Protein AF-0000000082835427 (afdb_homodimer)

Nearest PDB structures (foldseek):
  7dwo-assembly1_A  TM=6.100E-01  e=2.173E-26  Aliivibrio fischeri ES114
  5y9s-assembly1_B  TM=5.944E-01  e=6.775E-26  Vibrio vulnificus CMCP6
  6xtu-assembly1_B  TM=5.623E-01  e=3.903E-20  Corynebacterium glutamicum MB001
  3k1m-assembly1_B  TM=5.159E-01  e=5.936E-17  Acinetobacter baylyi ADP1
  6g1b-assembly1_J-2  TM=4.387E-01  e=1.640E-14  Corynebacterium glutamicum

Radius of gyration: 23.94 Å; Cα contacts (8 Å, |Δi|>4): 1133; chains: 2; bounding box: 59×66×66 Å

Foldseek 3Di:
DDLLLLVLLLLCQVVLALCVSCVVSVHHSVVSVVSPVVVCVVVVHQQWDPVDPSIHGDPVVVVVNVVSVVVNVVVVCVVVVNDDDPPLQEFEEEEEQQCVPQPCVVLVCQLCPPHPHHYDYDYDFLVVRVCCCVVVVGQKYKYKADPVDGRPDDCVFKDKFWAWKWKWFKKAAPVLCVVVVDAPQADLVGAFEEAAEDPRHPVNVQQVVLQVPFPDHRGHDYDHYYHHLLVSVVCRLVGRGIYTDIPSSCVVVVVRRMDGHPDCSRMDMIIMMMIGGPPDDRPNSVSSVVSSRVNTDDD/DDLLLLVLLLLCQVVLALCVSCVVSVHHSVVSVVSPVVVCVVVVHQQWDPVDPSIHGDPVVVVVNVVSVVVNVVVVCVVVVNDDDPPLQEFEEEEEQQCVPQPCVVLVCQLCPPHDHHYDYHYDFLVVRVCCCVVVVGFKYKYKADPVDGRPDDCVFKDKFWAWKWKWFKKAAPVLCVVVVDAPLADLVGAFEEAAEDPRHPVNVQQVVLQVPFPDHRGHDYDHYYHHLLVSVVCRLVGRGIYTDIPSSCVVVVVRRMDGHPDCSRMDMIIMMMIGGPPDDRPNSVSSVVSSRVNTDDD

Organism: NCBI:txid1287738

Sequence (598 aa):
MDTRWLQDFITLSELRNFTRAAEARNLSQAAFSRRIQSLENWAGARLIDRSAFPTQLTEAGERFRVAAIELVNQLVEARAGIAAVPARNQLRLATSYALATTHLPRWWRDWSAGQQLSCSLQTGNVHDTVSAFTSGAADLLICFHQLAQPLPLDLSRYDCLTLGRELIRPYAARALVERERLDLPGTTARPVPLLMYSPSVYFARLIDAAIEGGPEPLHGVRLFEAEMSDVLGDMAAQGLGVAWLADSALRRLETADLVPLANRAWDIEVTILAFKDRSDARAAVEAVWRRMAAAAQPAMDTRWLQDFITLSELRNFTRAAEARNLSQAAFSRRIQSLENWAGARLIDRSAFPTQLTEAGERFRVAAIELVNQLVEARAGIAAVPARNQLRLATSYALATTHLPRWWRDWSAGQQLSCSLQTGNVHDTVSAFTSGAADLLICFHQLAQPLPLDLSRYDCLTLGRELIRPYAARALVERERLDLPGTTARPVPLLMYSPSVYFARLIDAAIEGGPEPLHGVRLFEAEMSDVLGDMAAQGLGVAWLADSALRRLETADLVPLANRAWDIEVTILAFKDRSDARAAVEAVWRRMAAAAQPA

Secondary structure (DSSP, 8-state):
--HHHHHHHHHHHHH--HHHHHHHTT--HHHHHHHHHHHHHHHTS--EETTSSS-EE-HHHHHHHHHHHHHHHHHHHHHHTEEEPPGGGEEEEEE-HHHHHHTHHHHHHHHHTT---EEEEEE--HHHHHHHHHTTS-SEEEEEEBTTB--S--TTTEEEEEEEEEEEEEEEEHHHHHHHT--SS--SSSPEEEEEE-TTSHHHHHHHHHHHTSSS---EEEEEEES-HHHHHHHHHTTS-EEEEEGGGGGTTTTS-EEE-S-GGG-EEEEEEEEEETT---HHHHHHHHHHHHHPPP-/--HHHHHHHHHHHHH--HHHHHHHTT--HHHHHHHHHHHHHHHTS--EETTSSS-EE-HHHHHHHHHHHHHHHHHHHHHHTEEEPPGGGEEEEEE-HHHHHHTHHHHHHHHHTT---EEEEEE--HHHHHHHHHTTS-SEEEEEEBTTB--S--TTTEEEEEEEEEEEEEEEEHHHHHHHT--SS--SSSPEEEEEE-TTSHHHHHHHHHHHTSSS---EEEEEEES-HHHHHHHHHTTS-EEEEEGGGGGTTTTS-EEE-S-GGG-EEEEEEEEEETT---HHHHHHHHHHHHHPPP-

Structure (mmCIF, N/CA/C/O backbone):
data_AF-0000000082835427-model_v1
#
loop_
_entity.id
_entity.type
_entity.pdbx_description
1 polymer 'HTH-type transcriptional regulator YjiE'
#
loop_
_atom_site.group_PDB
_atom_site.id
_atom_site.type_symbol
_atom_site.label_atom_id
_atom_site.label_alt_id
_atom_site.label_comp_id
_atom_site.label_asym_id
_atom_site.label_entity_id
_atom_site.label_seq_id
_atom_site.pdbx_PDB_ins_code
_atom_site.Cartn_x
_atom_site.Cartn_y
_atom_site.Cartn_z
_atom_site.occupancy
_atom_site.B_iso_or_equiv
_atom_site.auth_seq_id
_atom_site.auth_comp_id
_atom_site.auth_asym_id
_atom_site.auth_atom_id
_atom_site.pdbx_PDB_model_num
ATOM 1 N N . MET A 1 1 ? -3.096 31.984 -9.453 1 58.25 1 MET A N 1
ATOM 2 C CA . MET A 1 1 ? -3.842 30.734 -9.352 1 58.25 1 MET A CA 1
ATOM 3 C C . MET A 1 1 ? -4.641 30.688 -8.055 1 58.25 1 MET A C 1
ATOM 5 O O . MET A 1 1 ? -4.156 31.109 -7.004 1 58.25 1 MET A O 1
ATOM 9 N N . ASP A 1 2 ? -5.953 30.609 -8.203 1 69.94 2 ASP A N 1
ATOM 10 C CA . ASP A 1 2 ? -6.941 30.562 -7.133 1 69.94 2 ASP A CA 1
ATOM 11 C C . ASP A 1 2 ? -7.059 29.141 -6.555 1 69.94 2 ASP A C 1
ATOM 13 O O . ASP A 1 2 ? -7.219 28.172 -7.301 1 69.94 2 ASP A O 1
ATOM 17 N N . THR A 1 3 ? -6.809 29.078 -5.262 1 76.94 3 THR A N 1
ATOM 18 C CA . THR A 1 3 ? -6.875 27.797 -4.562 1 76.94 3 THR A CA 1
ATOM 19 C C . THR A 1 3 ? -8.211 27.094 -4.82 1 76.94 3 THR A C 1
ATOM 21 O O . THR A 1 3 ? -8.305 25.875 -4.746 1 76.94 3 THR A O 1
ATOM 24 N N . ARG A 1 4 ? -9.18 27.891 -5.102 1 79.81 4 ARG A N 1
ATOM 25 C CA . ARG A 1 4 ? -10.508 27.344 -5.383 1 79.81 4 ARG A CA 1
ATOM 26 C C . ARG A 1 4 ? -10.492 26.516 -6.664 1 79.81 4 ARG A C 1
ATOM 28 O O . ARG A 1 4 ? -11.234 25.547 -6.785 1 79.81 4 ARG A O 1
ATOM 35 N N . TRP A 1 5 ? -9.617 27 -7.586 1 86.62 5 TRP A N 1
ATOM 36 C CA . TRP A 1 5 ? -9.508 26.234 -8.828 1 86.62 5 TRP A CA 1
ATOM 37 C C . TRP A 1 5 ? -8.93 24.844 -8.57 1 86.62 5 TRP A C 1
ATOM 39 O O . TRP A 1 5 ? -9.336 23.875 -9.211 1 86.62 5 TRP A O 1
ATOM 49 N N . LEU A 1 6 ? -8.031 24.812 -7.652 1 85.75 6 LEU A N 1
ATOM 50 C CA . LEU A 1 6 ? -7.441 23.531 -7.297 1 85.75 6 LEU A CA 1
ATOM 51 C C . LEU A 1 6 ? -8.484 22.609 -6.676 1 85.75 6 LEU A C 1
ATOM 53 O O . LEU A 1 6 ? -8.555 21.422 -7.012 1 85.75 6 LEU A O 1
ATOM 57 N N . GLN A 1 7 ? -9.234 23.172 -5.879 1 84.19 7 GLN A N 1
ATOM 58 C CA . GLN A 1 7 ? -10.297 22.406 -5.242 1 84.19 7 GLN A CA 1
ATOM 59 C C . GLN A 1 7 ? -11.312 21.922 -6.266 1 84.19 7 GLN A C 1
ATOM 61 O O . GLN A 1 7 ? -11.812 20.797 -6.172 1 84.19 7 GLN A O 1
ATOM 66 N N . ASP A 1 8 ? -11.633 22.797 -7.207 1 89 8 ASP A N 1
ATOM 67 C CA . ASP A 1 8 ? -12.539 22.406 -8.289 1 89 8 ASP A CA 1
ATOM 68 C C . ASP A 1 8 ? -11.984 21.219 -9.062 1 89 8 ASP A C 1
ATOM 70 O O . ASP A 1 8 ? -12.711 20.25 -9.32 1 89 8 ASP A O 1
ATOM 74 N N . PHE A 1 9 ? -10.75 21.25 -9.352 1 90.31 9 PHE A N 1
ATOM 75 C CA . PHE A 1 9 ? -10.078 20.203 -10.109 1 90.31 9 PHE A CA 1
ATOM 76 C C . PHE A 1 9 ? -10.07 18.891 -9.336 1 90.31 9 PHE A C 1
ATOM 78 O O . PHE A 1 9 ? -10.352 17.828 -9.891 1 90.31 9 PHE A O 1
ATOM 85 N N . ILE A 1 10 ? -9.797 19.031 -8.125 1 84.94 10 ILE A N 1
ATOM 86 C CA . ILE A 1 10 ? -9.773 17.828 -7.277 1 84.94 10 ILE A CA 1
ATOM 87 C C . ILE A 1 10 ? -11.164 17.203 -7.23 1 84.94 10 ILE A C 1
ATOM 89 O O . ILE A 1 10 ? -11.32 16 -7.398 1 84.94 10 ILE A O 1
ATOM 93 N N . THR A 1 11 ? -12.141 18.031 -7.066 1 85.44 11 THR A N 1
ATOM 94 C CA . THR A 1 11 ? -13.523 17.562 -7.02 1 85.44 11 THR A CA 1
ATOM 95 C C . THR A 1 11 ? -13.906 16.875 -8.328 1 85.44 11 THR A C 1
ATOM 97 O O . THR A 1 11 ? -14.531 15.82 -8.32 1 85.44 11 THR A O 1
ATOM 100 N N . LEU A 1 12 ? -13.492 17.484 -9.383 1 87.88 12 LEU A N 1
ATOM 101 C CA . LEU A 1 12 ? -13.781 16.906 -10.695 1 87.88 12 LEU A CA 1
ATOM 102 C C . LEU A 1 12 ? -13.07 15.57 -10.875 1 87.88 12 LEU A C 1
ATOM 104 O O . LEU A 1 12 ? -13.625 14.641 -11.453 1 87.88 12 LEU A O 1
ATOM 108 N N . SER A 1 13 ? -11.906 15.516 -10.43 1 84.38 13 SER A N 1
ATOM 109 C CA . SER A 1 13 ? -11.125 14.289 -10.57 1 84.38 13 SER A CA 1
ATOM 110 C C . SER A 1 13 ? -11.758 13.148 -9.781 1 84.38 13 SER A C 1
ATOM 112 O O . SER A 1 13 ? -11.594 11.977 -10.141 1 84.38 13 SER A O 1
ATOM 114 N N . GLU A 1 14 ? -12.406 13.516 -8.789 1 75.62 14 GLU A N 1
ATOM 115 C CA . GLU A 1 14 ? -13.031 12.523 -7.918 1 75.62 14 GLU A CA 1
ATOM 116 C C . GLU A 1 14 ? -14.391 12.102 -8.461 1 75.62 14 GLU A C 1
ATOM 118 O O . GLU A 1 14 ? -14.711 10.906 -8.477 1 75.62 14 GLU A O 1
ATOM 123 N N . LEU A 1 15 ? -15.141 13.07 -8.891 1 76.19 15 LEU A N 1
ATOM 124 C CA . LEU A 1 15 ? -16.516 12.805 -9.281 1 76.19 15 LEU A CA 1
ATOM 125 C C . LEU A 1 15 ? -16.609 12.438 -10.766 1 76.19 15 LEU A C 1
ATOM 127 O O . LEU A 1 15 ? -17.594 11.852 -11.203 1 76.19 15 LEU A O 1
ATOM 131 N N . ARG A 1 16 ? -15.648 12.812 -11.516 1 78.75 16 ARG A N 1
ATOM 132 C CA . ARG A 1 16 ? -15.484 12.492 -12.93 1 78.75 16 ARG A CA 1
ATOM 133 C C . ARG A 1 16 ? -16.703 12.914 -13.734 1 78.75 16 ARG A C 1
ATOM 135 O O . ARG A 1 16 ? -17.094 12.242 -14.695 1 78.75 16 ARG A O 1
ATOM 142 N N . ASN A 1 17 ? -17.359 13.828 -13.258 1 82.19 17 ASN A N 1
ATOM 143 C CA . ASN A 1 17 ? -18.547 14.406 -13.891 1 82.19 17 ASN A CA 1
ATOM 144 C C . ASN A 1 17 ? -18.625 15.914 -13.656 1 82.19 17 ASN A C 1
ATOM 146 O O . ASN A 1 17 ? -18.734 16.359 -12.516 1 82.19 17 ASN A O 1
ATOM 150 N N . PHE A 1 18 ? -18.719 16.656 -14.75 1 88.38 18 PHE A N 1
ATOM 151 C CA . PHE A 1 18 ? -18.656 18.109 -14.648 1 88.38 18 PHE A CA 1
ATOM 152 C C . PHE A 1 18 ? -19.891 18.672 -13.938 1 88.38 18 PHE A C 1
ATOM 154 O O . PHE A 1 18 ? -19.766 19.562 -13.102 1 88.38 18 PHE A O 1
ATOM 161 N N . THR A 1 19 ? -21 18.078 -14.242 1 87.56 19 THR A N 1
ATOM 162 C CA . THR A 1 19 ? -22.219 18.594 -13.648 1 87.56 19 THR A CA 1
ATOM 163 C C . THR A 1 19 ? -22.25 18.328 -12.141 1 87.56 19 THR A C 1
ATOM 165 O O . THR A 1 19 ? -22.531 19.234 -11.352 1 87.56 19 THR A O 1
ATOM 168 N N . ARG A 1 20 ? -21.953 17.188 -11.789 1 86.38 20 ARG A N 1
ATOM 169 C CA . ARG A 1 20 ? -21.953 16.812 -10.375 1 86.38 20 ARG A CA 1
ATOM 170 C C . ARG A 1 20 ? -20.875 17.578 -9.609 1 86.38 20 ARG A C 1
ATOM 172 O O . ARG A 1 20 ? -21.094 17.984 -8.461 1 86.38 20 ARG A O 1
ATOM 179 N N . ALA A 1 21 ? -19.75 17.688 -10.258 1 89.88 21 ALA A N 1
ATOM 180 C CA . ALA A 1 21 ? -18.656 18.422 -9.625 1 89.88 21 ALA A CA 1
ATOM 181 C C . ALA A 1 21 ? -19.031 19.875 -9.414 1 89.88 21 ALA A C 1
ATOM 183 O O . ALA A 1 21 ? -18.75 20.453 -8.359 1 89.88 21 ALA A O 1
ATOM 184 N N . ALA A 1 22 ? -19.688 20.469 -10.375 1 92.56 22 ALA A N 1
ATOM 185 C CA . ALA A 1 22 ? -20.141 21.844 -10.266 1 92.56 22 ALA A CA 1
ATOM 186 C C . ALA A 1 22 ? -21.125 22.016 -9.117 1 92.56 22 ALA A C 1
ATOM 188 O O . ALA A 1 22 ? -21 22.953 -8.32 1 92.56 22 ALA A O 1
ATOM 189 N N . GLU A 1 23 ? -22 21.094 -9.016 1 89.12 23 GLU A N 1
ATOM 190 C CA . GLU A 1 23 ? -23 21.125 -7.941 1 89.12 23 GLU A CA 1
ATOM 191 C C . GLU A 1 23 ? -22.328 21 -6.574 1 89.12 23 GLU A C 1
ATOM 193 O O . GLU A 1 23 ? -22.688 21.734 -5.645 1 89.12 23 GLU A O 1
ATOM 198 N N . ALA A 1 24 ? -21.422 20.188 -6.531 1 83.94 24 ALA A N 1
ATOM 199 C CA . ALA A 1 24 ? -20.719 19.953 -5.266 1 83.94 24 ALA A CA 1
ATOM 200 C C . ALA A 1 24 ? -19.953 21.203 -4.828 1 83.94 24 ALA A C 1
ATOM 202 O O . ALA A 1 24 ? -19.766 21.438 -3.633 1 83.94 24 ALA A O 1
ATOM 203 N N . ARG A 1 25 ? -19.547 21.938 -5.797 1 88.25 25 ARG A N 1
ATOM 204 C CA . ARG A 1 25 ? -18.766 23.125 -5.523 1 88.25 25 ARG A CA 1
ATOM 205 C C . ARG A 1 25 ? -19.625 24.375 -5.535 1 88.25 25 ARG A C 1
ATOM 207 O O . ARG A 1 25 ? -19.125 25.5 -5.488 1 88.25 25 ARG A O 1
ATOM 214 N N . ASN A 1 26 ? -20.875 24.109 -5.645 1 89.94 26 ASN A N 1
ATOM 215 C CA . ASN A 1 26 ? -21.875 25.172 -5.625 1 89.94 26 ASN A CA 1
ATOM 216 C C . ASN A 1 26 ? -21.641 26.188 -6.742 1 89.94 26 ASN A C 1
ATOM 218 O O . ASN A 1 26 ? -21.625 27.406 -6.492 1 89.94 26 ASN A O 1
ATOM 222 N N . LEU A 1 27 ? -21.375 25.688 -7.883 1 91.06 27 LEU A N 1
ATOM 223 C CA . LEU A 1 27 ? -21.172 26.5 -9.078 1 91.06 27 LEU A CA 1
ATOM 224 C C . LEU A 1 27 ? -22.062 26.016 -10.219 1 91.06 27 LEU A C 1
ATOM 226 O O . LEU A 1 27 ? -22.516 24.875 -10.211 1 91.06 27 LEU A O 1
ATOM 230 N N . SER A 1 28 ? -22.422 26.938 -11.07 1 92.88 28 SER A N 1
ATOM 231 C CA . SER A 1 28 ? -23 26.484 -12.336 1 92.88 28 SER A CA 1
ATOM 232 C C . SER A 1 28 ? -21.984 25.688 -13.148 1 92.88 28 SER A C 1
ATOM 234 O O . SER A 1 28 ? -20.781 25.875 -12.984 1 92.88 28 SER A O 1
ATOM 236 N N . GLN A 1 29 ? -22.531 24.812 -13.922 1 92.06 29 GLN A N 1
ATOM 237 C CA . GLN A 1 29 ? -21.641 23.984 -14.742 1 92.06 29 GLN A CA 1
ATOM 238 C C . GLN A 1 29 ? -20.766 24.859 -15.641 1 92.06 29 GLN A C 1
ATOM 240 O O . GLN A 1 29 ? -19.594 24.547 -15.859 1 92.06 29 GLN A O 1
ATOM 245 N N . ALA A 1 30 ? -21.344 25.938 -16.188 1 92.5 30 ALA A N 1
ATOM 246 C CA . ALA A 1 30 ? -20.594 26.844 -17.062 1 92.5 30 ALA A CA 1
ATOM 247 C C . ALA A 1 30 ? -19.453 27.5 -16.312 1 92.5 30 ALA A C 1
ATOM 249 O O . ALA A 1 30 ? -18.328 27.578 -16.812 1 92.5 30 ALA A O 1
ATOM 250 N N . ALA A 1 31 ? -19.766 28.016 -15.172 1 91.88 31 ALA A N 1
ATOM 251 C CA . ALA A 1 31 ? -18.75 28.656 -14.336 1 91.88 31 ALA A CA 1
ATOM 252 C C . ALA A 1 31 ? -17.656 27.672 -13.922 1 91.88 31 ALA A C 1
ATOM 254 O O . ALA A 1 31 ? -16.469 28 -13.945 1 91.88 31 ALA A O 1
ATOM 255 N N . PHE A 1 32 ? -18.062 26.484 -13.562 1 93.81 32 PHE A N 1
ATOM 256 C CA . PHE A 1 32 ? -17.141 25.406 -13.164 1 93.81 32 PHE A CA 1
ATOM 257 C C . PHE A 1 32 ? -16.219 25.047 -14.312 1 93.81 32 PHE A C 1
ATOM 259 O O . PHE A 1 32 ? -15 24.938 -14.117 1 93.81 32 PHE A O 1
ATOM 266 N N . SER A 1 33 ? -16.781 24.891 -15.461 1 92.88 33 SER A N 1
ATOM 267 C CA . SER A 1 33 ? -16.016 24.531 -16.641 1 92.88 33 SER A CA 1
ATOM 268 C C . SER A 1 33 ? -14.984 25.609 -16.984 1 92.88 33 SER A C 1
ATOM 270 O O . SER A 1 33 ? -13.859 25.297 -17.375 1 92.88 33 SER A O 1
ATOM 272 N N . ARG A 1 34 ? -15.367 26.812 -16.844 1 90.25 34 ARG A N 1
ATOM 273 C CA . ARG A 1 34 ? -14.469 27.938 -17.109 1 90.25 34 ARG A CA 1
ATOM 274 C C . ARG A 1 34 ? -13.289 27.938 -16.156 1 90.25 34 ARG A C 1
ATOM 276 O O . ARG A 1 34 ? -12.156 28.219 -16.547 1 90.25 34 ARG A O 1
ATOM 283 N N . ARG A 1 35 ? -13.57 27.641 -14.914 1 90.75 35 ARG A N 1
ATOM 284 C CA . ARG A 1 35 ? -12.508 27.594 -13.906 1 90.75 35 ARG A CA 1
ATOM 285 C C . ARG A 1 35 ? -11.508 26.484 -14.219 1 90.75 35 ARG A C 1
ATOM 287 O O . ARG A 1 35 ? -10.297 26.688 -14.078 1 90.75 35 ARG A O 1
ATOM 294 N N . ILE A 1 36 ? -12.031 25.375 -14.617 1 92.62 36 ILE A N 1
ATOM 295 C CA . ILE A 1 36 ? -11.164 24.266 -14.969 1 92.62 36 ILE A CA 1
ATOM 296 C C . ILE A 1 36 ? -10.297 24.641 -16.172 1 92.62 36 ILE A C 1
ATOM 298 O O . ILE A 1 36 ? -9.102 24.328 -16.203 1 92.62 36 ILE A O 1
ATOM 302 N N . GLN A 1 37 ? -10.945 25.297 -17.125 1 90.38 37 GLN A N 1
ATOM 303 C CA . GLN A 1 37 ? -10.203 25.75 -18.297 1 90.38 37 GLN A CA 1
ATOM 304 C C . GLN A 1 37 ? -9.117 26.75 -17.906 1 90.38 37 GLN A C 1
ATOM 306 O O . GLN A 1 37 ? -8.008 26.719 -18.453 1 90.38 37 GLN A O 1
ATOM 311 N N . SER A 1 38 ? -9.5 27.609 -17.031 1 87.81 38 SER A N 1
ATOM 312 C CA . SER A 1 38 ? -8.523 28.578 -16.562 1 87.81 38 SER A CA 1
ATOM 313 C C . SER A 1 38 ? -7.348 27.906 -15.867 1 87.81 38 SER A C 1
ATOM 315 O O . SER A 1 38 ? -6.199 28.328 -16.031 1 87.81 38 SER A O 1
ATOM 317 N N . LEU A 1 39 ? -7.633 26.922 -15.109 1 89 39 LEU A N 1
ATOM 318 C CA . LEU A 1 39 ? -6.59 26.156 -14.43 1 89 39 LEU A CA 1
ATOM 319 C C . LEU A 1 39 ? -5.684 25.469 -15.445 1 89 39 LEU A C 1
ATOM 321 O O . LEU A 1 39 ? -4.461 25.453 -15.281 1 89 39 LEU A O 1
ATOM 325 N N . GLU A 1 40 ? -6.316 24.891 -16.469 1 90.94 40 GLU A N 1
ATOM 326 C CA . GLU A 1 40 ? -5.539 24.234 -17.516 1 90.94 40 GLU A CA 1
ATOM 327 C C . GLU A 1 40 ? -4.637 25.234 -18.234 1 90.94 40 GLU A C 1
ATOM 329 O O . GLU A 1 40 ? -3.482 24.922 -18.531 1 90.94 40 GLU A O 1
ATOM 334 N N . ASN A 1 41 ? -5.164 26.391 -18.469 1 82.56 41 ASN A N 1
ATOM 335 C CA . ASN A 1 41 ? -4.375 27.438 -19.094 1 82.56 41 ASN A CA 1
ATOM 336 C C . ASN A 1 41 ? -3.189 27.844 -18.234 1 82.56 41 ASN A C 1
ATOM 338 O O . ASN A 1 41 ? -2.078 28.031 -18.734 1 82.56 41 ASN A O 1
ATOM 342 N N . TRP A 1 42 ? -3.512 27.938 -17.016 1 80 42 TRP A N 1
ATOM 343 C CA . TRP A 1 42 ? -2.461 28.281 -16.062 1 80 42 TRP A CA 1
ATOM 344 C C . TRP A 1 42 ? -1.391 27.203 -16.016 1 80 42 TRP A C 1
ATOM 346 O O . TRP A 1 42 ? -0.195 27.5 -15.992 1 80 42 TRP A O 1
ATOM 356 N N . ALA A 1 43 ? -1.863 26 -15.969 1 81.5 43 ALA A N 1
ATOM 357 C CA . ALA A 1 43 ? -0.955 24.859 -15.891 1 81.5 43 ALA A CA 1
ATOM 358 C C . ALA A 1 43 ? -0.223 24.641 -17.203 1 81.5 43 ALA A C 1
ATOM 360 O O . ALA A 1 43 ? 0.811 23.969 -17.25 1 81.5 43 ALA A O 1
ATOM 361 N N . GLY A 1 44 ? -0.741 25.125 -18.328 1 82.06 44 GLY A N 1
ATOM 362 C CA . GLY A 1 44 ? -0.14 24.984 -19.641 1 82.06 44 GLY A CA 1
ATOM 363 C C . GLY A 1 44 ? -0.363 23.609 -20.25 1 82.06 44 GLY A C 1
ATOM 364 O O . GLY A 1 44 ? 0.417 23.172 -21.109 1 82.06 44 GLY A O 1
ATOM 365 N N . ALA A 1 45 ? -1.287 22.891 -19.719 1 84.69 45 ALA A N 1
ATOM 366 C CA . ALA A 1 45 ? -1.591 21.547 -20.203 1 84.69 45 ALA A CA 1
ATOM 367 C C . ALA A 1 45 ? -3.068 21.219 -20.031 1 84.69 45 ALA A C 1
ATOM 369 O O . ALA A 1 45 ? -3.732 21.781 -19.141 1 84.69 45 ALA A O 1
ATOM 370 N N . ARG A 1 46 ? -3.535 20.375 -20.938 1 88.56 46 ARG A N 1
ATOM 371 C CA . ARG A 1 46 ? -4.863 19.797 -20.719 1 88.56 46 ARG A CA 1
ATOM 372 C C . ARG A 1 46 ? -4.852 18.781 -19.594 1 88.56 46 ARG A C 1
ATOM 374 O O . ARG A 1 46 ? -4.051 17.844 -19.594 1 88.56 46 ARG A O 1
ATOM 381 N N . LEU A 1 47 ? -5.691 19.094 -18.625 1 89.38 47 LEU A N 1
ATOM 382 C CA . LEU A 1 47 ? -5.715 18.234 -17.438 1 89.38 47 LEU A CA 1
ATOM 383 C C . LEU A 1 47 ? -6.855 17.234 -17.531 1 89.38 47 LEU A C 1
ATOM 385 O O . LEU A 1 47 ? -6.793 16.172 -16.906 1 89.38 47 LEU A O 1
ATOM 389 N N . ILE A 1 48 ? -7.875 17.609 -18.297 1 89.19 48 ILE A N 1
ATOM 390 C CA . ILE A 1 48 ? -9.086 16.797 -18.375 1 89.19 48 ILE A CA 1
ATOM 391 C C . ILE A 1 48 ? -9.258 16.281 -19.797 1 89.19 48 ILE A C 1
ATOM 393 O O . ILE A 1 48 ? -9.102 17.031 -20.766 1 89.19 48 ILE A O 1
ATOM 397 N N . ASP A 1 49 ? -9.445 14.969 -19.859 1 83.38 49 ASP A N 1
ATOM 398 C CA . ASP A 1 49 ? -9.844 14.375 -21.141 1 83.38 49 ASP A CA 1
ATOM 399 C C . ASP A 1 49 ? -11.359 14.398 -21.297 1 83.38 49 ASP A C 1
ATOM 401 O O . ASP A 1 49 ? -12.062 13.508 -20.812 1 83.38 49 ASP A O 1
ATOM 405 N N . ARG A 1 50 ? -11.797 15.297 -22.062 1 74.38 50 ARG A N 1
ATOM 406 C CA . ARG A 1 50 ? -13.227 15.516 -22.219 1 74.38 50 ARG A CA 1
ATOM 407 C C . ARG A 1 50 ? -13.828 14.555 -23.234 1 74.38 50 ARG A C 1
ATOM 409 O O . ARG A 1 50 ? -15.047 14.5 -23.406 1 74.38 50 ARG A O 1
ATOM 416 N N . SER A 1 51 ? -12.945 13.781 -23.859 1 70.44 51 SER A N 1
ATOM 417 C CA . SER A 1 51 ? -13.422 12.859 -24.875 1 70.44 51 SER A CA 1
ATOM 418 C C . SER A 1 51 ? -13.812 11.516 -24.266 1 70.44 51 SER A C 1
ATOM 420 O O . SER A 1 51 ? -14.383 10.656 -24.953 1 70.44 51 SER A O 1
ATOM 422 N N . ALA A 1 52 ? -13.531 11.406 -23.125 1 62.91 52 ALA A N 1
ATOM 423 C CA . ALA A 1 52 ? -13.812 10.133 -22.469 1 62.91 52 ALA A CA 1
ATOM 424 C C . ALA A 1 52 ? -15.016 10.258 -21.531 1 62.91 52 ALA A C 1
ATOM 426 O O . ALA A 1 52 ? -15.242 11.312 -20.938 1 62.91 52 ALA A O 1
ATOM 427 N N . PHE A 1 53 ? -15.977 9.219 -21.547 1 63.66 53 PHE A N 1
ATOM 428 C CA . PHE A 1 53 ? -17.031 9.133 -20.547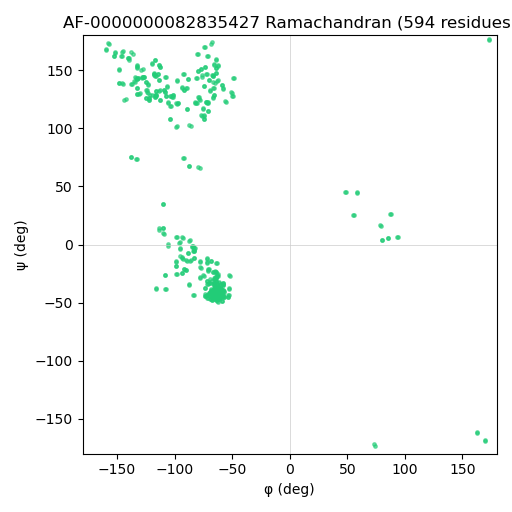 1 63.66 53 PHE A CA 1
ATOM 429 C C . PHE A 1 53 ? -16.891 7.855 -19.734 1 63.66 53 PHE A C 1
ATOM 431 O O . PHE A 1 53 ? -16.781 6.762 -20.281 1 63.66 53 PHE A O 1
ATOM 438 N N . PRO A 1 54 ? -16.906 8.055 -18.406 1 69.5 54 PRO A N 1
ATOM 439 C CA . PRO A 1 54 ? -16.891 9.273 -17.594 1 69.5 54 PRO A CA 1
ATOM 440 C C . PRO A 1 54 ? -15.609 10.086 -17.766 1 69.5 54 PRO A C 1
ATOM 442 O O . PRO A 1 54 ? -14.617 9.578 -18.281 1 69.5 54 PRO A O 1
ATOM 445 N N . THR A 1 55 ? -15.742 11.375 -17.391 1 79.69 55 THR A N 1
ATOM 446 C CA . THR A 1 55 ? -14.609 12.289 -17.5 1 79.69 55 THR A CA 1
ATOM 447 C C . THR A 1 55 ? -13.359 11.695 -16.859 1 79.69 55 THR A C 1
ATOM 449 O O . THR A 1 55 ? -13.438 11.109 -15.773 1 79.69 55 THR A O 1
ATOM 452 N N . GLN A 1 56 ? -12.32 11.688 -17.594 1 80.88 56 GLN A N 1
ATOM 453 C CA . GLN A 1 56 ? -11.055 11.164 -17.094 1 80.88 56 GLN A CA 1
ATOM 454 C C . GLN A 1 56 ? -9.977 12.242 -17.109 1 80.88 56 GLN A C 1
ATOM 456 O O . GLN A 1 56 ? -10.102 13.25 -17.812 1 80.88 56 GLN A O 1
ATOM 461 N N . LEU A 1 57 ? -9.008 12.008 -16.234 1 82.56 57 LEU A N 1
ATOM 462 C CA . LEU A 1 57 ? -7.848 12.898 -16.25 1 82.56 57 LEU A CA 1
ATOM 463 C C . LEU A 1 57 ? -6.867 12.492 -17.344 1 82.56 57 LEU A C 1
ATOM 465 O O . LEU A 1 57 ? -6.742 11.305 -17.672 1 82.56 57 LEU A O 1
ATOM 469 N N . THR A 1 58 ? -6.266 13.516 -17.953 1 78.62 58 THR A N 1
ATOM 470 C CA . THR A 1 58 ? -5.082 13.242 -18.766 1 78.62 58 THR A CA 1
ATOM 471 C C . THR A 1 58 ? -3.916 12.797 -17.875 1 78.62 58 THR A C 1
ATOM 473 O O . THR A 1 58 ? -4.016 12.82 -16.656 1 78.62 58 THR A O 1
ATOM 476 N N . GLU A 1 59 ? -2.863 12.414 -18.469 1 70.5 59 GLU A N 1
ATOM 477 C CA . GLU A 1 59 ? -1.66 12.094 -17.719 1 70.5 59 GLU A CA 1
ATOM 478 C C . GLU A 1 59 ? -1.184 13.297 -16.906 1 70.5 59 GLU A C 1
ATOM 480 O O . GLU A 1 59 ? -0.839 13.164 -15.727 1 70.5 59 GLU A O 1
ATOM 485 N N . ALA A 1 60 ? -1.151 14.344 -17.656 1 76.56 60 ALA A N 1
ATOM 486 C CA . ALA A 1 60 ? -0.802 15.586 -16.969 1 76.56 60 ALA A CA 1
ATOM 487 C C . ALA A 1 60 ? -1.77 15.867 -15.828 1 76.56 60 ALA A C 1
ATOM 489 O O . ALA A 1 60 ? -1.364 16.359 -14.773 1 76.56 60 ALA A O 1
ATOM 490 N N . GLY A 1 61 ? -2.982 15.492 -16.078 1 82.75 61 GLY A N 1
ATOM 491 C CA . GLY A 1 61 ? -3.996 15.672 -15.055 1 82.75 61 GLY A CA 1
ATOM 492 C C . GLY A 1 61 ? -3.756 14.812 -13.828 1 82.75 61 GLY A C 1
ATOM 493 O O . GLY A 1 61 ? -3.93 15.273 -12.695 1 82.75 61 GLY A O 1
ATOM 494 N N . GLU A 1 62 ? -3.293 13.648 -14.039 1 75.19 62 GLU A N 1
ATOM 495 C CA . GLU A 1 62 ? -3.01 12.734 -12.93 1 75.19 62 GLU A CA 1
ATOM 496 C C . GLU A 1 62 ? -1.837 13.234 -12.094 1 75.19 62 GLU A C 1
ATOM 498 O O . GLU A 1 62 ? -1.893 13.211 -10.859 1 75.19 62 GLU A O 1
ATOM 503 N N . ARG A 1 63 ? -0.87 13.648 -12.727 1 71.12 63 ARG A N 1
ATOM 504 C CA . ARG A 1 63 ? 0.281 14.219 -12.031 1 71.12 63 ARG A CA 1
ATOM 505 C C . ARG A 1 63 ? -0.104 15.484 -11.273 1 71.12 63 ARG A C 1
ATOM 507 O O . ARG A 1 63 ? 0.305 15.688 -10.133 1 71.12 63 ARG A O 1
ATOM 514 N N . PHE A 1 64 ? -0.899 16.25 -11.977 1 78.81 64 PHE A N 1
ATOM 515 C CA . PHE A 1 64 ? -1.324 17.516 -11.375 1 78.81 64 PHE A CA 1
ATOM 516 C C . PHE A 1 64 ? -2.213 17.266 -10.164 1 78.81 64 PHE A C 1
ATOM 518 O O . PHE A 1 64 ? -2.172 18.016 -9.188 1 78.81 64 PHE A O 1
ATOM 525 N N . ARG A 1 65 ? -2.988 16.188 -10.258 1 81 65 ARG A N 1
ATOM 526 C CA . ARG A 1 65 ? -3.883 15.852 -9.156 1 81 65 ARG A CA 1
ATOM 527 C C . ARG A 1 65 ? -3.102 15.633 -7.863 1 81 65 ARG A C 1
ATOM 529 O O . ARG A 1 65 ? -3.465 16.156 -6.812 1 81 65 ARG A O 1
ATOM 536 N N . VAL A 1 66 ? -2.086 14.953 -7.961 1 70.19 66 VAL A N 1
ATOM 537 C CA . VAL A 1 66 ? -1.253 14.672 -6.793 1 70.19 66 VAL A CA 1
ATOM 538 C C . VAL A 1 66 ? -0.711 15.977 -6.223 1 70.19 66 VAL A C 1
ATOM 540 O O . VAL A 1 66 ? -0.816 16.234 -5.02 1 70.19 66 VAL A O 1
ATOM 543 N N . ALA A 1 67 ? -0.256 16.781 -7.062 1 73.38 67 AL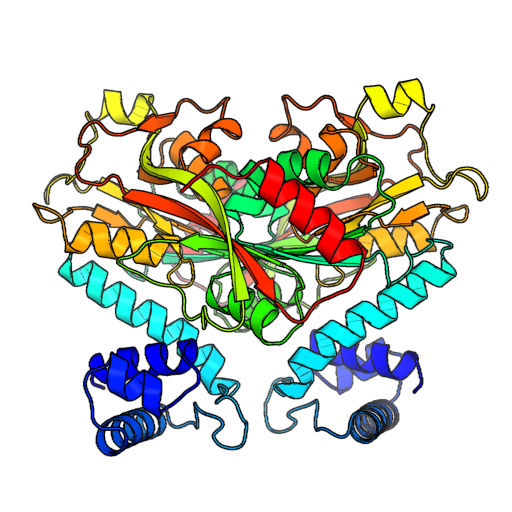A A N 1
ATOM 544 C CA . ALA A 1 67 ? 0.306 18.062 -6.652 1 73.38 67 ALA A CA 1
ATOM 545 C C . ALA A 1 67 ? -0.774 18.984 -6.082 1 73.38 67 ALA A C 1
ATOM 547 O O . ALA A 1 67 ? -0.542 19.688 -5.098 1 73.38 67 ALA A O 1
ATOM 548 N N . ALA A 1 68 ? -1.917 18.953 -6.75 1 80.31 68 ALA A N 1
ATOM 549 C CA . ALA A 1 68 ? -3.02 19.812 -6.312 1 80.31 68 ALA A CA 1
ATOM 550 C C . ALA A 1 68 ? -3.48 19.438 -4.91 1 80.31 68 ALA A C 1
ATOM 552 O O . ALA A 1 68 ? -3.682 20.297 -4.059 1 80.31 68 ALA A O 1
ATOM 553 N N . ILE A 1 69 ? -3.578 18.172 -4.707 1 75 69 ILE A N 1
ATOM 554 C CA . ILE A 1 69 ? -4.004 17.688 -3.402 1 75 69 ILE A CA 1
ATOM 555 C C . ILE A 1 69 ? -2.984 18.094 -2.34 1 75 69 ILE A C 1
ATOM 557 O O . ILE A 1 69 ? -3.355 18.578 -1.271 1 75 69 ILE A O 1
ATOM 561 N N . GLU A 1 70 ? -1.789 17.938 -2.65 1 70.19 70 GLU A N 1
ATOM 562 C CA . GLU A 1 70 ? -0.721 18.312 -1.728 1 70.19 70 GLU A CA 1
ATOM 563 C C . GLU A 1 70 ? -0.771 19.797 -1.396 1 70.19 70 GLU A C 1
ATOM 565 O O . GLU A 1 70 ? -0.64 20.188 -0.233 1 70.19 70 GLU A O 1
ATOM 570 N N . LEU A 1 71 ? -0.96 20.578 -2.398 1 72.75 71 LEU A N 1
ATOM 571 C CA . LEU A 1 71 ? -0.978 22.031 -2.207 1 72.75 71 LEU A CA 1
ATOM 572 C C . LEU A 1 71 ? -2.168 22.438 -1.351 1 72.75 71 LEU A C 1
ATOM 574 O O . LEU A 1 71 ? -2.023 23.266 -0.443 1 72.75 71 LEU A O 1
ATOM 578 N N . VAL A 1 72 ? -3.309 21.922 -1.656 1 75.06 72 VAL A N 1
ATOM 579 C CA . VAL A 1 72 ? -4.508 22.266 -0.896 1 75.06 72 VAL A CA 1
ATOM 580 C C . VAL A 1 72 ? -4.336 21.844 0.561 1 75.06 72 VAL A C 1
ATOM 582 O O . VAL A 1 72 ? -4.707 22.594 1.476 1 75.06 72 VAL A O 1
ATOM 585 N N . ASN A 1 73 ? -3.787 20.734 0.729 1 71.19 73 ASN A N 1
ATOM 586 C CA . ASN A 1 73 ? -3.551 20.25 2.082 1 71.19 73 ASN A CA 1
ATOM 587 C C . ASN A 1 73 ? -2.562 21.125 2.836 1 71.19 73 ASN A C 1
ATOM 589 O O . ASN A 1 73 ? -2.736 21.391 4.031 1 71.19 73 ASN A O 1
ATOM 593 N N . GLN A 1 74 ? -1.6 21.516 2.154 1 68.5 74 GLN A N 1
ATOM 594 C CA . GLN A 1 74 ? -0.641 22.422 2.77 1 68.5 74 GLN A CA 1
ATOM 595 C C . GLN A 1 74 ? -1.317 23.719 3.211 1 68.5 74 GLN A C 1
ATOM 597 O O . GLN A 1 74 ? -1.001 24.266 4.273 1 68.5 74 GLN A O 1
ATOM 602 N N . LEU A 1 75 ? -2.229 24.156 2.434 1 68.94 75 LEU A N 1
ATOM 603 C CA . LEU A 1 75 ? -2.955 25.375 2.766 1 68.94 75 LEU A CA 1
ATOM 604 C C . LEU A 1 75 ? -3.84 25.172 3.99 1 68.94 75 LEU A C 1
ATOM 606 O O . LEU A 1 75 ? -3.914 26.031 4.863 1 68.94 75 LEU A O 1
ATOM 610 N N . VAL A 1 76 ? -4.434 24.078 3.998 1 67.5 76 VAL A N 1
ATOM 611 C CA . VAL A 1 76 ? -5.285 23.75 5.133 1 67.5 76 VAL A CA 1
ATOM 612 C C . VAL A 1 76 ? -4.441 23.641 6.402 1 67.5 76 VAL A C 1
ATOM 614 O O . VAL A 1 76 ? -4.832 24.156 7.457 1 67.5 76 VAL A O 1
ATOM 617 N N . GLU A 1 77 ? -3.357 23.031 6.219 1 69.12 77 GLU A N 1
ATOM 618 C CA . GLU A 1 77 ? -2.451 22.891 7.355 1 69.12 77 GLU A CA 1
ATOM 619 C C . GLU A 1 77 ? -1.966 24.25 7.848 1 69.12 77 GLU A C 1
ATOM 621 O O . GLU A 1 77 ? -1.86 24.469 9.055 1 69.12 77 GLU A O 1
ATOM 626 N N . ALA A 1 78 ? -1.634 25.031 6.957 1 67.31 78 ALA A N 1
ATOM 627 C CA . ALA A 1 78 ? -1.183 26.375 7.316 1 67.31 78 ALA A CA 1
ATOM 628 C C . ALA A 1 78 ? -2.26 27.125 8.094 1 67.31 78 ALA A C 1
ATOM 630 O O . ALA A 1 78 ? -1.962 27.812 9.086 1 67.31 78 ALA A O 1
ATOM 631 N N . ARG A 1 79 ? -3.41 26.938 7.668 1 66.19 79 ARG A N 1
ATOM 632 C CA . ARG A 1 79 ? -4.531 27.609 8.32 1 66.19 79 ARG A CA 1
ATOM 633 C C . ARG A 1 79 ? -4.781 27.031 9.711 1 66.19 79 ARG A C 1
ATOM 635 O O . ARG A 1 79 ? -5.148 27.75 10.633 1 66.19 79 ARG A O 1
ATOM 642 N N . ALA A 1 80 ? -4.512 25.781 9.789 1 66.62 80 ALA A N 1
ATOM 643 C CA . ALA A 1 80 ? -4.805 25.094 11.039 1 66.62 80 ALA A CA 1
ATOM 644 C C . ALA A 1 80 ? -3.674 25.266 12.047 1 66.62 80 ALA A C 1
ATOM 646 O O . ALA A 1 80 ? -3.779 24.812 13.195 1 66.62 80 ALA A O 1
ATOM 647 N N . GLY A 1 81 ? -2.66 25.938 11.633 1 67.69 81 GLY A N 1
ATOM 648 C CA . GLY A 1 81 ? -1.553 26.172 12.547 1 67.69 81 GLY A CA 1
ATOM 649 C C . GLY A 1 81 ? -0.547 25.031 12.562 1 67.69 81 GLY A C 1
ATOM 650 O O . GLY A 1 81 ? 0.276 24.938 13.469 1 67.69 81 GLY A O 1
ATOM 651 N N . ILE A 1 82 ? -0.806 24.125 11.672 1 73.38 82 ILE A N 1
ATOM 652 C CA . ILE A 1 82 ? 0.18 23.062 11.57 1 73.38 82 ILE A CA 1
ATOM 653 C C . ILE A 1 82 ? 1.406 23.562 10.805 1 73.38 82 ILE A C 1
ATOM 655 O O . ILE A 1 82 ? 1.301 23.969 9.648 1 73.38 82 ILE A O 1
ATOM 659 N N . ALA A 1 83 ? 2.496 23.688 11.555 1 70.5 83 ALA A N 1
ATOM 660 C CA . ALA A 1 83 ? 3.721 24.188 10.938 1 70.5 83 ALA A CA 1
ATOM 661 C C . ALA A 1 83 ? 4.363 23.109 10.055 1 70.5 83 ALA A C 1
ATOM 663 O O . ALA A 1 83 ? 4.242 21.922 10.328 1 70.5 83 ALA A O 1
ATOM 664 N N . ALA A 1 84 ? 4.758 23.609 8.93 1 67.56 84 ALA A N 1
ATOM 665 C CA . ALA A 1 84 ? 5.52 22.719 8.062 1 67.56 84 ALA A CA 1
ATOM 666 C C . ALA A 1 84 ? 7.02 22.875 8.297 1 67.56 84 ALA A C 1
ATOM 668 O O . ALA A 1 84 ? 7.492 23.969 8.609 1 67.56 84 ALA A O 1
ATOM 669 N N . VAL A 1 85 ? 7.691 21.75 8.383 1 73.31 85 VAL A N 1
ATOM 670 C CA . VAL A 1 85 ? 9.148 21.781 8.383 1 73.31 85 VAL A CA 1
ATOM 671 C C . VAL A 1 85 ? 9.648 22.469 7.113 1 73.31 85 VAL A C 1
ATOM 673 O O . VAL A 1 85 ? 9.102 22.25 6.027 1 73.31 85 VAL A O 1
ATOM 676 N N . PRO A 1 86 ? 10.57 23.328 7.293 1 70.25 86 PRO A N 1
ATOM 677 C CA . PRO A 1 86 ? 11.117 23.969 6.102 1 70.25 86 PRO A CA 1
ATOM 678 C C . PRO A 1 86 ? 11.5 22.969 5.008 1 70.25 86 PRO A C 1
ATOM 680 O O . PRO A 1 86 ? 11.945 21.875 5.312 1 70.25 86 PRO A O 1
ATOM 683 N N . ALA A 1 87 ? 11.281 23.375 3.797 1 71 87 ALA A N 1
ATOM 684 C CA . ALA A 1 87 ? 11.5 22.516 2.641 1 71 87 ALA A CA 1
ATOM 685 C C . ALA A 1 87 ? 12.914 21.922 2.654 1 71 87 ALA A C 1
ATOM 687 O O . ALA A 1 87 ? 13.109 20.766 2.277 1 71 87 ALA A O 1
ATOM 688 N N . ARG A 1 88 ? 13.844 22.766 3.088 1 72.81 88 ARG A N 1
ATOM 689 C CA . ARG A 1 88 ? 15.234 22.344 3.107 1 72.81 88 ARG A CA 1
ATOM 690 C C . ARG A 1 88 ? 15.43 21.172 4.066 1 72.81 88 ARG A C 1
ATOM 692 O O . ARG A 1 88 ? 16.406 20.422 3.953 1 72.81 88 ARG A O 1
ATOM 699 N N . ASN A 1 89 ? 14.477 20.969 4.914 1 84.75 89 ASN A N 1
ATOM 700 C CA . ASN A 1 89 ? 14.578 19.891 5.898 1 84.75 89 ASN A CA 1
ATOM 701 C C . ASN A 1 89 ? 13.594 18.766 5.598 1 84.75 89 ASN A C 1
ATOM 703 O O . ASN A 1 89 ? 13.398 17.875 6.422 1 84.75 89 ASN A O 1
ATOM 707 N N . GLN A 1 90 ? 13.07 18.797 4.41 1 88.31 90 GLN A N 1
ATOM 708 C CA . GLN A 1 90 ? 12.109 17.766 4.008 1 88.31 90 GLN A CA 1
ATOM 709 C C . GLN A 1 90 ? 12.773 16.719 3.123 1 88.31 90 GLN A C 1
ATOM 711 O O . GLN A 1 90 ? 13.5 17.047 2.188 1 88.31 90 GLN A O 1
ATOM 716 N N . LEU A 1 91 ? 12.586 15.5 3.506 1 94.31 91 LEU A N 1
ATOM 717 C CA . LEU A 1 91 ? 13.102 14.367 2.746 1 94.31 91 LEU A CA 1
ATOM 718 C C . LEU A 1 91 ? 11.969 13.555 2.133 1 94.31 91 LEU A C 1
ATOM 720 O O . LEU A 1 91 ? 10.953 13.312 2.787 1 94.31 91 LEU A O 1
ATOM 724 N N . ARG A 1 92 ? 12.133 13.266 0.906 1 95.38 92 ARG A N 1
ATOM 725 C CA . ARG A 1 92 ? 11.203 12.375 0.213 1 95.38 92 ARG A CA 1
ATOM 726 C C . ARG A 1 92 ? 11.828 11.008 -0.018 1 95.38 92 ARG A C 1
ATOM 728 O O . ARG A 1 92 ? 12.852 10.891 -0.701 1 95.38 92 ARG A O 1
ATOM 735 N N . LEU A 1 93 ? 11.188 10 0.496 1 97.25 93 LEU A N 1
ATOM 736 C CA . LEU A 1 93 ? 11.719 8.641 0.452 1 97.25 93 LEU A CA 1
ATOM 737 C C . LEU A 1 93 ? 10.773 7.711 -0.295 1 97.25 93 LEU A C 1
ATOM 739 O O . LEU A 1 93 ? 9.57 7.699 -0.028 1 97.25 93 LEU A O 1
ATOM 743 N N . ALA A 1 94 ? 11.266 6.977 -1.261 1 96.62 94 ALA A N 1
ATOM 744 C CA . ALA A 1 94 ? 10.508 5.941 -1.953 1 96.62 94 ALA A CA 1
ATOM 745 C C . ALA A 1 94 ? 11.008 4.551 -1.573 1 96.62 94 ALA A C 1
ATOM 747 O O . ALA A 1 94 ? 12.211 4.305 -1.532 1 96.62 94 ALA A O 1
ATOM 748 N N . THR A 1 95 ? 10.094 3.688 -1.259 1 96.56 95 THR A N 1
ATOM 749 C CA . THR A 1 95 ? 10.484 2.326 -0.901 1 96.56 95 THR A CA 1
ATOM 750 C C . THR A 1 95 ? 9.32 1.36 -1.111 1 96.56 95 THR A C 1
ATOM 752 O O . THR A 1 95 ? 8.234 1.769 -1.534 1 96.56 95 THR A O 1
ATOM 755 N N . SER A 1 96 ? 9.57 0.069 -0.966 1 93.94 96 SER A N 1
ATOM 756 C CA . SER A 1 96 ? 8.531 -0.953 -1.094 1 93.94 96 SER A CA 1
ATOM 757 C C . SER A 1 96 ? 7.703 -1.06 0.179 1 93.94 96 SER A C 1
ATOM 759 O O . SER A 1 96 ? 8.125 -0.608 1.244 1 93.94 96 SER A O 1
ATOM 761 N N . TYR A 1 97 ? 6.586 -1.704 0.011 1 91.62 97 TYR A N 1
ATOM 762 C CA . TYR A 1 97 ? 5.707 -1.917 1.153 1 91.62 97 TYR A CA 1
ATOM 763 C C . TYR A 1 97 ? 6.402 -2.736 2.234 1 91.62 97 TYR A C 1
ATOM 765 O O . TYR A 1 97 ? 6.34 -2.393 3.416 1 91.62 97 TYR A O 1
ATOM 773 N N . ALA A 1 98 ? 7.059 -3.734 1.827 1 92.62 98 ALA A N 1
ATOM 774 C CA . ALA A 1 98 ? 7.711 -4.645 2.768 1 92.62 98 ALA A CA 1
ATOM 775 C C . ALA A 1 98 ? 8.781 -3.92 3.576 1 92.62 98 ALA A C 1
ATOM 777 O O . ALA A 1 98 ? 8.867 -4.086 4.797 1 92.62 98 ALA A O 1
ATOM 778 N N . LEU A 1 99 ? 9.562 -3.129 2.943 1 95.19 99 LEU A N 1
ATOM 779 C CA . LEU A 1 99 ? 10.648 -2.432 3.633 1 95.19 99 LEU A CA 1
ATOM 780 C C . LEU A 1 99 ? 10.094 -1.341 4.543 1 95.19 99 LEU A C 1
ATOM 782 O O . LEU A 1 99 ? 10.656 -1.076 5.609 1 95.19 99 LEU A O 1
ATOM 786 N N . ALA A 1 100 ? 9.016 -0.729 4.141 1 95.25 100 ALA A N 1
ATOM 787 C CA . ALA A 1 100 ? 8.398 0.345 4.914 1 95.25 100 ALA A CA 1
ATOM 788 C C . ALA A 1 100 ? 7.906 -0.165 6.266 1 95.25 100 ALA A C 1
ATOM 790 O O . ALA A 1 100 ? 7.984 0.547 7.27 1 95.25 100 ALA A O 1
ATOM 791 N N . THR A 1 101 ? 7.457 -1.389 6.301 1 90.88 101 THR A N 1
ATOM 792 C CA . THR A 1 101 ? 6.824 -1.881 7.523 1 90.88 101 THR A CA 1
ATOM 793 C C . THR A 1 101 ? 7.812 -2.699 8.352 1 90.88 101 THR A C 1
ATOM 795 O O . THR A 1 101 ? 7.594 -2.928 9.539 1 90.88 101 THR A O 1
ATOM 798 N N . THR A 1 102 ? 8.906 -3.105 7.773 1 91.69 102 THR A N 1
ATOM 799 C CA . THR A 1 102 ? 9.789 -4.008 8.516 1 91.69 102 THR A CA 1
ATOM 800 C C . THR A 1 102 ? 11.047 -3.283 8.961 1 91.69 102 THR A C 1
ATOM 802 O O . THR A 1 102 ? 11.555 -3.523 10.062 1 91.69 102 THR A O 1
ATOM 805 N N . HIS A 1 103 ? 11.578 -2.398 8.125 1 93.81 103 HIS A N 1
ATOM 806 C CA . HIS A 1 103 ? 12.898 -1.85 8.406 1 93.81 103 HIS A CA 1
ATOM 807 C C . HIS A 1 103 ? 12.828 -0.346 8.656 1 93.81 103 HIS A C 1
ATOM 809 O O . HIS A 1 103 ? 13.492 0.17 9.555 1 93.81 103 HIS A O 1
ATOM 815 N N . LEU A 1 104 ? 12.016 0.309 7.949 1 95.19 104 LEU A N 1
ATOM 816 C CA . LEU A 1 104 ? 12.086 1.764 7.859 1 95.19 104 LEU A CA 1
ATOM 817 C C . LEU A 1 104 ? 11.898 2.404 9.227 1 95.19 104 LEU A C 1
ATOM 819 O O . LEU A 1 104 ? 12.602 3.355 9.578 1 95.19 104 LEU A O 1
ATOM 823 N N . PRO A 1 105 ? 10.93 1.93 10.047 1 91.62 105 PRO A N 1
ATOM 824 C CA . PRO A 1 105 ? 10.734 2.613 11.328 1 91.62 105 PRO A CA 1
ATOM 825 C C . PRO A 1 105 ? 12 2.645 12.18 1 91.62 105 PRO A C 1
ATOM 827 O O . PRO A 1 105 ? 12.336 3.684 12.758 1 91.62 105 PRO A O 1
ATOM 830 N N . ARG A 1 106 ? 12.727 1.57 12.211 1 91.44 106 ARG A N 1
ATOM 831 C CA . ARG A 1 106 ? 13.984 1.53 12.953 1 91.44 106 ARG A CA 1
ATOM 832 C C . ARG A 1 106 ? 15.055 2.367 12.266 1 91.44 106 ARG A C 1
ATOM 834 O O . ARG A 1 106 ? 15.758 3.143 12.922 1 91.44 106 ARG A O 1
ATOM 841 N N . TRP A 1 107 ? 15.148 2.184 10.984 1 94.88 107 TRP A N 1
ATOM 842 C CA . TRP A 1 107 ? 16.125 2.943 10.219 1 94.88 107 TRP A CA 1
ATOM 843 C C . TRP A 1 107 ? 15.914 4.441 10.391 1 94.88 107 TRP A C 1
ATOM 845 O O . TRP A 1 107 ? 16.859 5.188 10.656 1 94.88 107 TRP A O 1
ATOM 855 N N . TRP A 1 108 ? 14.656 4.855 10.297 1 94.81 108 TRP A N 1
ATOM 856 C CA . TRP A 1 108 ? 14.359 6.285 10.344 1 94.81 108 TRP A CA 1
ATOM 857 C C . TRP A 1 108 ? 14.672 6.859 11.727 1 94.81 108 TRP A C 1
ATOM 859 O O . TRP A 1 108 ? 15.18 7.973 11.844 1 94.81 108 TRP A O 1
ATOM 869 N N . ARG A 1 109 ? 14.328 6.121 12.734 1 92 109 ARG A N 1
ATOM 870 C CA . ARG A 1 109 ? 14.672 6.555 14.086 1 92 109 ARG A CA 1
ATOM 871 C C . ARG A 1 109 ? 16.156 6.852 14.203 1 92 109 ARG A C 1
ATOM 873 O O . ARG A 1 109 ? 16.547 7.898 14.727 1 92 109 ARG A O 1
ATOM 880 N N . ASP A 1 110 ? 16.922 6 13.656 1 93.56 110 ASP A N 1
ATOM 881 C CA . ASP A 1 110 ? 18.375 6.152 13.734 1 93.56 110 ASP A CA 1
ATOM 882 C C . ASP A 1 110 ? 18.859 7.277 12.82 1 93.56 110 ASP A C 1
ATOM 884 O O . ASP A 1 110 ? 19.703 8.086 13.219 1 93.56 110 ASP A O 1
ATOM 888 N N . TRP A 1 111 ? 18.328 7.336 11.633 1 94.25 111 TRP A N 1
ATOM 889 C CA . TRP A 1 111 ? 18.797 8.281 10.633 1 94.25 111 TRP A CA 1
ATOM 890 C C . TRP A 1 111 ? 18.391 9.703 10.977 1 94.25 111 TRP A C 1
ATOM 892 O O . TRP A 1 111 ? 19.094 10.664 10.641 1 94.25 111 TRP A O 1
ATOM 902 N N . SER A 1 112 ? 17.266 9.852 11.625 1 91.81 112 SER A N 1
ATOM 903 C CA . SER A 1 112 ? 16.734 11.18 11.898 1 91.81 112 SER A CA 1
ATOM 904 C C . SER A 1 112 ? 17.141 11.672 13.281 1 91.81 112 SER A C 1
ATOM 906 O O . SER A 1 112 ? 16.844 12.805 13.656 1 91.81 112 SER A O 1
ATOM 908 N N . ALA A 1 113 ? 17.797 10.898 14.055 1 90.06 113 ALA A N 1
ATOM 909 C CA . ALA A 1 113 ? 18.141 11.234 15.438 1 90.06 113 ALA A CA 1
ATOM 910 C C . ALA A 1 113 ? 18.906 12.547 15.508 1 90.06 113 ALA A C 1
ATOM 912 O O . ALA A 1 113 ? 19.906 12.727 14.805 1 90.06 113 ALA A O 1
ATOM 913 N N . GLY A 1 114 ? 18.297 13.477 16.312 1 85.69 114 GLY A N 1
ATOM 914 C CA . GLY A 1 114 ? 18.984 14.734 16.547 1 85.69 114 GLY A CA 1
ATOM 915 C C . GLY A 1 114 ? 18.828 15.727 15.414 1 85.69 114 GLY A C 1
ATOM 916 O O . GLY A 1 114 ? 19.406 16.812 15.43 1 85.69 114 GLY A O 1
ATOM 917 N N . GLN A 1 115 ? 18.062 15.367 14.461 1 86.94 115 GLN A N 1
ATOM 918 C CA . GLN A 1 115 ? 17.875 16.234 13.297 1 86.94 115 GLN A CA 1
ATOM 919 C C . GLN A 1 115 ? 16.438 16.734 13.219 1 86.94 115 GLN A C 1
ATOM 921 O O . GLN A 1 115 ? 15.508 16.078 13.695 1 86.94 115 GLN A O 1
ATOM 926 N N . GLN A 1 116 ? 16.312 17.922 12.727 1 84.81 116 GLN A N 1
ATOM 927 C CA . GLN A 1 116 ? 14.992 18.484 12.477 1 84.81 116 GLN A CA 1
ATOM 928 C C . GLN A 1 116 ? 14.531 18.188 11.047 1 84.81 116 GLN A C 1
ATOM 930 O O . GLN A 1 116 ? 14.555 19.078 10.195 1 84.81 116 GLN A O 1
ATOM 935 N N . LEU A 1 117 ? 14.148 16.938 10.82 1 91.19 117 LEU A N 1
ATOM 936 C CA . LEU A 1 117 ? 13.789 16.484 9.477 1 91.19 117 LEU A CA 1
ATOM 937 C C . LEU A 1 117 ? 12.328 16.062 9.422 1 91.19 117 LEU A C 1
ATOM 939 O O . LEU A 1 117 ? 11.766 15.625 10.43 1 91.19 117 LEU A O 1
ATOM 943 N N . SER A 1 118 ? 11.789 16.312 8.367 1 92.06 118 SER A N 1
ATOM 944 C CA . SER A 1 118 ? 10.516 15.68 8.023 1 92.06 118 SER A CA 1
ATOM 945 C C . SER A 1 118 ? 10.68 14.727 6.844 1 92.06 118 SER A C 1
ATOM 947 O O . SER A 1 118 ? 11.617 14.859 6.062 1 92.06 118 SER A O 1
ATOM 949 N N . CYS A 1 119 ? 9.82 13.734 6.812 1 95.19 119 CYS A N 1
ATOM 950 C CA . CYS A 1 119 ? 9.914 12.742 5.754 1 95.19 119 CYS A CA 1
ATOM 951 C C . CYS A 1 119 ? 8.547 12.477 5.129 1 95.19 119 CYS A C 1
ATOM 953 O O . CYS A 1 119 ? 7.555 12.32 5.84 1 95.19 119 CYS A O 1
ATOM 955 N N . SER A 1 120 ? 8.531 12.539 3.844 1 94.06 120 SER A N 1
ATOM 956 C CA . SER A 1 120 ? 7.395 12.047 3.07 1 94.06 120 SER A CA 1
ATOM 957 C C . SER A 1 120 ? 7.703 10.703 2.432 1 94.06 120 SER A C 1
ATOM 959 O O . SER A 1 120 ? 8.602 10.594 1.593 1 94.06 120 SER A O 1
ATOM 961 N N . LEU A 1 121 ? 6.922 9.734 2.803 1 96.44 121 LEU A N 1
ATOM 962 C CA . LEU A 1 121 ? 7.172 8.367 2.354 1 96.44 121 LEU A CA 1
ATOM 963 C C . LEU A 1 121 ? 6.227 7.984 1.219 1 96.44 121 LEU A C 1
ATOM 965 O O . LEU A 1 121 ? 5.004 8.109 1.354 1 96.44 121 LEU A O 1
ATOM 969 N N . GLN A 1 122 ? 6.793 7.543 0.184 1 92.75 122 GLN A N 1
ATOM 970 C CA . GLN A 1 122 ? 6.043 6.957 -0.92 1 92.75 122 GLN A CA 1
ATOM 971 C C . GLN A 1 122 ? 6.328 5.461 -1.046 1 92.75 122 GLN A C 1
ATOM 973 O O . GLN A 1 122 ? 7.484 5.055 -1.163 1 92.75 122 GLN A O 1
ATOM 978 N N . THR A 1 123 ? 5.215 4.766 -0.994 1 92.62 123 THR A N 1
ATOM 979 C CA . THR A 1 123 ? 5.352 3.326 -1.177 1 92.62 123 THR A CA 1
ATOM 980 C C . THR A 1 123 ? 4.68 2.879 -2.473 1 92.62 123 THR A C 1
ATOM 982 O O . THR A 1 123 ? 3.795 3.566 -2.988 1 92.62 123 THR A O 1
ATOM 985 N N . GLY A 1 124 ? 5.211 1.707 -2.99 1 86.06 124 GLY A N 1
ATOM 986 C CA . GLY A 1 124 ? 4.594 1.203 -4.207 1 86.06 124 GLY A CA 1
ATOM 987 C C . GLY A 1 124 ? 5.375 0.077 -4.852 1 86.06 124 GLY A C 1
ATOM 988 O O . GLY A 1 124 ? 6.273 -0.497 -4.23 1 86.06 124 GLY A O 1
ATOM 989 N N . ASN A 1 125 ? 4.895 -0.195 -6.098 1 81.88 125 ASN A N 1
ATOM 990 C CA . ASN A 1 125 ? 5.609 -1.199 -6.879 1 81.88 125 ASN A CA 1
ATOM 991 C C . ASN A 1 125 ? 6.938 -0.663 -7.402 1 81.88 125 ASN A C 1
ATOM 993 O O . ASN A 1 125 ? 7.234 0.523 -7.254 1 81.88 125 ASN A O 1
ATOM 997 N N . VAL A 1 126 ? 7.684 -1.515 -7.902 1 78.19 126 VAL A N 1
ATOM 998 C CA . VAL A 1 126 ? 9.047 -1.198 -8.305 1 78.19 126 VAL A CA 1
ATOM 999 C C . VAL A 1 126 ? 9.031 -0.094 -9.359 1 78.19 126 VAL A C 1
ATOM 1001 O O . VAL A 1 126 ? 9.82 0.851 -9.289 1 78.19 126 VAL A O 1
ATOM 1004 N N . HIS A 1 127 ? 8.141 -0.201 -10.219 1 75.56 127 HIS A N 1
ATOM 1005 C CA . HIS A 1 127 ? 8.078 0.789 -11.289 1 75.56 127 HIS A CA 1
ATOM 1006 C C . HIS A 1 127 ? 7.766 2.176 -10.734 1 75.56 127 HIS A C 1
ATOM 1008 O O . HIS A 1 127 ? 8.438 3.15 -11.078 1 75.56 127 HIS A O 1
ATOM 1014 N N . ASP A 1 128 ? 6.844 2.225 -9.938 1 79.69 128 ASP A N 1
ATOM 1015 C CA . ASP A 1 128 ? 6.414 3.506 -9.391 1 79.69 128 ASP A CA 1
ATOM 1016 C C . ASP A 1 128 ? 7.5 4.125 -8.516 1 79.69 128 ASP A C 1
ATOM 1018 O O . ASP A 1 128 ? 7.758 5.328 -8.594 1 79.69 128 ASP A O 1
ATOM 1022 N N . THR A 1 129 ? 8.156 3.354 -7.73 1 89.75 129 THR A N 1
ATOM 1023 C CA . THR A 1 129 ? 9.148 3.877 -6.805 1 89.75 129 THR A CA 1
ATOM 1024 C C . THR A 1 129 ? 10.414 4.293 -7.547 1 89.75 129 THR A C 1
ATOM 1026 O O . THR A 1 129 ? 11 5.336 -7.25 1 89.75 129 THR A O 1
ATOM 1029 N N . VAL A 1 130 ? 10.766 3.527 -8.555 1 86.19 130 VAL A N 1
ATOM 1030 C CA . VAL A 1 130 ? 11.93 3.871 -9.359 1 86.19 130 VAL A CA 1
ATOM 1031 C C . VAL A 1 130 ? 11.641 5.133 -10.172 1 86.19 130 VAL A C 1
ATOM 1033 O O . VAL A 1 130 ? 12.484 6.023 -10.273 1 86.19 130 VAL A O 1
ATOM 1036 N N . SER A 1 131 ? 10.461 5.188 -10.688 1 81.31 131 SER A N 1
ATOM 1037 C CA . SER A 1 131 ? 10.055 6.359 -11.461 1 81.31 131 SER A CA 1
ATOM 1038 C C . SER A 1 131 ? 10.047 7.613 -10.594 1 81.31 131 SER A C 1
ATOM 1040 O O . SER A 1 131 ? 10.516 8.672 -11.023 1 81.31 131 SER A O 1
ATOM 1042 N N . ALA A 1 132 ? 9.547 7.484 -9.398 1 85.69 132 ALA A N 1
ATOM 1043 C CA . ALA A 1 132 ? 9.547 8.617 -8.477 1 85.69 132 ALA A CA 1
ATOM 1044 C C . ALA A 1 132 ? 10.969 9.094 -8.188 1 85.69 132 ALA A C 1
ATOM 1046 O O . ALA A 1 132 ? 11.227 10.297 -8.156 1 85.69 132 ALA A O 1
ATOM 1047 N N . PHE A 1 133 ? 11.844 8.172 -8.086 1 91.88 133 PHE A N 1
ATOM 1048 C CA . PHE A 1 133 ? 13.227 8.492 -7.773 1 91.88 133 PHE A CA 1
ATOM 1049 C C . PHE A 1 133 ? 13.922 9.125 -8.977 1 91.88 133 PHE A C 1
ATOM 1051 O O . PHE A 1 133 ? 14.547 10.18 -8.859 1 91.88 133 PHE A O 1
ATOM 1058 N N . THR A 1 134 ? 13.719 8.57 -10.133 1 85.5 134 THR A N 1
ATOM 1059 C CA . THR A 1 134 ? 14.445 9.016 -11.32 1 85.5 134 THR A CA 1
ATOM 1060 C C . THR A 1 134 ? 13.883 10.344 -11.82 1 85.5 134 THR A C 1
ATOM 1062 O O . THR A 1 134 ? 14.602 11.117 -12.461 1 85.5 134 THR A O 1
ATOM 1065 N N . SER A 1 135 ? 12.641 10.562 -11.523 1 79.62 135 SER A N 1
ATOM 1066 C CA . SER A 1 135 ? 12.008 11.812 -11.945 1 79.62 135 SER A CA 1
ATOM 1067 C C . SER A 1 135 ? 12.305 12.938 -10.961 1 79.62 135 SER A C 1
ATOM 1069 O O . SER A 1 135 ? 11.961 14.094 -11.211 1 79.62 135 SER A O 1
ATOM 1071 N N . GLY A 1 136 ? 12.836 12.602 -9.82 1 86.56 136 GLY A N 1
ATOM 1072 C CA . GLY A 1 136 ? 13.164 13.609 -8.82 1 86.56 136 GLY A CA 1
ATOM 1073 C C . GLY A 1 136 ? 12.055 13.82 -7.809 1 86.56 136 GLY A C 1
ATOM 1074 O O . GLY A 1 136 ? 12.156 14.703 -6.953 1 86.56 136 GLY A O 1
ATOM 1075 N N . ALA A 1 137 ? 11.07 13.031 -7.887 1 85.44 137 ALA A N 1
ATOM 1076 C CA . ALA A 1 137 ? 9.969 13.133 -6.938 1 85.44 137 ALA A CA 1
ATOM 1077 C C . ALA A 1 137 ? 10.336 12.508 -5.598 1 85.44 137 ALA A C 1
ATOM 1079 O O . ALA A 1 137 ? 9.664 12.742 -4.59 1 85.44 137 ALA A O 1
ATOM 1080 N N . ALA A 1 138 ? 11.383 11.75 -5.57 1 93.38 138 ALA A N 1
ATOM 1081 C CA . ALA A 1 138 ? 11.969 11.203 -4.348 1 93.38 138 ALA A CA 1
ATOM 1082 C C . ALA A 1 138 ? 13.461 11.508 -4.273 1 93.38 138 ALA A C 1
ATOM 1084 O O . ALA A 1 138 ? 14.156 11.5 -5.289 1 93.38 138 ALA A O 1
ATOM 1085 N N . ASP A 1 139 ? 13.891 11.75 -3.07 1 95.81 139 ASP A N 1
ATOM 1086 C CA . ASP A 1 139 ? 15.297 12.07 -2.844 1 95.81 139 ASP A CA 1
ATOM 1087 C C . ASP A 1 139 ? 16.125 10.797 -2.643 1 95.81 139 ASP A C 1
ATOM 1089 O O . ASP A 1 139 ? 17.297 10.758 -2.977 1 95.81 139 ASP A O 1
ATOM 1093 N N . LEU A 1 140 ? 15.492 9.836 -2.041 1 97.19 140 LEU A N 1
ATOM 1094 C CA . LEU A 1 140 ? 16.125 8.555 -1.747 1 97.19 140 LEU A CA 1
ATOM 1095 C C . LEU A 1 140 ? 15.234 7.398 -2.17 1 97.19 140 LEU A C 1
ATOM 1097 O O . LEU A 1 140 ? 14.008 7.48 -2.055 1 97.19 140 LEU A O 1
ATOM 1101 N N . LEU A 1 141 ? 15.867 6.367 -2.656 1 96.94 141 LEU A N 1
ATOM 1102 C CA . LEU A 1 141 ? 15.195 5.113 -2.979 1 96.94 141 LEU A CA 1
ATOM 1103 C C . LEU A 1 141 ? 15.812 3.953 -2.203 1 96.94 141 LEU A C 1
ATOM 1105 O O . LEU A 1 141 ? 17.031 3.779 -2.201 1 96.94 141 LEU A O 1
ATOM 1109 N N . ILE A 1 142 ? 15.016 3.254 -1.491 1 96.81 142 ILE A N 1
ATOM 1110 C CA . ILE A 1 142 ? 15.438 2.008 -0.859 1 96.81 142 ILE A CA 1
ATOM 1111 C C . ILE A 1 142 ? 14.617 0.845 -1.422 1 96.81 142 ILE A C 1
ATOM 1113 O O . ILE A 1 142 ? 13.391 0.877 -1.407 1 96.81 142 ILE A O 1
ATOM 1117 N N . CYS A 1 143 ? 15.289 -0.177 -1.89 1 94.75 143 CYS A N 1
ATOM 1118 C CA . CYS A 1 143 ? 14.562 -1.254 -2.557 1 94.75 143 CYS A CA 1
ATOM 1119 C C . CYS A 1 143 ? 15.32 -2.574 -2.436 1 94.75 143 CYS A C 1
ATOM 1121 O O . CYS A 1 143 ? 16.5 -2.592 -2.072 1 94.75 143 CYS A O 1
ATOM 1123 N N . PHE A 1 144 ? 14.586 -3.586 -2.668 1 93.06 144 PHE A N 1
ATOM 1124 C CA . PHE A 1 144 ? 15.211 -4.895 -2.824 1 93.06 144 PHE A CA 1
ATOM 1125 C C . PHE A 1 144 ? 15.852 -5.031 -4.199 1 93.06 144 PHE A C 1
ATOM 1127 O O . PHE A 1 144 ? 15.398 -4.418 -5.168 1 93.06 144 PHE A O 1
ATOM 1134 N N . HIS A 1 145 ? 16.844 -5.805 -4.191 1 89.94 145 HIS A N 1
ATOM 1135 C CA . HIS A 1 145 ? 17.578 -6.027 -5.438 1 89.94 145 HIS A CA 1
ATOM 1136 C C . HIS A 1 145 ? 18.094 -7.457 -5.527 1 89.94 145 HIS A C 1
ATOM 1138 O O . HIS A 1 145 ? 18.484 -8.047 -4.52 1 89.94 145 HIS A O 1
ATOM 1144 N N . GLN A 1 146 ? 17.938 -7.941 -6.734 1 87.88 146 GLN A N 1
ATOM 1145 C CA . GLN A 1 146 ? 18.562 -9.211 -7.082 1 87.88 146 GLN A CA 1
ATOM 1146 C C . GLN A 1 146 ? 19.25 -9.125 -8.438 1 87.88 146 GLN A C 1
ATOM 1148 O O . GLN A 1 146 ? 18.719 -8.555 -9.383 1 87.88 146 GLN A O 1
ATOM 1153 N N . LEU A 1 147 ? 20.391 -9.734 -8.516 1 77.44 147 LEU A N 1
ATOM 1154 C CA . LEU A 1 147 ? 21.219 -9.641 -9.711 1 77.44 147 LEU A CA 1
ATOM 1155 C C . LEU A 1 147 ? 20.5 -10.227 -10.914 1 77.44 147 LEU A C 1
ATOM 1157 O O . LEU A 1 147 ? 20.625 -9.703 -12.031 1 77.44 147 LEU A O 1
ATOM 1161 N N . ALA A 1 148 ? 19.812 -11.242 -10.664 1 74.38 148 ALA A N 1
ATOM 1162 C CA . ALA A 1 148 ? 19.125 -11.93 -11.766 1 74.38 148 ALA A CA 1
ATOM 1163 C C . ALA A 1 148 ? 17.953 -11.102 -12.273 1 74.38 148 ALA A C 1
ATOM 1165 O O . ALA A 1 148 ? 17.422 -11.359 -13.359 1 74.38 148 ALA A O 1
ATOM 1166 N N . GLN A 1 149 ? 17.578 -10.156 -11.508 1 71.12 149 GLN A N 1
ATOM 1167 C CA . GLN A 1 149 ? 16.484 -9.266 -11.844 1 71.12 149 GLN A CA 1
ATOM 1168 C C . GLN A 1 149 ? 16.812 -7.816 -11.484 1 71.12 149 GLN A C 1
ATOM 1170 O O . GLN A 1 149 ? 16.234 -7.25 -10.562 1 71.12 149 GLN A O 1
ATOM 1175 N N . PRO A 1 150 ? 17.656 -7.23 -12.297 1 69.5 150 PRO A N 1
ATOM 1176 C CA . PRO A 1 150 ? 18.156 -5.918 -11.906 1 69.5 150 PRO A CA 1
ATOM 1177 C C . PRO A 1 150 ? 17.125 -4.809 -12.062 1 69.5 150 PRO A C 1
ATOM 1179 O O . PRO A 1 150 ? 16.203 -4.922 -12.883 1 69.5 150 PRO A O 1
ATOM 1182 N N . LEU A 1 151 ? 17.328 -3.809 -11.227 1 74.44 151 LEU A N 1
ATOM 1183 C CA . LEU A 1 151 ? 16.516 -2.602 -11.328 1 74.44 151 LEU A CA 1
ATOM 1184 C C . LEU A 1 151 ? 16.969 -1.738 -12.5 1 74.44 151 LEU A C 1
ATOM 1186 O O . LEU A 1 151 ? 18.141 -1.707 -12.844 1 74.44 151 LEU A O 1
ATOM 1190 N N . PRO A 1 152 ? 16.016 -1.104 -13.102 1 71.62 152 PRO A N 1
ATOM 1191 C CA . PRO A 1 152 ? 16.359 -0.237 -14.234 1 71.62 152 PRO A CA 1
ATOM 1192 C C . PRO A 1 152 ? 16.906 1.115 -13.789 1 71.62 152 PRO A C 1
ATOM 1194 O O . PRO A 1 152 ? 16.266 2.148 -14 1 71.62 152 PRO A O 1
ATOM 1197 N N . LEU A 1 153 ? 18.047 1.147 -13.188 1 80 153 LEU A N 1
ATOM 1198 C CA . LEU A 1 153 ? 18.688 2.375 -12.734 1 80 153 LEU A CA 1
ATOM 1199 C C . LEU A 1 153 ? 20.094 2.496 -13.32 1 80 153 LEU A C 1
ATOM 1201 O O . LEU A 1 153 ? 20.812 1.502 -13.422 1 80 153 LEU A O 1
ATOM 1205 N N . ASP A 1 154 ? 20.391 3.66 -13.836 1 77.12 154 ASP A N 1
ATOM 1206 C CA . ASP A 1 154 ? 21.734 3.969 -14.297 1 77.12 154 ASP A CA 1
ATOM 1207 C C . ASP A 1 154 ? 22.672 4.207 -13.117 1 77.12 154 ASP A C 1
ATOM 1209 O O . ASP A 1 154 ? 22.672 5.289 -12.523 1 77.12 154 ASP A O 1
ATOM 1213 N N . LEU A 1 155 ? 23.516 3.318 -12.891 1 78.56 155 LEU A N 1
ATOM 1214 C CA . LEU A 1 155 ? 24.359 3.346 -11.703 1 78.56 155 LEU A CA 1
ATOM 1215 C C . LEU A 1 155 ? 25.422 4.445 -11.812 1 78.56 155 LEU A C 1
ATOM 1217 O O . LEU A 1 155 ? 26.047 4.805 -10.82 1 78.56 155 LEU A O 1
ATOM 1221 N N . SER A 1 156 ? 25.547 4.973 -12.961 1 83.94 156 SER A N 1
ATOM 1222 C CA . SER A 1 156 ? 26.531 6.047 -13.109 1 83.94 156 SER A CA 1
ATOM 1223 C C . SER A 1 156 ? 26 7.363 -12.547 1 83.94 156 SER A C 1
ATOM 1225 O O . SER A 1 156 ? 26.781 8.242 -12.188 1 83.94 156 SER A O 1
ATOM 1227 N N . ARG A 1 157 ? 24.812 7.469 -12.406 1 89.81 157 ARG A N 1
ATOM 1228 C CA . ARG A 1 157 ? 24.188 8.719 -11.984 1 89.81 157 ARG A CA 1
ATOM 1229 C C . ARG A 1 157 ? 23.891 8.703 -10.492 1 89.81 157 ARG A C 1
ATOM 1231 O O . ARG A 1 157 ? 23.688 9.758 -9.883 1 89.81 157 ARG A O 1
ATOM 1238 N N . TYR A 1 158 ? 23.875 7.539 -9.977 1 93.5 158 TYR A N 1
ATOM 1239 C CA . TYR A 1 158 ? 23.375 7.414 -8.617 1 93.5 158 TYR A CA 1
ATOM 1240 C C . TYR A 1 158 ? 24.406 6.773 -7.707 1 93.5 158 TYR A C 1
ATOM 1242 O O . TYR A 1 158 ? 25.125 5.867 -8.125 1 93.5 158 TYR A O 1
ATOM 1250 N N . ASP A 1 159 ? 24.547 7.344 -6.469 1 95 159 ASP A N 1
ATOM 1251 C CA . ASP A 1 159 ? 25.266 6.621 -5.418 1 95 159 ASP A CA 1
ATOM 1252 C C . ASP A 1 159 ? 24.438 5.445 -4.906 1 95 159 ASP A C 1
ATOM 1254 O O . ASP A 1 159 ? 23.203 5.488 -4.93 1 95 159 ASP A O 1
ATOM 1258 N N . CYS A 1 160 ? 25.125 4.453 -4.551 1 94.44 160 CYS A N 1
ATOM 1259 C CA . CYS A 1 160 ? 24.469 3.238 -4.098 1 94.44 160 CYS A CA 1
ATOM 1260 C C . CYS A 1 160 ? 25.094 2.721 -2.809 1 94.44 160 CYS A C 1
ATOM 1262 O O . CYS A 1 160 ? 26.312 2.725 -2.666 1 94.44 160 CYS A O 1
ATOM 1264 N N . LEU A 1 161 ? 24.266 2.322 -1.807 1 95.31 161 LEU A N 1
ATOM 1265 C CA . LEU A 1 161 ? 24.688 1.688 -0.564 1 95.31 161 LEU A CA 1
ATOM 1266 C C . LEU A 1 161 ? 23.969 0.357 -0.36 1 95.31 161 LEU A C 1
ATOM 1268 O O . LEU A 1 161 ? 22.781 0.239 -0.653 1 95.31 161 LEU A O 1
ATOM 1272 N N . THR A 1 162 ? 24.703 -0.608 0.117 1 95.44 162 THR A N 1
ATOM 1273 C CA . THR A 1 162 ? 24.094 -1.855 0.567 1 95.44 162 THR A CA 1
ATOM 1274 C C . THR A 1 162 ? 23.703 -1.767 2.039 1 95.44 162 THR A C 1
ATOM 1276 O O . THR A 1 162 ? 24.562 -1.652 2.91 1 95.44 162 THR A O 1
ATOM 1279 N N . LEU A 1 163 ? 22.406 -1.865 2.285 1 96 163 LEU A N 1
ATOM 1280 C CA . LEU A 1 163 ? 21.922 -1.708 3.654 1 96 163 LEU A CA 1
ATOM 1281 C C . LEU A 1 163 ? 21.812 -3.061 4.352 1 96 163 LEU A C 1
ATOM 1283 O O . LEU A 1 163 ? 21.781 -3.129 5.582 1 96 163 LEU A O 1
ATOM 1287 N N . GLY A 1 164 ? 21.656 -4.105 3.529 1 94.12 164 GLY A N 1
ATOM 1288 C CA . GLY A 1 164 ? 21.547 -5.434 4.113 1 94.12 164 GLY A CA 1
ATOM 1289 C C . GLY A 1 164 ? 21.203 -6.504 3.098 1 94.12 164 GLY A C 1
ATOM 1290 O O . GLY A 1 164 ? 21.141 -6.234 1.896 1 94.12 164 GLY A O 1
ATOM 1291 N N . ARG A 1 165 ? 21.156 -7.754 3.609 1 94.25 165 ARG A N 1
ATOM 1292 C CA . ARG A 1 165 ? 20.734 -8.93 2.855 1 94.25 165 ARG A CA 1
ATOM 1293 C C . ARG A 1 165 ? 19.656 -9.703 3.604 1 94.25 165 ARG A C 1
ATOM 1295 O O . ARG A 1 165 ? 19.625 -9.711 4.836 1 94.25 165 ARG A O 1
ATOM 1302 N N . GLU A 1 166 ? 18.781 -10.195 2.773 1 93.31 166 GLU A N 1
ATOM 1303 C CA . GLU A 1 166 ? 17.688 -10.969 3.369 1 93.31 166 GLU A CA 1
ATOM 1304 C C . GLU A 1 166 ? 17.359 -12.195 2.527 1 93.31 166 GLU A C 1
ATOM 1306 O O . GLU A 1 166 ? 17.75 -12.281 1.36 1 93.31 166 GLU A O 1
ATOM 1311 N N . LEU A 1 167 ? 16.672 -13.133 3.232 1 95.69 167 LEU A N 1
ATOM 1312 C CA . LEU A 1 167 ? 16.109 -14.289 2.537 1 95.69 167 LEU A CA 1
ATOM 1313 C C . LEU A 1 167 ? 14.594 -14.195 2.449 1 95.69 167 LEU A C 1
ATOM 1315 O O . LEU A 1 167 ? 13.938 -13.805 3.418 1 95.69 167 LEU A O 1
ATOM 1319 N N . ILE A 1 168 ? 14.141 -14.422 1.264 1 96.44 168 ILE A N 1
ATOM 1320 C CA . ILE A 1 168 ? 12.719 -14.633 1.027 1 96.44 168 ILE A CA 1
ATOM 1321 C C . ILE A 1 168 ? 12.422 -16.125 0.962 1 96.44 168 ILE A C 1
ATOM 1323 O O . ILE A 1 168 ? 12.969 -16.844 0.119 1 96.44 168 ILE A O 1
ATOM 1327 N N . ARG A 1 169 ? 11.516 -16.594 1.864 1 97.12 169 ARG A N 1
ATOM 1328 C CA . ARG A 1 169 ? 11.258 -18.016 1.976 1 97.12 169 ARG A CA 1
ATOM 1329 C C . ARG A 1 169 ? 9.766 -18.312 2.002 1 97.12 169 ARG A C 1
ATOM 1331 O O . ARG A 1 169 ? 8.961 -17.438 2.359 1 97.12 169 ARG A O 1
ATOM 1338 N N . PRO A 1 170 ? 9.445 -19.5 1.54 1 97.62 170 PRO A N 1
ATOM 1339 C CA . PRO A 1 170 ? 8.047 -19.906 1.72 1 97.62 170 PRO A CA 1
ATOM 1340 C C . PRO A 1 170 ? 7.707 -20.234 3.176 1 97.62 170 PRO A C 1
ATOM 1342 O O . PRO A 1 170 ? 8.344 -21.094 3.789 1 97.62 170 PRO A O 1
ATOM 1345 N N . TYR A 1 171 ? 6.719 -19.547 3.707 1 97.62 171 TYR A N 1
ATOM 1346 C CA . TYR A 1 171 ? 6.27 -19.734 5.082 1 97.62 171 TYR A CA 1
ATOM 1347 C C . TYR A 1 171 ? 4.824 -20.219 5.121 1 97.62 171 TYR A C 1
ATOM 1349 O O . TYR A 1 171 ? 4.027 -19.875 4.246 1 97.62 171 TYR A O 1
ATOM 1357 N N . ALA A 1 172 ? 4.523 -21 6.094 1 97.88 172 ALA A N 1
ATOM 1358 C CA . ALA A 1 172 ? 3.162 -21.422 6.41 1 97.88 172 ALA A CA 1
ATOM 1359 C C . ALA A 1 172 ? 2.971 -21.594 7.914 1 97.88 172 ALA A C 1
ATOM 1361 O O . ALA A 1 172 ? 3.943 -21.594 8.672 1 97.88 172 ALA A O 1
ATOM 1362 N N . ALA A 1 173 ? 1.7 -21.609 8.305 1 97.12 173 ALA A N 1
ATOM 1363 C CA . ALA A 1 173 ? 1.411 -21.875 9.711 1 97.12 173 ALA A CA 1
ATOM 1364 C C . ALA A 1 173 ? 1.967 -23.234 10.141 1 97.12 173 ALA A C 1
ATOM 1366 O O . ALA A 1 173 ? 1.812 -24.234 9.422 1 97.12 173 ALA A O 1
ATOM 1367 N N . ARG A 1 174 ? 2.561 -23.266 11.312 1 96.38 174 ARG A N 1
ATOM 1368 C CA . ARG A 1 174 ? 3.115 -24.5 11.836 1 96.38 174 ARG A CA 1
ATOM 1369 C C . ARG A 1 174 ? 2.066 -25.609 11.844 1 96.38 174 ARG A C 1
ATOM 1371 O O . ARG A 1 174 ? 2.352 -26.75 11.453 1 96.38 174 ARG A O 1
ATOM 1378 N N . ALA A 1 175 ? 0.941 -25.297 12.273 1 95.94 175 ALA A N 1
ATOM 1379 C CA . ALA A 1 175 ? -0.141 -26.281 12.352 1 95.94 175 ALA A CA 1
ATOM 1380 C C . ALA A 1 175 ? -0.443 -26.859 10.977 1 95.94 175 ALA A C 1
ATOM 1382 O O . ALA A 1 175 ? -0.69 -28.062 10.844 1 95.94 175 ALA A O 1
ATOM 1383 N N . LEU A 1 176 ? -0.453 -26.047 9.977 1 95.69 176 LEU A N 1
ATOM 1384 C CA . LEU A 1 176 ? -0.716 -26.516 8.617 1 95.69 176 LEU A CA 1
ATOM 1385 C C . LEU A 1 176 ? 0.404 -27.422 8.117 1 95.69 176 LEU A C 1
ATOM 1387 O O . LEU A 1 176 ? 0.141 -28.469 7.523 1 95.69 176 LEU A O 1
ATOM 1391 N N . VAL A 1 177 ? 1.592 -27.031 8.359 1 96.81 177 VAL A N 1
ATOM 1392 C CA . VAL A 1 177 ? 2.764 -27.797 7.945 1 96.81 177 VAL A CA 1
ATOM 1393 C C . VAL A 1 177 ? 2.734 -29.188 8.586 1 96.81 177 VAL A C 1
ATOM 1395 O O . VAL A 1 177 ? 2.953 -30.203 7.914 1 96.81 177 VAL A O 1
ATOM 1398 N N . GLU A 1 178 ? 2.424 -29.203 9.883 1 96.44 178 GLU A N 1
ATOM 1399 C CA . GLU A 1 178 ? 2.43 -30.453 10.633 1 96.44 178 GLU A CA 1
ATOM 1400 C C . GLU A 1 178 ? 1.25 -31.344 10.242 1 96.44 178 GLU A C 1
ATOM 1402 O O . GLU A 1 178 ? 1.413 -32.562 10.031 1 96.44 178 GLU A O 1
ATOM 1407 N N . ARG A 1 179 ? 0.13 -30.766 10.125 1 95.62 179 ARG A N 1
ATOM 1408 C CA . ARG A 1 179 ? -1.086 -31.516 9.828 1 95.62 179 ARG A CA 1
ATOM 1409 C C . ARG A 1 179 ? -1.026 -32.125 8.438 1 95.62 179 ARG A C 1
ATOM 1411 O O . ARG A 1 179 ? -1.396 -33.281 8.25 1 95.62 179 ARG A O 1
ATOM 1418 N N . GLU A 1 180 ? -0.535 -31.438 7.48 1 94.75 180 GLU A N 1
ATOM 1419 C CA . GLU A 1 180 ? -0.581 -31.875 6.09 1 94.75 180 GLU A CA 1
ATOM 1420 C C . GLU A 1 180 ? 0.789 -32.344 5.617 1 94.75 180 GLU A C 1
ATOM 1422 O O . GLU A 1 180 ? 0.947 -32.75 4.461 1 94.75 180 GLU A O 1
ATOM 1427 N N . ARG A 1 181 ? 1.785 -32.281 6.547 1 94.88 181 ARG A N 1
ATOM 1428 C CA . ARG A 1 181 ? 3.16 -32.5 6.113 1 94.88 181 ARG A CA 1
ATOM 1429 C C . ARG A 1 181 ? 3.486 -31.672 4.871 1 94.88 181 ARG A C 1
ATOM 1431 O O . ARG A 1 181 ? 4.016 -32.219 3.891 1 94.88 181 ARG A O 1
ATOM 1438 N N . LEU A 1 182 ? 3.074 -30.453 4.938 1 95.81 182 LEU A N 1
ATOM 1439 C CA . LEU A 1 182 ? 3.135 -29.531 3.811 1 95.81 182 LEU A CA 1
ATOM 1440 C C . LEU A 1 182 ? 4.578 -29.156 3.484 1 95.81 182 LEU A C 1
ATOM 1442 O O . LEU A 1 182 ? 5.348 -28.797 4.379 1 95.81 182 LEU A O 1
ATOM 1446 N N . ASP A 1 183 ? 4.883 -29.234 2.186 1 96.25 183 ASP A N 1
ATOM 1447 C CA . ASP A 1 183 ? 6.168 -28.797 1.658 1 96.25 183 ASP A CA 1
ATOM 1448 C C . ASP A 1 183 ? 6.086 -28.516 0.158 1 96.25 183 ASP A C 1
ATOM 1450 O O . ASP A 1 183 ? 5.035 -28.719 -0.457 1 96.25 183 ASP A O 1
ATOM 1454 N N . LEU A 1 184 ? 7.066 -27.922 -0.376 1 93.44 184 LEU A N 1
ATOM 1455 C CA . LEU A 1 184 ? 7.184 -27.734 -1.817 1 93.44 184 LEU A CA 1
ATOM 1456 C C . LEU A 1 184 ? 7.984 -28.875 -2.447 1 93.44 184 LEU A C 1
ATOM 1458 O O . LEU A 1 184 ? 8.867 -29.438 -1.806 1 93.44 184 LEU A O 1
ATOM 1462 N N . PRO A 1 185 ? 7.656 -29.234 -3.65 1 93.69 185 PRO A N 1
ATOM 1463 C CA . PRO A 1 185 ? 6.852 -28.562 -4.676 1 93.69 185 PRO A CA 1
ATOM 1464 C C . PRO A 1 185 ? 5.398 -29.016 -4.68 1 93.69 185 PRO A C 1
ATOM 1466 O O . PRO A 1 185 ? 4.609 -28.578 -5.523 1 93.69 185 PRO A O 1
ATOM 1469 N N . GLY A 1 186 ? 4.973 -29.891 -3.803 1 92.94 186 GLY A N 1
ATOM 1470 C CA . GLY A 1 186 ? 3.652 -30.5 -3.887 1 92.94 186 GLY A CA 1
ATOM 1471 C C . GLY A 1 186 ? 3.535 -31.531 -4.996 1 92.94 186 GLY A C 1
ATOM 1472 O O . GLY A 1 186 ? 4.543 -32.031 -5.48 1 92.94 186 GLY A O 1
ATOM 1473 N N . THR A 1 187 ? 2.287 -31.984 -5.211 1 91.06 187 THR A N 1
ATOM 1474 C CA . THR A 1 187 ? 2.006 -32.938 -6.285 1 91.06 187 THR A CA 1
ATOM 1475 C C . THR A 1 187 ? 0.716 -32.562 -7.008 1 91.06 187 THR A C 1
ATOM 1477 O O . THR A 1 187 ? -0.037 -31.703 -6.543 1 91.06 187 THR A O 1
ATOM 1480 N N . THR A 1 188 ? 0.596 -33.188 -8.141 1 86.81 188 THR A N 1
ATOM 1481 C CA . THR A 1 188 ? -0.632 -32.938 -8.898 1 86.81 188 THR A CA 1
ATOM 1482 C C . THR A 1 188 ? -1.854 -33.344 -8.07 1 86.81 188 THR A C 1
ATOM 1484 O O . THR A 1 188 ? -2.902 -32.688 -8.156 1 86.81 188 THR A O 1
ATOM 1487 N N . ALA A 1 189 ? -1.703 -34.406 -7.25 1 90.5 189 ALA A N 1
ATOM 1488 C CA . ALA A 1 189 ? -2.801 -34.906 -6.434 1 90.5 189 ALA A CA 1
ATOM 1489 C C . ALA A 1 189 ? -3.021 -34.031 -5.203 1 90.5 189 ALA A C 1
ATOM 1491 O O . ALA A 1 189 ? -4.137 -33.969 -4.676 1 90.5 189 ALA A O 1
ATOM 1492 N N . ARG A 1 190 ? -1.929 -33.406 -4.785 1 92.25 190 ARG A N 1
ATOM 1493 C CA . ARG A 1 190 ? -1.983 -32.562 -3.611 1 92.25 190 ARG A CA 1
ATOM 1494 C C . ARG A 1 190 ? -1.276 -31.234 -3.873 1 92.25 190 ARG A C 1
ATOM 1496 O O . ARG A 1 190 ? -0.214 -30.969 -3.307 1 92.25 190 ARG A O 1
ATOM 1503 N N . PRO A 1 191 ? -1.96 -30.406 -4.656 1 93.44 191 PRO A N 1
ATOM 1504 C CA . PRO A 1 191 ? -1.337 -29.109 -4.945 1 93.44 191 PRO A CA 1
ATOM 1505 C C . PRO A 1 191 ? -1.228 -28.219 -3.711 1 93.44 191 PRO A C 1
ATOM 1507 O O . PRO A 1 191 ? -2.119 -28.219 -2.859 1 93.44 191 PRO A O 1
ATOM 1510 N N . VAL A 1 192 ? -0.161 -27.438 -3.635 1 95.12 192 VAL A N 1
ATOM 1511 C CA . VAL A 1 192 ? 0.085 -26.547 -2.51 1 95.12 192 VAL A CA 1
ATOM 1512 C C . VAL A 1 192 ? -0.76 -25.281 -2.66 1 95.12 192 VAL A C 1
ATOM 1514 O O . VAL A 1 192 ? -0.766 -24.656 -3.721 1 95.12 192 VAL A O 1
ATOM 1517 N N . PRO A 1 193 ? -1.558 -24.906 -1.61 1 95.06 193 PRO A N 1
ATOM 1518 C CA . PRO A 1 193 ? -2.219 -23.594 -1.644 1 95.06 193 PRO A CA 1
ATOM 1519 C C . PRO A 1 193 ? -1.231 -22.438 -1.562 1 95.06 193 PRO A C 1
ATOM 1521 O O . PRO A 1 193 ? -0.453 -22.344 -0.609 1 95.06 193 PRO A O 1
ATOM 1524 N N . LEU A 1 194 ? -1.359 -21.562 -2.537 1 96 194 LEU A N 1
ATOM 1525 C CA . LEU A 1 194 ? -0.363 -20.5 -2.639 1 96 194 LEU A CA 1
ATOM 1526 C C . LEU A 1 194 ? -1 -19.125 -2.414 1 96 194 LEU A C 1
ATOM 1528 O O . LEU A 1 194 ? -2.084 -18.859 -2.934 1 96 194 LEU A O 1
ATOM 1532 N N . LEU A 1 195 ? -0.343 -18.375 -1.58 1 96.94 195 LEU A N 1
ATOM 1533 C CA . LEU A 1 195 ? -0.613 -16.953 -1.373 1 96.94 195 LEU A CA 1
ATOM 1534 C C . LEU A 1 195 ? 0.442 -16.094 -2.061 1 96.94 195 LEU A C 1
ATOM 1536 O O . LEU A 1 195 ? 1.561 -15.961 -1.56 1 96.94 195 LEU A O 1
ATOM 1540 N N . MET A 1 196 ? 0.016 -15.461 -3.146 1 95.06 196 MET A N 1
ATOM 1541 C CA . MET A 1 196 ? 1.02 -14.93 -4.066 1 95.06 196 MET A CA 1
ATOM 1542 C C . MET A 1 196 ? 0.931 -13.406 -4.148 1 95.06 196 MET A C 1
ATOM 1544 O O . MET A 1 196 ? -0.107 -12.828 -3.832 1 95.06 196 MET A O 1
ATOM 1548 N N . TYR A 1 197 ? 2.02 -12.836 -4.578 1 94.06 197 TYR A N 1
ATOM 1549 C CA . TYR A 1 197 ? 2.047 -11.398 -4.809 1 94.06 197 TYR A CA 1
ATOM 1550 C C . TYR A 1 197 ? 1.392 -11.047 -6.141 1 94.06 197 TYR A C 1
ATOM 1552 O O . TYR A 1 197 ? 1.486 -11.812 -7.105 1 94.06 197 TYR A O 1
ATOM 1560 N N . SER A 1 198 ? 0.817 -9.844 -6.117 1 90.31 198 SER A N 1
ATOM 1561 C CA . SER A 1 198 ? 0.331 -9.312 -7.387 1 90.31 198 SER A CA 1
ATOM 1562 C C . SER A 1 198 ? 1.475 -9.109 -8.375 1 90.31 198 SER A C 1
ATOM 1564 O O . SER A 1 198 ? 2.594 -8.781 -7.98 1 90.31 198 SER A O 1
ATOM 1566 N N . PRO A 1 199 ? 1.206 -9.148 -9.641 1 81.75 199 PRO A N 1
ATOM 1567 C CA . PRO A 1 199 ? 2.256 -9.164 -10.664 1 81.75 199 PRO A CA 1
ATOM 1568 C C . PRO A 1 199 ? 3.092 -7.891 -10.672 1 81.75 199 PRO A C 1
ATOM 1570 O O . PRO A 1 199 ? 4.242 -7.902 -11.109 1 81.75 199 PRO A O 1
ATOM 1573 N N . SER A 1 200 ? 2.613 -6.805 -10.195 1 76.94 200 SER A N 1
ATOM 1574 C CA . SER A 1 200 ? 3.34 -5.539 -10.266 1 76.94 200 SER A CA 1
ATOM 1575 C C . SER A 1 200 ? 4.348 -5.422 -9.125 1 76.94 200 SER A C 1
ATOM 1577 O O . SER A 1 200 ? 5.188 -4.52 -9.125 1 76.94 200 SER A O 1
ATOM 1579 N N . VAL A 1 201 ? 4.32 -6.363 -8.242 1 86.25 201 VAL A N 1
ATOM 1580 C CA . VAL A 1 201 ? 5.203 -6.332 -7.082 1 86.25 201 VAL A CA 1
ATOM 1581 C C . VAL A 1 201 ? 6.531 -7.004 -7.426 1 86.25 201 VAL A C 1
ATOM 1583 O O . VAL A 1 201 ? 6.559 -8.016 -8.133 1 86.25 201 VAL A O 1
ATOM 1586 N N . TYR A 1 202 ? 7.602 -6.461 -6.922 1 87.31 202 TYR A N 1
ATOM 1587 C CA . TYR A 1 202 ? 8.93 -6.984 -7.211 1 87.31 202 TYR A CA 1
ATOM 1588 C C . TYR A 1 202 ? 9.055 -8.438 -6.762 1 87.31 202 TYR A C 1
ATOM 1590 O O . TYR A 1 202 ? 9.617 -9.266 -7.48 1 87.31 202 TYR A O 1
ATOM 1598 N N . PHE A 1 203 ? 8.5 -8.805 -5.684 1 90.75 203 PHE A N 1
ATOM 1599 C CA . PHE A 1 203 ? 8.586 -10.156 -5.148 1 90.75 203 PHE A CA 1
ATOM 1600 C C . PHE A 1 203 ? 7.918 -11.148 -6.09 1 90.75 203 PHE A C 1
ATOM 1602 O O . PHE A 1 203 ? 8.352 -12.305 -6.191 1 90.75 203 PHE A O 1
ATOM 1609 N N . ALA A 1 204 ? 6.91 -10.672 -6.766 1 90.31 204 ALA A N 1
ATOM 1610 C CA . ALA A 1 204 ? 6.258 -11.562 -7.715 1 90.31 204 ALA A CA 1
ATOM 1611 C C . ALA A 1 204 ? 7.234 -12.031 -8.789 1 90.31 204 ALA A C 1
ATOM 1613 O O . ALA A 1 204 ? 7.281 -13.219 -9.117 1 90.31 204 ALA A O 1
ATOM 1614 N N . ARG A 1 205 ? 7.996 -11.117 -9.219 1 84.38 205 ARG A N 1
ATOM 1615 C CA . ARG A 1 205 ? 8.977 -11.438 -10.258 1 84.38 205 ARG A CA 1
ATOM 1616 C C . ARG A 1 205 ? 10.039 -12.398 -9.727 1 84.38 205 ARG A C 1
ATOM 1618 O O . ARG A 1 205 ? 10.422 -13.344 -10.406 1 84.38 205 ARG A O 1
ATOM 1625 N N . LEU A 1 206 ? 10.492 -12.156 -8.562 1 89.88 206 LEU A N 1
ATOM 1626 C CA . LEU A 1 206 ? 11.523 -12.992 -7.961 1 89.88 206 LEU A CA 1
ATOM 1627 C C . LEU A 1 206 ? 11.008 -14.414 -7.738 1 89.88 206 LEU A C 1
ATOM 1629 O O . LEU A 1 206 ? 11.703 -15.383 -8.039 1 89.88 206 LEU A O 1
ATOM 1633 N N . ILE A 1 207 ? 9.836 -14.5 -7.277 1 91.69 207 ILE A N 1
ATOM 1634 C CA . ILE A 1 207 ? 9.25 -15.789 -6.938 1 91.69 207 ILE A CA 1
ATOM 1635 C C . ILE A 1 207 ? 8.961 -16.578 -8.211 1 91.69 207 ILE A C 1
ATOM 1637 O O . ILE A 1 207 ? 9.234 -17.781 -8.289 1 91.69 207 ILE A O 1
ATOM 1641 N N . ASP A 1 208 ? 8.461 -15.852 -9.172 1 85.62 208 ASP A N 1
ATOM 1642 C CA . ASP A 1 208 ? 8.211 -16.5 -10.453 1 85.62 208 ASP A CA 1
ATOM 1643 C C . ASP A 1 208 ? 9.5 -17.062 -11.047 1 85.62 208 ASP A C 1
ATOM 1645 O O . ASP A 1 208 ? 9.516 -18.172 -11.578 1 85.62 208 ASP A O 1
ATOM 1649 N N . ALA A 1 209 ? 10.484 -16.281 -10.984 1 84.81 209 ALA A N 1
ATOM 1650 C CA . ALA A 1 209 ? 11.773 -16.719 -11.5 1 84.81 209 ALA A CA 1
ATOM 1651 C C . ALA A 1 209 ? 12.281 -17.938 -10.734 1 84.81 209 ALA A C 1
ATOM 1653 O O . ALA A 1 209 ? 12.836 -18.875 -11.328 1 84.81 209 ALA A O 1
ATOM 1654 N N . ALA A 1 210 ? 12.102 -17.938 -9.469 1 87.06 210 ALA A N 1
ATOM 1655 C CA . ALA A 1 210 ? 12.523 -19.062 -8.633 1 87.06 210 ALA A CA 1
ATOM 1656 C C . ALA A 1 210 ? 11.719 -20.328 -8.961 1 87.06 210 ALA A C 1
ATOM 1658 O O . ALA A 1 210 ? 12.266 -21.438 -8.969 1 87.06 210 ALA A O 1
ATOM 1659 N N . ILE A 1 211 ? 10.477 -20.156 -9.219 1 85.69 211 ILE A N 1
ATOM 1660 C CA . ILE A 1 211 ? 9.602 -21.281 -9.547 1 85.69 211 ILE A CA 1
ATOM 1661 C C . ILE A 1 211 ? 9.992 -21.844 -10.906 1 85.69 211 ILE A C 1
ATOM 1663 O O . ILE A 1 211 ? 10.102 -23.062 -11.062 1 85.69 211 ILE A O 1
ATOM 1667 N N . GLU A 1 212 ? 10.219 -20.984 -11.797 1 81.69 212 GLU A N 1
ATOM 1668 C CA . GLU A 1 212 ? 10.586 -21.406 -13.148 1 81.69 212 GLU A CA 1
ATOM 1669 C C . GLU A 1 212 ? 11.953 -22.078 -13.164 1 81.69 212 GLU A C 1
ATOM 1671 O O . GLU A 1 212 ? 12.172 -23.031 -13.914 1 81.69 212 GLU A O 1
ATOM 1676 N N . GLY A 1 213 ? 12.836 -21.547 -12.438 1 80.31 213 GLY A N 1
ATOM 1677 C CA . GLY A 1 213 ? 14.203 -22.031 -12.43 1 80.31 213 GLY A CA 1
ATOM 1678 C C . GLY A 1 213 ? 14.43 -23.172 -11.445 1 80.31 213 GLY A C 1
ATOM 1679 O O . GLY A 1 213 ? 15.539 -23.672 -11.312 1 80.31 213 GLY A O 1
ATOM 1680 N N . GLY A 1 214 ? 13.344 -23.578 -10.82 1 79.19 214 GLY A N 1
ATOM 1681 C CA . GLY A 1 214 ? 13.477 -24.594 -9.797 1 79.19 214 GLY A CA 1
ATOM 1682 C C . GLY A 1 214 ? 13.797 -25.969 -10.359 1 79.19 214 GLY A C 1
ATOM 1683 O O . GLY A 1 214 ? 13.703 -26.188 -11.57 1 79.19 214 GLY A O 1
ATOM 1684 N N . PRO A 1 215 ? 14.297 -26.859 -9.453 1 81.81 215 PRO A N 1
ATOM 1685 C CA . PRO A 1 215 ? 14.727 -28.188 -9.891 1 81.81 215 PRO A CA 1
ATOM 1686 C C . PRO A 1 215 ? 13.578 -29.047 -10.414 1 81.81 215 PRO A C 1
ATOM 1688 O O . PRO A 1 215 ? 13.797 -29.969 -11.203 1 81.81 215 PRO A O 1
ATOM 1691 N N . GLU A 1 216 ? 12.375 -28.797 -9.875 1 85.69 216 GLU A N 1
ATOM 1692 C CA . GLU A 1 216 ? 11.164 -29.516 -10.297 1 85.69 216 GLU A CA 1
ATOM 1693 C C . GLU A 1 216 ? 9.977 -28.562 -10.391 1 85.69 216 GLU A C 1
ATOM 1695 O O . GLU A 1 216 ? 9.984 -27.484 -9.797 1 85.69 216 GLU A O 1
ATOM 1700 N N . PRO A 1 217 ? 9.023 -29.047 -11.164 1 87.19 217 PRO A N 1
ATOM 1701 C CA . PRO A 1 217 ? 7.832 -28.203 -11.289 1 87.19 217 PRO A CA 1
ATOM 1702 C C . PRO A 1 217 ? 7.078 -28.062 -9.969 1 87.19 217 PRO A C 1
ATOM 1704 O O . PRO A 1 217 ? 6.91 -29.031 -9.234 1 87.19 217 PRO A O 1
ATOM 1707 N N . LEU A 1 218 ? 6.727 -26.844 -9.727 1 91.12 218 LEU A N 1
ATOM 1708 C CA . LEU A 1 218 ? 5.918 -26.562 -8.539 1 91.12 218 LEU A CA 1
ATOM 1709 C C . LEU A 1 218 ? 4.441 -26.828 -8.82 1 91.12 218 LEU A C 1
ATOM 1711 O O . LEU A 1 218 ? 3.895 -26.344 -9.812 1 91.12 218 LEU A O 1
ATOM 1715 N N . HIS A 1 219 ? 3.879 -27.688 -8.023 1 91.56 219 HIS A N 1
ATOM 1716 C CA . HIS A 1 219 ? 2.449 -27.969 -8.117 1 91.56 219 HIS A CA 1
ATOM 1717 C C . HIS A 1 219 ? 1.667 -27.188 -7.062 1 91.56 219 HIS A C 1
ATOM 1719 O O . HIS A 1 219 ? 1.626 -27.594 -5.895 1 91.56 219 HIS A O 1
ATOM 1725 N N . GLY A 1 220 ? 1.041 -26.078 -7.527 1 92.31 220 GLY A N 1
ATOM 1726 C CA . GLY A 1 220 ? 0.313 -25.25 -6.586 1 92.31 220 GLY A CA 1
ATOM 1727 C C . GLY A 1 220 ? -0.938 -24.625 -7.184 1 92.31 220 GLY A C 1
ATOM 1728 O O . GLY A 1 220 ? -1.196 -24.766 -8.383 1 92.31 220 GLY A O 1
ATOM 1729 N N . VAL A 1 221 ? -1.733 -24.125 -6.289 1 91.19 221 VAL A N 1
ATOM 1730 C CA . VAL A 1 221 ? -2.926 -23.391 -6.676 1 91.19 221 VAL A CA 1
ATOM 1731 C C . VAL A 1 221 ? -2.908 -22 -6.023 1 91.19 221 VAL A C 1
ATOM 1733 O O . VAL A 1 221 ? -2.732 -21.891 -4.809 1 91.19 221 VAL A O 1
ATOM 1736 N N . ARG A 1 222 ? -3.041 -20.984 -6.836 1 91.5 222 ARG A N 1
ATOM 1737 C CA . ARG A 1 222 ? -3.096 -19.625 -6.316 1 91.5 222 ARG A CA 1
ATOM 1738 C C . ARG A 1 222 ? -4.453 -19.344 -5.684 1 91.5 222 ARG A C 1
ATOM 1740 O O . ARG A 1 222 ? -5.465 -19.266 -6.383 1 91.5 222 ARG A O 1
ATOM 1747 N N . LEU A 1 223 ? -4.438 -19.078 -4.387 1 93.5 223 LEU A N 1
ATOM 1748 C CA . LEU A 1 223 ? -5.699 -18.891 -3.68 1 93.5 223 LEU A CA 1
ATOM 1749 C C . LEU A 1 223 ? -5.906 -17.438 -3.297 1 93.5 223 LEU A C 1
ATOM 1751 O O . LEU A 1 223 ? -7.035 -17 -3.043 1 93.5 223 LEU A O 1
ATOM 1755 N N . PHE A 1 224 ? -4.816 -16.766 -3.16 1 94.94 224 PHE A N 1
ATOM 1756 C CA . PHE A 1 224 ? -4.883 -15.359 -2.748 1 94.94 224 PHE A CA 1
ATOM 1757 C C . PHE A 1 224 ? -3.742 -14.562 -3.367 1 94.94 224 PHE A C 1
ATOM 1759 O O . PHE A 1 224 ? -2.619 -15.055 -3.484 1 94.94 224 PHE A O 1
ATOM 1766 N N . GLU A 1 225 ? -4.07 -13.398 -3.785 1 94.81 225 GLU A N 1
ATOM 1767 C CA . GLU A 1 225 ? -3.096 -12.484 -4.375 1 94.81 225 GLU A CA 1
ATOM 1768 C C . GLU A 1 225 ? -3.189 -11.102 -3.744 1 94.81 225 GLU A C 1
ATOM 1770 O O . GLU A 1 225 ? -4.281 -10.539 -3.617 1 94.81 225 GLU A O 1
ATOM 1775 N N . ALA A 1 226 ? -2.055 -10.602 -3.338 1 95.44 226 ALA A N 1
ATOM 1776 C CA . ALA A 1 226 ? -2.002 -9.273 -2.729 1 95.44 226 ALA A CA 1
ATOM 1777 C C . ALA A 1 226 ? -0.644 -8.617 -2.957 1 95.44 226 ALA A C 1
ATOM 1779 O O . ALA A 1 226 ? 0.319 -9.289 -3.338 1 95.44 226 ALA A O 1
ATOM 1780 N N . GLU A 1 227 ? -0.59 -7.312 -2.723 1 92.5 227 GLU A N 1
ATOM 1781 C CA . GLU A 1 227 ? 0.656 -6.574 -2.902 1 92.5 227 GLU A CA 1
ATOM 1782 C C . GLU A 1 227 ? 1.459 -6.52 -1.605 1 92.5 227 GLU A C 1
ATOM 1784 O O . GLU A 1 227 ? 2.68 -6.352 -1.631 1 92.5 227 GLU A O 1
ATOM 1789 N N . MET A 1 228 ? 0.793 -6.715 -0.54 1 92.69 228 MET A N 1
ATOM 1790 C CA . MET A 1 228 ? 1.402 -6.438 0.7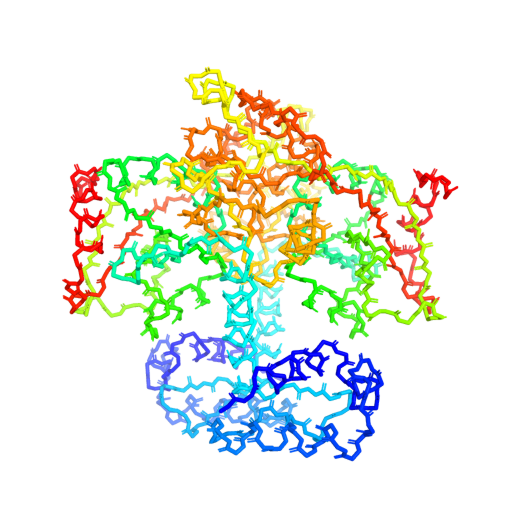58 1 92.69 228 MET A CA 1
ATOM 1791 C C . MET A 1 228 ? 1.813 -7.73 1.454 1 92.69 228 MET A C 1
ATOM 1793 O O . MET A 1 228 ? 0.979 -8.602 1.695 1 92.69 228 MET A O 1
ATOM 1797 N N . SER A 1 229 ? 3.055 -7.77 1.868 1 93.75 229 SER A N 1
ATOM 1798 C CA . SER A 1 229 ? 3.578 -8.938 2.566 1 93.75 229 SER A CA 1
ATOM 1799 C C . SER A 1 229 ? 2.838 -9.18 3.877 1 93.75 229 SER A C 1
ATOM 1801 O O . SER A 1 229 ? 2.627 -10.328 4.277 1 93.75 229 SER A O 1
ATOM 1803 N N . ASP A 1 230 ? 2.475 -8.086 4.496 1 91.38 230 ASP A N 1
ATOM 1804 C CA . ASP A 1 230 ? 1.788 -8.219 5.777 1 91.38 230 ASP A CA 1
ATOM 1805 C C . ASP A 1 230 ? 0.472 -8.977 5.617 1 91.38 230 ASP A C 1
ATOM 1807 O O . ASP A 1 230 ? 0.13 -9.812 6.453 1 91.38 230 ASP A O 1
ATOM 1811 N N . VAL A 1 231 ? -0.187 -8.688 4.586 1 93.75 231 VAL A N 1
ATOM 1812 C CA . VAL A 1 231 ? -1.461 -9.352 4.332 1 93.75 231 VAL A CA 1
ATOM 1813 C C . VAL A 1 231 ? -1.224 -10.828 4.035 1 93.75 231 VAL A C 1
ATOM 1815 O O . VAL A 1 231 ? -1.881 -11.703 4.613 1 93.75 231 VAL A O 1
ATOM 1818 N N . LEU A 1 232 ? -0.296 -11.086 3.184 1 96.38 232 LEU A N 1
ATOM 1819 C CA . LEU A 1 232 ? 0.011 -12.469 2.828 1 96.38 232 LEU A CA 1
ATOM 1820 C C . LEU A 1 232 ? 0.474 -13.25 4.051 1 96.38 232 LEU A C 1
ATOM 1822 O O . LEU A 1 232 ? 0.086 -14.406 4.238 1 96.38 232 LEU A O 1
ATOM 1826 N N . GLY A 1 233 ? 1.287 -12.625 4.863 1 95.38 233 GLY A N 1
ATOM 1827 C CA . GLY A 1 233 ? 1.723 -13.266 6.094 1 95.38 233 GLY A CA 1
ATOM 1828 C C . GLY A 1 233 ? 0.58 -13.578 7.043 1 95.38 233 GLY A C 1
ATOM 1829 O O . GLY A 1 233 ? 0.531 -14.664 7.629 1 95.38 233 GLY A O 1
ATOM 1830 N N . ASP A 1 234 ? -0.325 -12.633 7.172 1 93.12 234 ASP A N 1
ATOM 1831 C CA . ASP A 1 234 ? -1.483 -12.836 8.039 1 93.12 234 ASP A CA 1
ATOM 1832 C C . ASP A 1 234 ? -2.354 -13.984 7.531 1 93.12 234 ASP A C 1
ATOM 1834 O O . ASP A 1 234 ? -2.855 -14.789 8.32 1 93.12 234 ASP A O 1
ATOM 1838 N N . MET A 1 235 ? -2.498 -14.008 6.215 1 95.12 235 MET A N 1
ATOM 1839 C CA . MET A 1 235 ? -3.273 -15.102 5.625 1 95.12 235 MET A CA 1
ATOM 1840 C C . MET A 1 235 ? -2.602 -16.438 5.879 1 95.12 235 MET A C 1
ATOM 1842 O O . MET A 1 235 ? -3.271 -17.422 6.219 1 95.12 235 MET A O 1
ATOM 1846 N N . ALA A 1 236 ? -1.325 -16.484 5.723 1 96.81 236 ALA A N 1
ATOM 1847 C CA . ALA A 1 236 ? -0.568 -17.719 5.98 1 96.81 236 ALA A CA 1
ATOM 1848 C C . ALA A 1 236 ? -0.693 -18.141 7.438 1 96.81 236 ALA A C 1
ATOM 1850 O O . ALA A 1 236 ? -0.856 -19.328 7.734 1 96.81 236 ALA A O 1
ATOM 1851 N N . ALA A 1 237 ? -0.654 -17.156 8.32 1 93.94 237 ALA A N 1
ATOM 1852 C CA . ALA A 1 237 ? -0.742 -17.422 9.75 1 93.94 237 ALA A CA 1
ATOM 1853 C C . ALA A 1 237 ? -2.086 -18.047 10.117 1 93.94 237 ALA A C 1
ATOM 1855 O O . ALA A 1 237 ? -2.182 -18.812 11.078 1 93.94 237 ALA A O 1
ATOM 1856 N N . GLN A 1 238 ? -3.055 -17.781 9.344 1 92.19 238 GLN A N 1
ATOM 1857 C CA . GLN A 1 238 ? -4.387 -18.328 9.578 1 92.19 238 GLN A CA 1
ATOM 1858 C C . GLN A 1 238 ? -4.52 -19.719 8.969 1 92.19 238 GLN A C 1
ATOM 1860 O O . GLN A 1 238 ? -5.59 -20.328 9.023 1 92.19 238 GLN A O 1
ATOM 1865 N N . GLY A 1 239 ? -3.5 -20.156 8.344 1 93.88 239 GLY A N 1
ATOM 1866 C CA . GLY A 1 239 ? -3.486 -21.5 7.805 1 93.88 239 GLY A CA 1
ATOM 1867 C C . GLY A 1 239 ? -4.082 -21.594 6.414 1 93.88 239 GLY A C 1
ATOM 1868 O O . GLY A 1 239 ? -4.527 -22.656 5.992 1 93.88 239 GLY A O 1
ATOM 1869 N N . LEU A 1 240 ? -4.039 -20.531 5.699 1 94.62 240 LEU A N 1
ATOM 1870 C CA . LEU A 1 240 ? -4.742 -20.531 4.422 1 94.62 240 LEU A CA 1
ATOM 1871 C C . LEU A 1 240 ? -3.811 -20.938 3.285 1 94.62 240 LEU A C 1
ATOM 1873 O O . LEU A 1 240 ? -4.262 -21.188 2.164 1 94.62 240 LEU A O 1
ATOM 1877 N N . GLY A 1 241 ? -2.506 -20.984 3.551 1 96.56 241 GLY A N 1
ATOM 1878 C CA . GLY A 1 241 ? -1.587 -21.406 2.502 1 96.56 241 GLY A CA 1
ATOM 1879 C C . GLY A 1 241 ? -0.146 -21.016 2.785 1 96.56 241 GLY A C 1
ATOM 1880 O O . GLY A 1 241 ? 0.228 -20.797 3.939 1 96.56 241 GLY A O 1
ATOM 1881 N N . VAL A 1 242 ? 0.646 -21.047 1.678 1 97.75 242 VAL A N 1
ATOM 1882 C CA . VAL A 1 242 ? 2.076 -20.766 1.726 1 97.75 242 VAL A CA 1
ATOM 1883 C C . VAL A 1 242 ? 2.354 -19.406 1.094 1 97.75 242 VAL A C 1
ATOM 1885 O O . VAL A 1 242 ? 1.899 -19.125 -0.017 1 97.75 242 VAL A O 1
ATOM 1888 N N . ALA A 1 243 ? 3.053 -18.578 1.804 1 97.94 243 ALA A N 1
ATOM 1889 C CA . ALA A 1 243 ? 3.457 -17.266 1.304 1 97.94 243 ALA A CA 1
ATOM 1890 C C . ALA A 1 243 ? 4.973 -17.094 1.371 1 97.94 243 ALA A C 1
ATOM 1892 O O . ALA A 1 243 ? 5.602 -17.469 2.363 1 97.94 243 ALA A O 1
ATOM 1893 N N . TRP A 1 244 ? 5.574 -16.625 0.242 1 97.5 244 TRP A N 1
ATOM 1894 C CA . TRP A 1 244 ? 6.973 -16.219 0.306 1 97.5 244 TRP A CA 1
ATOM 1895 C C . TRP A 1 244 ? 7.113 -14.898 1.062 1 97.5 244 TRP A C 1
ATOM 1897 O O . TRP A 1 244 ? 6.512 -13.891 0.68 1 97.5 244 TRP A O 1
ATOM 1907 N N . LEU A 1 245 ? 7.875 -14.891 2.1 1 96.94 245 LEU A N 1
ATOM 1908 C CA . LEU A 1 245 ? 8.078 -13.711 2.932 1 96.94 245 LEU A CA 1
ATOM 1909 C C . LEU A 1 245 ? 9.562 -13.5 3.215 1 96.94 245 LEU A C 1
ATOM 1911 O O . LEU A 1 245 ? 10.312 -14.461 3.381 1 96.94 245 LEU A O 1
ATOM 1915 N N . ALA A 1 246 ? 9.945 -12.188 3.227 1 95.5 246 ALA A N 1
ATOM 1916 C CA . ALA A 1 246 ? 11.266 -11.898 3.781 1 95.5 246 ALA A CA 1
ATOM 1917 C C . ALA A 1 246 ? 11.328 -12.266 5.262 1 95.5 246 ALA A C 1
ATOM 1919 O O . ALA A 1 246 ? 10.359 -12.086 5.996 1 95.5 246 ALA A O 1
ATOM 1920 N N . ASP A 1 247 ? 12.461 -12.672 5.719 1 92.31 247 ASP A N 1
ATOM 1921 C CA . ASP A 1 247 ? 12.625 -13.086 7.109 1 92.31 247 ASP A CA 1
ATOM 1922 C C . ASP A 1 247 ? 12.242 -11.953 8.062 1 92.31 247 ASP A C 1
ATOM 1924 O O . ASP A 1 247 ? 11.703 -12.203 9.141 1 92.31 247 ASP A O 1
ATOM 1928 N N . SER A 1 248 ? 12.469 -10.766 7.684 1 91.06 248 SER A N 1
ATOM 1929 C CA . SER A 1 248 ? 12.18 -9.617 8.531 1 91.06 248 SER A CA 1
ATOM 1930 C C . SER A 1 248 ? 10.68 -9.461 8.758 1 91.06 248 SER A C 1
ATOM 1932 O O . SER A 1 248 ? 10.258 -8.828 9.727 1 91.06 248 SER A O 1
ATOM 1934 N N . ALA A 1 249 ? 9.914 -10.008 7.832 1 89.12 249 ALA A N 1
ATOM 1935 C CA . ALA A 1 249 ? 8.461 -9.906 7.965 1 89.12 249 ALA A CA 1
ATOM 1936 C C . ALA A 1 249 ? 7.973 -10.664 9.203 1 89.12 249 ALA A C 1
ATOM 1938 O O . ALA A 1 249 ? 6.906 -10.359 9.742 1 89.12 249 ALA A O 1
ATOM 1939 N N . LEU A 1 250 ? 8.695 -11.617 9.664 1 87.25 250 LEU A N 1
ATOM 1940 C CA . LEU A 1 250 ? 8.297 -12.445 10.797 1 87.25 250 LEU A CA 1
ATOM 1941 C C . LEU A 1 250 ? 8.352 -11.648 12.094 1 87.25 250 LEU A C 1
ATOM 1943 O O . LEU A 1 250 ? 7.711 -12.023 13.086 1 87.25 250 LEU A O 1
ATOM 1947 N N . ARG A 1 251 ? 9.094 -10.617 12.078 1 78.62 251 ARG A N 1
ATOM 1948 C CA . ARG A 1 251 ? 9.164 -9.781 13.273 1 78.62 251 ARG A CA 1
ATOM 1949 C C . ARG A 1 251 ? 7.816 -9.148 13.586 1 78.62 251 ARG A C 1
ATOM 1951 O O . ARG A 1 251 ? 7.484 -8.914 14.75 1 78.62 251 ARG A O 1
ATOM 1958 N N . ARG A 1 252 ? 7.031 -8.93 12.57 1 76 252 ARG A N 1
ATOM 1959 C CA . ARG A 1 252 ? 5.727 -8.297 12.734 1 76 252 ARG A CA 1
ATOM 1960 C C . ARG A 1 252 ? 4.645 -9.336 12.992 1 76 252 ARG A C 1
ATOM 1962 O O . ARG A 1 252 ? 3.51 -8.992 13.336 1 76 252 ARG A O 1
ATOM 1969 N N . LEU A 1 253 ? 5.02 -10.516 12.742 1 74.31 253 LEU A N 1
ATOM 1970 C CA . LEU A 1 253 ? 4.07 -11.617 12.891 1 74.31 253 LEU A CA 1
ATOM 1971 C C . LEU A 1 253 ? 4.434 -12.492 14.086 1 74.31 253 LEU A C 1
ATOM 1973 O O . LEU A 1 253 ? 4.297 -13.719 14.023 1 74.31 253 LEU A O 1
ATOM 1977 N N . GLU A 1 254 ? 4.898 -11.836 14.984 1 65.56 254 GLU A N 1
ATOM 1978 C CA . GLU A 1 254 ? 5.504 -12.586 16.078 1 65.56 254 GLU A CA 1
ATOM 1979 C C . GLU A 1 254 ? 4.477 -13.477 16.766 1 65.56 254 GLU A C 1
ATOM 1981 O O . GLU A 1 254 ? 4.793 -14.602 17.172 1 65.56 254 GLU A O 1
ATOM 1986 N N . THR A 1 255 ? 3.369 -12.992 16.766 1 68.25 255 THR A N 1
ATOM 1987 C CA . THR A 1 255 ? 2.385 -13.82 17.453 1 68.25 255 THR A CA 1
ATOM 1988 C C . THR A 1 255 ? 1.855 -14.914 16.531 1 68.25 255 THR A C 1
ATOM 1990 O O . THR A 1 255 ? 1.126 -15.805 16.969 1 68.25 255 THR A O 1
ATOM 1993 N N . ALA A 1 256 ? 2.43 -14.711 15.367 1 77.56 256 ALA A N 1
ATOM 1994 C CA . ALA A 1 256 ? 1.988 -15.727 14.414 1 77.56 256 ALA A CA 1
ATOM 1995 C C . ALA A 1 256 ? 2.889 -16.953 14.461 1 77.56 256 ALA A C 1
ATOM 1997 O O . ALA A 1 256 ? 4.098 -16.844 14.688 1 77.56 256 ALA A O 1
ATOM 1998 N N . ASP A 1 257 ? 2.414 -18.109 14.477 1 88.75 257 ASP A N 1
ATOM 1999 C CA . ASP A 1 257 ? 3.176 -19.359 14.461 1 88.75 257 ASP A CA 1
ATOM 2000 C C . ASP A 1 257 ? 3.471 -19.797 13.031 1 88.75 257 ASP A C 1
ATOM 2002 O O . ASP A 1 257 ? 2.951 -20.828 12.578 1 88.75 257 ASP A O 1
ATOM 2006 N N . LEU A 1 258 ? 4.336 -18.969 12.391 1 95.38 258 LEU A N 1
ATOM 2007 C CA . LEU A 1 258 ? 4.77 -19.25 11.031 1 95.38 258 LEU A CA 1
ATOM 2008 C C . LEU A 1 258 ? 6.129 -19.938 11.023 1 95.38 258 LEU A C 1
ATOM 2010 O O . LEU A 1 258 ? 7.008 -19.594 11.812 1 95.38 258 LEU A O 1
ATOM 2014 N N . VAL A 1 259 ? 6.309 -20.906 10.117 1 95.88 259 VAL A N 1
ATOM 2015 C CA . VAL A 1 259 ? 7.582 -21.609 9.953 1 95.88 259 VAL A CA 1
ATOM 2016 C C . VAL A 1 259 ? 7.93 -21.703 8.477 1 95.88 259 VAL A C 1
ATOM 2018 O O . VAL A 1 259 ? 7.043 -21.844 7.629 1 95.88 259 VAL A O 1
ATOM 2021 N N . PRO A 1 260 ? 9.234 -21.594 8.188 1 96.62 260 PRO A N 1
ATOM 2022 C CA . PRO A 1 260 ? 9.609 -21.859 6.801 1 96.62 260 PRO A CA 1
ATOM 2023 C C . PRO A 1 260 ? 9.414 -23.312 6.398 1 96.62 260 PRO A C 1
ATOM 2025 O O . PRO A 1 260 ? 9.57 -24.219 7.23 1 96.62 260 PRO A O 1
ATOM 2028 N N . LEU A 1 261 ? 9.047 -23.578 5.16 1 97.44 261 LEU A N 1
ATOM 2029 C CA . LEU A 1 261 ? 8.945 -24.938 4.664 1 97.44 261 LEU A CA 1
ATOM 2030 C C . LEU A 1 261 ? 10.32 -25.594 4.617 1 97.44 261 LEU A C 1
ATOM 2032 O O . LEU A 1 261 ? 11.344 -24.922 4.559 1 97.44 261 LEU A O 1
ATOM 2036 N N . ALA A 1 262 ? 10.328 -26.875 4.68 1 96.25 262 ALA A N 1
ATOM 2037 C CA . ALA A 1 262 ? 11.555 -27.656 4.848 1 96.25 262 ALA A CA 1
ATOM 2038 C C . ALA A 1 262 ? 12.43 -27.578 3.6 1 96.25 262 ALA A C 1
ATOM 2040 O O . ALA A 1 262 ? 13.656 -27.469 3.699 1 96.25 262 ALA A O 1
ATOM 2041 N N . ASN A 1 263 ? 11.859 -27.656 2.439 1 95 263 ASN A N 1
ATOM 2042 C CA . ASN A 1 263 ? 12.617 -27.609 1.192 1 95 263 ASN A CA 1
ATOM 2043 C C . ASN A 1 263 ? 13.172 -26.219 0.92 1 95 263 ASN A C 1
ATOM 2045 O O . ASN A 1 263 ? 12.422 -25.297 0.589 1 95 263 ASN A O 1
ATOM 2049 N N . ARG A 1 264 ? 14.438 -26.062 0.926 1 93.62 264 ARG A N 1
ATOM 2050 C CA . ARG A 1 264 ? 15.078 -24.766 0.858 1 93.62 264 ARG A CA 1
ATOM 2051 C C . ARG A 1 264 ? 15.398 -24.375 -0.583 1 93.62 264 ARG A C 1
ATOM 2053 O O . ARG A 1 264 ? 15.984 -23.328 -0.838 1 93.62 264 ARG A O 1
ATOM 2060 N N . ALA A 1 265 ? 14.984 -25.141 -1.498 1 92.25 265 ALA A N 1
ATOM 2061 C CA . ALA A 1 265 ? 15.297 -24.922 -2.91 1 92.25 265 ALA A CA 1
ATOM 2062 C C . ALA A 1 265 ? 14.594 -23.672 -3.436 1 92.25 265 ALA A C 1
ATOM 2064 O O . ALA A 1 265 ? 15 -23.125 -4.461 1 92.25 265 ALA A O 1
ATOM 2065 N N . TRP A 1 266 ? 13.672 -23.234 -2.658 1 91.5 266 TRP A N 1
ATOM 2066 C CA . TRP A 1 266 ? 12.852 -22.125 -3.15 1 91.5 266 TRP A CA 1
ATOM 2067 C C . TRP A 1 266 ? 13.164 -20.844 -2.395 1 91.5 266 TRP A C 1
ATOM 2069 O O . TRP A 1 266 ? 12.461 -19.828 -2.549 1 91.5 266 TRP A O 1
ATOM 2079 N N . ASP A 1 267 ? 14.203 -20.891 -1.599 1 94.88 267 ASP A N 1
ATOM 2080 C CA . ASP A 1 267 ? 14.664 -19.672 -0.927 1 94.88 267 ASP A CA 1
ATOM 2081 C C . ASP A 1 267 ? 15.281 -18.703 -1.923 1 94.88 267 ASP A C 1
ATOM 2083 O O . ASP A 1 267 ? 15.953 -19.109 -2.869 1 94.88 267 ASP A O 1
ATOM 2087 N N . ILE A 1 268 ? 15.008 -17.469 -1.708 1 94.88 268 ILE A N 1
ATOM 2088 C CA . ILE A 1 268 ? 15.531 -16.422 -2.594 1 94.88 268 ILE A CA 1
ATOM 2089 C C . ILE A 1 268 ? 16.359 -15.43 -1.789 1 94.88 268 ILE A C 1
ATOM 2091 O O . ILE A 1 268 ? 15.859 -14.836 -0.826 1 94.88 268 ILE A O 1
ATOM 2095 N N . GLU A 1 269 ? 17.562 -15.219 -2.201 1 94.75 269 GLU A N 1
ATOM 2096 C CA . GLU A 1 269 ? 18.391 -14.211 -1.56 1 94.75 269 GLU A CA 1
ATOM 2097 C C . GLU A 1 269 ? 18.25 -12.859 -2.252 1 94.75 269 GLU A C 1
ATOM 2099 O O . GLU A 1 269 ? 18.297 -12.773 -3.48 1 94.75 269 GLU A O 1
ATOM 2104 N N . VAL A 1 270 ? 18.062 -11.828 -1.388 1 94.19 270 VAL A N 1
ATOM 2105 C CA . VAL A 1 270 ? 17.953 -10.484 -1.938 1 94.19 270 VAL A CA 1
ATOM 2106 C C . VAL A 1 270 ? 18.859 -9.531 -1.15 1 94.19 270 VAL A C 1
ATOM 2108 O O . VAL A 1 270 ? 19.203 -9.805 0.002 1 94.19 270 VAL A O 1
ATOM 2111 N N . THR A 1 271 ? 19.234 -8.492 -1.833 1 94.38 271 THR A N 1
ATOM 2112 C CA . THR A 1 271 ? 19.969 -7.398 -1.201 1 94.38 271 THR A CA 1
ATOM 2113 C C . THR A 1 271 ? 19.078 -6.164 -1.079 1 94.38 271 THR A C 1
ATOM 2115 O O . THR A 1 271 ? 18.188 -5.945 -1.905 1 94.38 271 THR A O 1
ATOM 2118 N N . ILE A 1 272 ? 19.25 -5.438 -0.009 1 95.56 272 ILE A N 1
ATOM 2119 C CA . ILE A 1 272 ? 18.578 -4.152 0.165 1 95.56 272 ILE A CA 1
ATOM 2120 C C . ILE A 1 272 ? 19.531 -3.02 -0.201 1 95.56 272 ILE A C 1
ATOM 2122 O O . ILE A 1 272 ? 20.594 -2.863 0.423 1 95.56 272 ILE A O 1
ATOM 2126 N N . LEU A 1 273 ? 19.109 -2.221 -1.178 1 94.75 273 LEU A N 1
ATOM 2127 C CA . LEU A 1 273 ? 19.969 -1.137 -1.665 1 94.75 273 LEU A CA 1
ATOM 2128 C C . LEU A 1 273 ? 19.297 0.217 -1.431 1 94.75 273 LEU A C 1
ATOM 2130 O O . LEU A 1 273 ? 18.078 0.333 -1.489 1 94.75 273 LEU A O 1
ATOM 2134 N N . ALA A 1 274 ? 20.125 1.176 -1.169 1 96.81 274 ALA A N 1
ATOM 2135 C CA . ALA A 1 274 ? 19.719 2.576 -1.149 1 96.81 274 ALA A CA 1
ATOM 2136 C C . ALA A 1 274 ? 20.375 3.357 -2.283 1 96.81 274 ALA A C 1
ATOM 2138 O O . ALA A 1 274 ? 21.547 3.148 -2.588 1 96.81 274 ALA A O 1
ATOM 2139 N N . PHE A 1 275 ? 19.641 4.25 -2.859 1 96 275 PHE A N 1
ATOM 2140 C CA . PHE A 1 275 ? 20.156 5.078 -3.943 1 96 275 PHE A CA 1
ATOM 2141 C C . PHE A 1 275 ? 19.938 6.559 -3.643 1 96 275 PHE A C 1
ATOM 2143 O O . PHE A 1 275 ? 18.906 6.938 -3.086 1 96 275 PHE A O 1
ATOM 2150 N N . LYS A 1 276 ? 20.828 7.336 -4.031 1 96.62 276 LYS A N 1
ATOM 2151 C CA . LYS A 1 276 ? 20.797 8.797 -3.963 1 96.62 276 LYS A CA 1
ATOM 2152 C C . LYS A 1 276 ? 21.328 9.414 -5.25 1 96.62 276 LYS A C 1
ATOM 2154 O O . LYS A 1 276 ? 22.297 8.93 -5.824 1 96.62 276 LYS A O 1
ATOM 2159 N N . ASP A 1 277 ? 20.688 10.445 -5.727 1 94.5 277 ASP A N 1
ATOM 2160 C CA . ASP A 1 277 ? 21.25 11.18 -6.855 1 94.5 277 ASP A CA 1
ATOM 2161 C C . ASP A 1 277 ? 22.547 11.867 -6.465 1 94.5 277 ASP A C 1
ATOM 2163 O O . ASP A 1 277 ? 22.594 12.648 -5.508 1 94.5 277 ASP A O 1
ATOM 2167 N N . ARG A 1 278 ? 23.578 11.68 -7.215 1 93.44 278 ARG A N 1
ATOM 2168 C CA . ARG A 1 278 ? 24.891 12.234 -6.918 1 93.44 278 ARG A CA 1
ATOM 2169 C C . ARG A 1 278 ? 24.844 13.758 -6.91 1 93.44 278 ARG A C 1
ATOM 2171 O O . ARG A 1 278 ? 25.594 14.406 -6.172 1 93.44 278 ARG A O 1
ATOM 2178 N N . SER A 1 279 ? 23.953 14.242 -7.621 1 91.06 279 SER A N 1
ATOM 2179 C CA . SER A 1 279 ? 23.906 15.688 -7.781 1 91.06 279 SER A CA 1
ATOM 2180 C C . SER A 1 279 ? 23.125 16.344 -6.648 1 91.06 279 SER A C 1
ATOM 2182 O O . SER A 1 279 ? 23.141 17.562 -6.488 1 91.06 279 SER A O 1
ATOM 2184 N N . ASP A 1 280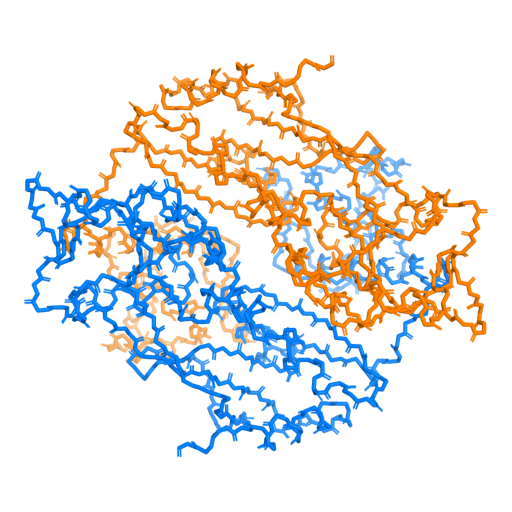 ? 22.391 15.547 -5.875 1 89.81 280 ASP A N 1
ATOM 2185 C CA . ASP A 1 280 ? 21.625 16.109 -4.77 1 89.81 280 ASP A CA 1
ATOM 2186 C C . ASP A 1 280 ? 22.531 16.484 -3.602 1 89.81 280 ASP A C 1
ATOM 2188 O O . ASP A 1 280 ? 23 15.602 -2.865 1 89.81 280 ASP A O 1
ATOM 2192 N N . ALA A 1 281 ? 22.672 17.828 -3.369 1 86.69 281 ALA A N 1
ATOM 2193 C CA . ALA A 1 281 ? 23.609 18.312 -2.369 1 86.69 281 ALA A CA 1
ATOM 2194 C C . ALA A 1 281 ? 22.891 18.969 -1.192 1 86.69 281 ALA A C 1
ATOM 2196 O O . ALA A 1 281 ? 23.5 19.656 -0.375 1 86.69 281 ALA A O 1
ATOM 2197 N N . ARG A 1 282 ? 21.625 18.75 -1.113 1 91.81 282 ARG A N 1
ATOM 2198 C CA . ARG A 1 282 ? 20.891 19.328 0.012 1 91.81 282 ARG A CA 1
ATOM 2199 C C . ARG A 1 282 ? 21.391 18.75 1.336 1 91.81 282 ARG A C 1
ATOM 2201 O O . ARG A 1 282 ? 21.641 17.562 1.443 1 91.81 282 ARG A O 1
ATOM 2208 N N . ALA A 1 283 ? 21.484 19.562 2.303 1 90.88 283 ALA A N 1
ATOM 2209 C CA . ALA A 1 283 ? 22.062 19.188 3.594 1 90.88 283 ALA A CA 1
ATOM 2210 C C . ALA A 1 283 ? 21.266 18.078 4.258 1 90.88 283 ALA A C 1
ATOM 2212 O O . ALA A 1 283 ? 21.844 17.141 4.832 1 90.88 283 ALA A O 1
ATOM 2213 N N . ALA A 1 284 ? 19.969 18.094 4.184 1 91.38 284 ALA A N 1
ATOM 2214 C CA . ALA A 1 284 ? 19.109 17.094 4.809 1 91.38 284 ALA A CA 1
ATOM 2215 C C . ALA A 1 284 ? 19.344 15.719 4.191 1 91.38 284 ALA A C 1
ATOM 2217 O O . ALA A 1 284 ? 19.453 14.719 4.91 1 91.38 284 ALA A O 1
ATOM 2218 N N . VAL A 1 285 ? 19.469 15.656 2.881 1 94.69 285 VAL A N 1
ATOM 2219 C CA . VAL A 1 285 ? 19.672 14.398 2.166 1 94.69 285 VAL A CA 1
ATOM 2220 C C . VAL A 1 285 ? 21.062 13.844 2.48 1 94.69 285 VAL A C 1
ATOM 2222 O O . VAL A 1 285 ? 21.203 12.656 2.777 1 94.69 285 VAL A O 1
ATOM 2225 N N . GLU A 1 286 ? 22.031 14.758 2.512 1 94.25 286 GLU A N 1
ATOM 2226 C CA . GLU A 1 286 ? 23.406 14.344 2.793 1 94.25 286 GLU A CA 1
ATOM 2227 C C . GLU A 1 286 ? 23.547 13.82 4.219 1 94.25 286 GLU A C 1
ATOM 2229 O O . GLU A 1 286 ? 24.266 12.852 4.457 1 94.25 286 GLU A O 1
ATOM 2234 N N . ALA A 1 287 ? 22.922 14.445 5.07 1 93.81 287 ALA A N 1
ATOM 2235 C CA . ALA A 1 287 ? 23 14.031 6.469 1 93.81 287 ALA A CA 1
ATOM 2236 C C . ALA A 1 287 ? 22.453 12.625 6.656 1 93.81 287 ALA A C 1
ATOM 2238 O O . ALA A 1 287 ? 23.062 11.789 7.324 1 93.81 287 ALA A O 1
ATOM 2239 N N . VAL A 1 288 ? 21.312 12.336 6.086 1 95.62 288 VAL A N 1
ATOM 2240 C CA . VAL A 1 288 ? 20.688 11.023 6.195 1 95.62 288 VAL A CA 1
ATOM 2241 C C . VAL A 1 288 ? 21.547 9.984 5.453 1 95.62 288 VAL A C 1
ATOM 2243 O O . VAL A 1 288 ? 21.75 8.883 5.953 1 95.62 288 VAL A O 1
ATOM 2246 N N . TRP A 1 289 ? 22.047 10.375 4.309 1 96.38 289 TRP A N 1
ATOM 2247 C CA . TRP A 1 289 ? 22.875 9.484 3.512 1 96.38 289 TRP A CA 1
ATOM 2248 C C . TRP A 1 289 ? 24.125 9.078 4.281 1 96.38 289 TRP A C 1
ATOM 2250 O O . TRP A 1 289 ? 24.531 7.91 4.258 1 96.38 289 TRP A O 1
ATOM 2260 N N . ARG A 1 290 ? 24.766 10.023 4.934 1 95.12 290 ARG A N 1
ATOM 2261 C CA . ARG A 1 290 ? 25.953 9.75 5.723 1 95.12 290 ARG A CA 1
ATOM 2262 C C . ARG A 1 290 ? 25.656 8.773 6.855 1 95.12 290 ARG A C 1
ATOM 2264 O O . ARG A 1 290 ? 26.469 7.895 7.152 1 95.12 290 ARG A O 1
ATOM 2271 N N . ARG A 1 291 ? 24.547 8.914 7.453 1 95.62 291 ARG A N 1
ATOM 2272 C CA . ARG A 1 291 ? 24.156 7.992 8.516 1 95.62 291 ARG A CA 1
ATOM 2273 C C . ARG A 1 291 ? 23.875 6.602 7.965 1 95.62 291 ARG A C 1
ATOM 2275 O O . ARG A 1 291 ? 24.188 5.598 8.602 1 95.62 291 ARG A O 1
ATOM 2282 N N . MET A 1 292 ? 23.219 6.566 6.793 1 95.81 292 MET A N 1
ATOM 2283 C CA . MET A 1 292 ? 23 5.285 6.125 1 95.81 292 MET A CA 1
ATOM 2284 C C . MET A 1 292 ? 24.328 4.59 5.84 1 95.81 292 MET A C 1
ATOM 2286 O O . MET A 1 292 ? 24.453 3.385 6.066 1 95.81 292 MET A O 1
ATOM 2290 N N . ALA A 1 293 ? 25.266 5.367 5.383 1 95.25 293 ALA A N 1
ATOM 2291 C CA . ALA A 1 293 ? 26.578 4.832 5.023 1 95.25 293 ALA A CA 1
ATOM 2292 C C . ALA A 1 293 ? 27.297 4.285 6.254 1 95.25 293 ALA A C 1
ATOM 2294 O O . ALA A 1 293 ? 27.984 3.266 6.172 1 95.25 293 ALA A O 1
ATOM 2295 N N . ALA A 1 294 ? 27.094 4.922 7.324 1 92.69 294 ALA A N 1
ATOM 2296 C CA . ALA A 1 294 ? 27.75 4.504 8.562 1 92.69 294 ALA A CA 1
ATOM 2297 C C . ALA A 1 294 ? 27.188 3.172 9.055 1 92.69 294 ALA A C 1
ATOM 2299 O O . ALA A 1 294 ? 27.891 2.389 9.688 1 92.69 294 ALA A O 1
ATOM 2300 N N . ALA A 1 295 ? 25.906 2.953 8.734 1 87.94 295 ALA A N 1
ATOM 2301 C CA . ALA A 1 295 ? 25.234 1.745 9.203 1 87.94 295 ALA A CA 1
ATOM 2302 C C . ALA A 1 295 ? 25.281 0.644 8.148 1 87.94 295 ALA A C 1
ATOM 2304 O O . ALA A 1 295 ? 24.891 -0.495 8.414 1 87.94 295 ALA A O 1
ATOM 2305 N N . ALA A 1 296 ? 25.703 1.042 7.027 1 85.25 296 ALA A N 1
ATOM 2306 C CA . ALA A 1 296 ? 25.656 0.127 5.891 1 85.25 296 ALA A CA 1
ATOM 2307 C C . ALA A 1 296 ? 26.609 -1.052 6.098 1 85.25 296 ALA A C 1
ATOM 2309 O O . ALA A 1 296 ? 27.609 -0.936 6.816 1 85.25 296 ALA A O 1
ATOM 2310 N N . GLN A 1 297 ? 26.047 -2.156 5.68 1 74.38 297 GLN A N 1
ATOM 2311 C CA . GLN A 1 297 ? 26.875 -3.357 5.723 1 74.38 297 GLN A CA 1
ATOM 2312 C C . GLN A 1 297 ? 27.844 -3.4 4.543 1 74.38 297 GLN A C 1
ATOM 2314 O O . GLN A 1 297 ? 27.5 -2.984 3.434 1 74.38 297 GLN A O 1
ATOM 2319 N N . PRO A 1 298 ? 29.125 -3.541 4.836 1 57.03 298 PRO A N 1
ATOM 2320 C CA . PRO A 1 298 ? 30.062 -3.666 3.719 1 57.03 298 PRO A CA 1
ATOM 2321 C C . PRO A 1 298 ? 29.641 -4.73 2.709 1 57.03 298 PRO A C 1
ATOM 2323 O O . PRO A 1 298 ? 29.016 -5.73 3.082 1 57.03 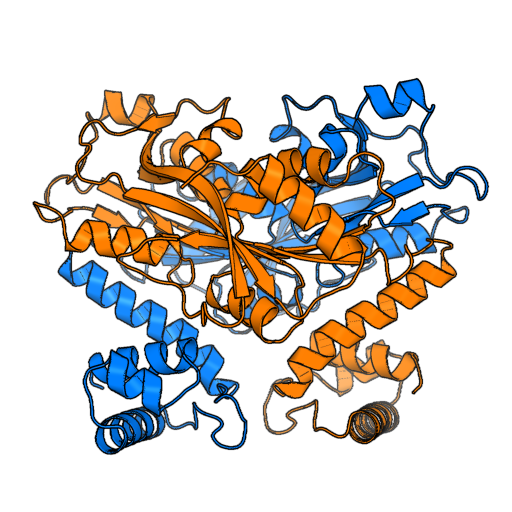298 PRO A O 1
ATOM 2326 N N . ALA A 1 299 ? 29.672 -4.316 1.565 1 48.69 299 ALA A N 1
ATOM 2327 C CA . ALA A 1 299 ? 29.422 -5.266 0.485 1 48.69 299 ALA A CA 1
ATOM 2328 C C . ALA A 1 299 ? 30.25 -6.535 0.665 1 48.69 299 ALA A C 1
ATOM 2330 O O . ALA A 1 299 ? 31.359 -6.488 1.205 1 48.69 299 ALA A O 1
ATOM 2331 N N . MET B 1 1 ? -2.562 -12.352 -31.141 1 58.62 1 MET B N 1
ATOM 2332 C CA . MET B 1 1 ? -1.682 -11.586 -30.266 1 58.62 1 MET B CA 1
ATOM 2333 C C . MET B 1 1 ? -0.597 -12.469 -29.672 1 58.62 1 MET B C 1
ATOM 2335 O O . MET B 1 1 ? -0.866 -13.609 -29.281 1 58.62 1 MET B O 1
ATOM 2339 N N . ASP B 1 2 ? 0.638 -12.164 -30 1 70.75 2 ASP B N 1
ATOM 2340 C CA . ASP B 1 2 ? 1.85 -12.859 -29.578 1 70.75 2 ASP B CA 1
ATOM 2341 C C . ASP B 1 2 ? 2.275 -12.414 -28.188 1 70.75 2 ASP B C 1
ATOM 2343 O O . ASP B 1 2 ? 2.371 -11.219 -27.906 1 70.75 2 ASP B O 1
ATOM 2347 N N . THR B 1 3 ? 2.348 -13.398 -27.297 1 77.19 3 THR B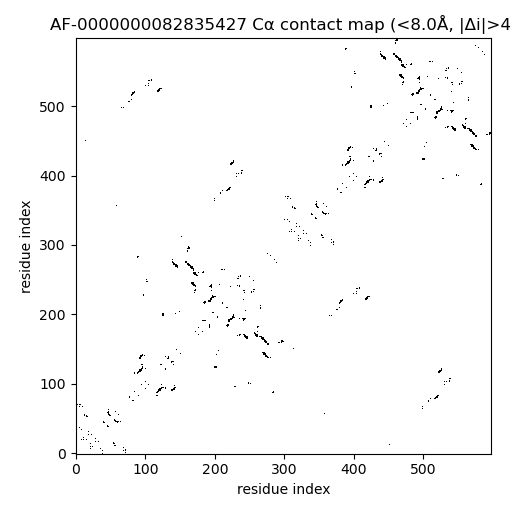 N 1
ATOM 2348 C CA . THR B 1 3 ? 2.736 -13.141 -25.922 1 77.19 3 THR B CA 1
ATOM 2349 C C . THR B 1 3 ? 4.047 -12.359 -25.875 1 77.19 3 THR B C 1
ATOM 2351 O O . THR B 1 3 ? 4.309 -11.641 -24.906 1 77.19 3 THR B O 1
ATOM 2354 N N . ARG B 1 4 ? 4.824 -12.523 -26.875 1 80.12 4 ARG B N 1
ATOM 2355 C CA . ARG B 1 4 ? 6.102 -11.82 -26.938 1 80.12 4 ARG B CA 1
ATOM 2356 C C . ARG B 1 4 ? 5.891 -10.312 -27.047 1 80.12 4 ARG B C 1
ATOM 2358 O O . ARG B 1 4 ? 6.699 -9.531 -26.547 1 80.12 4 ARG B O 1
ATOM 2365 N N . TRP B 1 5 ? 4.758 -10 -27.75 1 86.94 5 TRP B N 1
ATOM 2366 C CA . TRP B 1 5 ? 4.449 -8.578 -27.859 1 86.94 5 TRP B CA 1
ATOM 2367 C C . TRP B 1 5 ? 4.129 -7.98 -26.5 1 86.94 5 TRP B C 1
ATOM 2369 O O . TRP B 1 5 ? 4.484 -6.832 -26.219 1 86.94 5 TRP B O 1
ATOM 2379 N N . LEU B 1 6 ? 3.48 -8.766 -25.719 1 86.06 6 LEU B N 1
ATOM 2380 C CA . LEU B 1 6 ? 3.158 -8.305 -24.359 1 86.06 6 LEU B CA 1
ATOM 2381 C C . LEU B 1 6 ? 4.426 -8.094 -23.547 1 86.06 6 LEU B C 1
ATOM 2383 O O . LEU B 1 6 ? 4.555 -7.094 -22.844 1 86.06 6 LEU B O 1
ATOM 2387 N N . GLN B 1 7 ? 5.262 -8.984 -23.703 1 84.44 7 GLN B N 1
ATOM 2388 C CA . GLN B 1 7 ? 6.535 -8.883 -22.984 1 84.44 7 GLN B CA 1
ATOM 2389 C C . GLN B 1 7 ? 7.332 -7.672 -23.453 1 84.44 7 GLN B C 1
ATOM 2391 O O . GLN B 1 7 ? 7.969 -6.992 -22.656 1 84.44 7 GLN B O 1
ATOM 2396 N N . ASP B 1 8 ? 7.309 -7.449 -24.766 1 89.38 8 ASP B N 1
ATOM 2397 C CA . ASP B 1 8 ? 7.969 -6.273 -25.328 1 89.38 8 ASP B CA 1
ATOM 2398 C C . ASP B 1 8 ? 7.402 -4.988 -24.719 1 89.38 8 ASP B C 1
ATOM 2400 O O . ASP B 1 8 ? 8.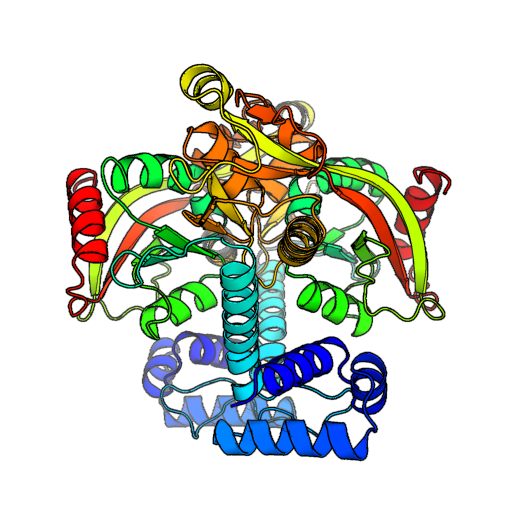156 -4.113 -24.297 1 89.38 8 ASP B O 1
ATOM 2404 N N . PHE B 1 9 ? 6.141 -4.922 -24.625 1 90.38 9 PHE B N 1
ATOM 2405 C CA . PHE B 1 9 ? 5.441 -3.758 -24.094 1 90.38 9 PHE B CA 1
ATOM 2406 C C . PHE B 1 9 ? 5.781 -3.543 -22.625 1 90.38 9 PHE B C 1
ATOM 2408 O O . PHE B 1 9 ? 6.051 -2.418 -22.203 1 90.38 9 PHE B O 1
ATOM 2415 N N . ILE B 1 10 ? 5.797 -4.594 -21.953 1 85.12 10 ILE B N 1
ATOM 2416 C CA . ILE B 1 10 ? 6.125 -4.516 -20.531 1 85.12 10 ILE B CA 1
ATOM 2417 C C . ILE B 1 10 ? 7.555 -4.008 -20.359 1 85.12 10 ILE B C 1
ATOM 2419 O O . ILE B 1 10 ? 7.809 -3.102 -19.562 1 85.12 10 ILE B O 1
ATOM 2423 N N . THR B 1 11 ? 8.422 -4.535 -21.125 1 85.56 11 THR B N 1
ATOM 2424 C CA . THR B 1 11 ? 9.82 -4.121 -21.078 1 85.56 11 THR B CA 1
ATOM 2425 C C . THR B 1 11 ? 9.961 -2.639 -21.406 1 85.56 11 THR B C 1
ATOM 2427 O O . THR B 1 11 ? 10.695 -1.912 -20.75 1 85.56 11 THR B O 1
ATOM 2430 N N . LEU B 1 12 ? 9.234 -2.242 -22.391 1 88 12 LEU B N 1
ATOM 2431 C CA . LEU B 1 12 ? 9.266 -0.837 -22.797 1 88 12 LEU B CA 1
ATOM 2432 C C . LEU B 1 12 ? 8.703 0.051 -21.688 1 88 12 LEU B C 1
ATOM 2434 O O . LEU B 1 12 ? 9.227 1.144 -21.438 1 88 12 LEU B O 1
ATOM 2438 N N . SER B 1 13 ? 7.699 -0.384 -21.094 1 84.19 13 SER B N 1
ATOM 2439 C CA . SER B 1 13 ? 7.07 0.395 -20.031 1 84.19 13 SER B CA 1
ATOM 2440 C C . SER B 1 13 ? 8.008 0.568 -18.844 1 84.19 13 SER B C 1
ATOM 2442 O O . SER B 1 13 ? 7.91 1.555 -18.109 1 84.19 13 SER B O 1
ATOM 2444 N N . GLU B 1 14 ? 8.828 -0.365 -18.703 1 75.62 14 GLU B N 1
ATOM 2445 C CA . GLU B 1 14 ? 9.766 -0.352 -17.594 1 75.62 14 GLU B CA 1
ATOM 2446 C C . GLU B 1 14 ? 11 0.487 -17.906 1 75.62 14 GLU B C 1
ATOM 2448 O O . GLU B 1 14 ? 11.445 1.278 -17.078 1 75.62 14 GLU B O 1
ATOM 2453 N N . LEU B 1 15 ? 11.492 0.31 -19.094 1 76.19 15 LEU B N 1
ATOM 2454 C CA . LEU B 1 15 ? 12.766 0.937 -19.453 1 76.19 15 LEU B CA 1
ATOM 2455 C C . LEU B 1 15 ? 12.531 2.318 -20.047 1 76.19 15 LEU B C 1
ATOM 2457 O O . LEU B 1 15 ? 13.453 3.139 -20.109 1 76.19 15 LEU B O 1
ATOM 2461 N N . ARG B 1 16 ? 11.375 2.562 -20.547 1 78.81 16 ARG B N 1
ATOM 2462 C CA . ARG B 1 16 ? 10.914 3.834 -21.094 1 78.81 16 ARG B CA 1
ATOM 2463 C C . ARG B 1 16 ? 11.852 4.332 -22.188 1 78.81 16 ARG B C 1
ATOM 2465 O O . ARG B 1 16 ? 12.07 5.539 -22.328 1 78.81 16 ARG B O 1
ATOM 2472 N N . ASN B 1 17 ? 12.5 3.48 -22.766 1 82.19 17 ASN B N 1
ATOM 2473 C CA . ASN B 1 17 ? 13.414 3.736 -23.875 1 82.19 17 ASN B CA 1
ATOM 2474 C C . ASN B 1 17 ? 13.352 2.625 -24.922 1 82.19 17 ASN B C 1
ATOM 2476 O O . ASN B 1 17 ? 13.672 1.473 -24.625 1 82.19 17 ASN B O 1
ATOM 2480 N N . PHE B 1 18 ? 13.094 3.016 -26.172 1 88.44 18 PHE B N 1
ATOM 2481 C CA . PHE B 1 18 ? 12.867 2.027 -27.219 1 88.44 18 PHE B CA 1
ATOM 2482 C C . PHE B 1 18 ? 14.156 1.27 -27.531 1 88.44 18 PHE B C 1
ATOM 2484 O O . PHE B 1 18 ? 14.133 0.049 -27.703 1 88.44 18 PHE B O 1
ATOM 2491 N N . THR B 1 19 ? 15.227 1.991 -27.516 1 87.81 19 THR B N 1
ATOM 2492 C CA . THR B 1 19 ? 16.484 1.354 -27.875 1 87.81 19 THR B CA 1
ATOM 2493 C C . THR B 1 19 ? 16.906 0.355 -26.797 1 87.81 19 THR B C 1
ATOM 2495 O O . THR B 1 19 ? 17.25 -0.788 -27.094 1 87.81 19 THR B O 1
ATOM 2498 N N . ARG B 1 20 ? 16.844 0.759 -25.641 1 86.38 20 ARG B N 1
ATOM 2499 C CA . ARG B 1 20 ? 17.234 -0.104 -24.531 1 86.38 20 ARG B CA 1
ATOM 2500 C C . ARG B 1 20 ? 16.281 -1.292 -24.406 1 86.38 20 ARG B C 1
ATOM 2502 O O . ARG B 1 20 ? 16.719 -2.406 -24.109 1 86.38 20 ARG B O 1
ATOM 2509 N N . ALA B 1 21 ? 15.031 -0.992 -24.594 1 89.94 21 ALA B N 1
ATOM 2510 C CA . ALA B 1 21 ? 14.039 -2.064 -24.531 1 89.94 21 ALA B CA 1
ATOM 2511 C C . ALA B 1 21 ? 14.273 -3.094 -25.625 1 89.94 21 ALA B C 1
ATOM 2513 O O . ALA B 1 21 ? 14.18 -4.301 -25.391 1 89.94 21 ALA B O 1
ATOM 2514 N N . ALA B 1 22 ? 14.594 -2.625 -26.797 1 92.75 22 ALA B N 1
ATOM 2515 C CA . ALA B 1 22 ? 14.875 -3.523 -27.922 1 92.75 22 ALA B CA 1
ATOM 2516 C C . ALA B 1 22 ? 16.078 -4.406 -27.609 1 92.75 22 ALA B C 1
ATOM 2518 O O . ALA B 1 22 ? 16.047 -5.617 -27.844 1 92.75 22 ALA B O 1
ATOM 2519 N N . GLU B 1 23 ? 17.078 -3.822 -27.047 1 89.31 23 GLU B N 1
ATOM 2520 C CA . GLU B 1 23 ? 18.281 -4.559 -26.688 1 89.31 23 GLU B CA 1
ATOM 2521 C C . GLU B 1 23 ? 17.984 -5.621 -25.641 1 89.31 23 GLU B C 1
ATOM 2523 O O . GLU B 1 23 ? 18.453 -6.758 -25.75 1 89.31 23 GLU B O 1
ATOM 2528 N N . ALA B 1 24 ? 17.219 -5.25 -24.75 1 84.25 24 ALA B N 1
ATOM 2529 C CA . ALA B 1 24 ? 16.875 -6.164 -23.656 1 84.25 24 ALA B CA 1
ATOM 2530 C C . ALA B 1 24 ? 16.094 -7.363 -24.188 1 84.25 24 ALA B C 1
ATOM 2532 O O . ALA B 1 24 ? 16.172 -8.461 -23.625 1 84.25 24 ALA B O 1
ATOM 2533 N N . ARG B 1 25 ? 15.383 -7.117 -25.219 1 88.5 25 ARG B N 1
ATOM 2534 C CA . ARG B 1 25 ? 14.539 -8.164 -25.781 1 88.5 25 ARG B CA 1
ATOM 2535 C C . ARG B 1 25 ? 15.219 -8.836 -26.969 1 88.5 25 ARG B C 1
ATOM 2537 O O . ARG B 1 25 ? 14.602 -9.625 -27.688 1 88.5 25 ARG B O 1
ATOM 2544 N N . ASN B 1 26 ? 16.438 -8.438 -27.141 1 90.31 26 ASN B N 1
ATOM 2545 C CA . ASN B 1 26 ? 17.266 -9 -28.203 1 90.31 26 ASN B CA 1
ATOM 2546 C C . ASN B 1 26 ? 16.641 -8.797 -29.578 1 90.31 26 ASN B C 1
ATOM 2548 O O . ASN B 1 26 ? 16.531 -9.742 -30.359 1 90.31 26 ASN B O 1
ATOM 2552 N N . LEU B 1 27 ? 16.188 -7.629 -29.797 1 91.44 27 LEU B N 1
ATOM 2553 C CA . LEU B 1 27 ? 15.594 -7.227 -31.078 1 91.44 27 LEU B CA 1
ATOM 2554 C C . LEU B 1 27 ? 16.234 -5.941 -31.578 1 91.44 27 LEU B C 1
ATOM 2556 O O . LEU B 1 27 ? 16.812 -5.18 -30.797 1 91.44 27 LEU B O 1
ATOM 2560 N N . SER B 1 28 ? 16.266 -5.824 -32.875 1 93 28 SER B N 1
ATOM 2561 C CA . SER B 1 28 ? 16.578 -4.496 -33.406 1 93 28 SER B CA 1
ATOM 2562 C C . SER B 1 28 ? 15.5 -3.488 -33.031 1 93 28 SER B C 1
ATOM 2564 O O . SER B 1 28 ? 14.352 -3.861 -32.781 1 93 28 SER B O 1
ATOM 2566 N N . GLN B 1 29 ? 15.953 -2.287 -32.938 1 92.12 29 GLN B N 1
ATOM 2567 C CA . GLN B 1 29 ? 15 -1.24 -32.562 1 92.12 29 GLN B CA 1
ATOM 2568 C C . GLN B 1 29 ? 13.836 -1.188 -33.562 1 92.12 29 GLN B C 1
ATOM 2570 O O . GLN B 1 29 ? 12.688 -0.958 -33.156 1 92.12 29 GLN B O 1
ATOM 2575 N N . ALA B 1 30 ? 14.133 -1.359 -34.844 1 92.56 30 ALA B N 1
ATOM 2576 C CA . ALA B 1 30 ? 13.094 -1.332 -35.875 1 92.56 30 ALA B CA 1
ATOM 2577 C C . ALA B 1 30 ? 12.086 -2.461 -35.656 1 92.56 30 ALA B C 1
ATOM 2579 O O . ALA B 1 30 ? 10.875 -2.244 -35.719 1 92.56 30 ALA B O 1
ATOM 2580 N N . ALA B 1 31 ? 12.578 -3.619 -35.469 1 91.94 31 ALA B N 1
ATOM 2581 C CA . ALA B 1 31 ? 11.727 -4.781 -35.219 1 91.94 31 ALA B CA 1
ATOM 2582 C C . ALA B 1 31 ? 10.906 -4.609 -33.938 1 91.94 31 ALA B C 1
ATOM 2584 O O . ALA B 1 31 ? 9.719 -4.934 -33.906 1 91.94 31 ALA B O 1
ATOM 2585 N N . PHE B 1 32 ? 11.516 -4.094 -32.906 1 93.81 32 PHE B N 1
ATOM 2586 C CA . PHE B 1 32 ? 10.867 -3.842 -31.625 1 93.81 32 PHE B CA 1
ATOM 2587 C C . PHE B 1 32 ? 9.734 -2.832 -31.781 1 93.81 32 PHE B C 1
ATOM 2589 O O . PHE B 1 32 ? 8.625 -3.049 -31.281 1 93.81 32 PHE B O 1
ATOM 2596 N N . SER B 1 33 ? 10.031 -1.78 -32.5 1 93 33 SER B N 1
ATOM 2597 C CA . SER B 1 33 ? 9.047 -0.727 -32.719 1 93 33 SER B CA 1
ATOM 2598 C C . SER B 1 33 ? 7.852 -1.245 -33.5 1 93 33 SER B C 1
ATOM 2600 O O . SER B 1 33 ? 6.707 -0.881 -33.188 1 93 33 SER B O 1
ATOM 2602 N N . ARG B 1 34 ? 8.102 -2.068 -34.438 1 90.44 34 ARG B N 1
ATOM 2603 C CA . ARG B 1 34 ? 7.035 -2.658 -35.219 1 90.44 34 ARG B CA 1
ATOM 2604 C C . ARG B 1 34 ? 6.125 -3.535 -34.375 1 90.44 34 ARG B C 1
ATOM 2606 O O . ARG B 1 34 ? 4.906 -3.535 -34.562 1 90.44 34 ARG B O 1
ATOM 2613 N N . ARG B 1 35 ? 6.727 -4.281 -33.5 1 90.94 35 ARG B N 1
ATOM 2614 C CA . ARG B 1 35 ? 5.953 -5.145 -32.625 1 90.94 35 ARG B CA 1
ATOM 2615 C C . ARG B 1 35 ? 5.055 -4.328 -31.703 1 90.94 35 ARG B C 1
ATOM 2617 O O . ARG B 1 35 ? 3.896 -4.688 -31.469 1 90.94 35 ARG B O 1
ATOM 2624 N N . ILE B 1 36 ? 5.594 -3.264 -31.188 1 92.75 36 ILE B N 1
ATOM 2625 C CA . ILE B 1 36 ? 4.812 -2.387 -30.328 1 92.75 36 ILE B CA 1
ATOM 2626 C C . ILE B 1 36 ? 3.648 -1.789 -31.109 1 92.75 36 ILE B C 1
ATOM 2628 O O . ILE B 1 36 ? 2.527 -1.709 -30.609 1 92.75 36 ILE B O 1
ATOM 2632 N N . GLN B 1 37 ? 3.959 -1.404 -32.344 1 90.44 37 GLN B N 1
ATOM 2633 C CA . GLN B 1 37 ? 2.912 -0.859 -33.188 1 90.44 37 GLN B CA 1
ATOM 2634 C C . GLN B 1 37 ? 1.834 -1.9 -33.469 1 90.44 37 GLN B C 1
ATOM 2636 O O . GLN B 1 37 ? 0.644 -1.581 -33.5 1 90.44 37 GLN B O 1
ATOM 2641 N N . SER B 1 38 ? 2.297 -3.059 -33.719 1 88.06 38 SER B N 1
ATOM 2642 C CA . SER B 1 38 ? 1.352 -4.145 -33.969 1 88.06 38 SER B CA 1
ATOM 2643 C C . SER B 1 38 ? 0.468 -4.387 -32.75 1 88.06 38 SER B C 1
ATOM 2645 O O . SER B 1 38 ? -0.729 -4.648 -32.875 1 88.06 38 SER B O 1
ATOM 2647 N N . LEU B 1 39 ? 1.049 -4.332 -31.609 1 89.06 39 LEU B N 1
ATOM 2648 C CA . LEU B 1 39 ? 0.3 -4.496 -30.375 1 89.06 39 LEU B CA 1
ATOM 2649 C C . LEU B 1 39 ? -0.727 -3.381 -30.203 1 89.06 39 LEU B C 1
ATOM 2651 O O . LEU B 1 39 ? -1.863 -3.633 -29.797 1 89.06 39 LEU B O 1
ATOM 2655 N N . GLU B 1 40 ? -0.292 -2.156 -30.5 1 91.06 40 GLU B N 1
ATOM 2656 C CA . GLU B 1 40 ? -1.206 -1.021 -30.422 1 91.06 40 GLU B CA 1
ATOM 2657 C C . GLU B 1 40 ? -2.373 -1.18 -31.391 1 91.06 40 GLU B C 1
ATOM 2659 O O . GLU B 1 40 ? -3.518 -0.885 -31.047 1 91.06 40 GLU B O 1
ATOM 2664 N N . ASN B 1 41 ? -2.066 -1.652 -32.562 1 82.88 41 ASN B N 1
ATOM 2665 C CA . ASN B 1 41 ? -3.105 -1.915 -33.531 1 82.88 41 ASN B CA 1
ATOM 2666 C C . ASN B 1 41 ? -4.09 -2.973 -33.062 1 82.88 41 ASN B C 1
ATOM 2668 O O . ASN B 1 41 ? -5.305 -2.816 -33.219 1 82.88 41 ASN B O 1
ATOM 2672 N N . TRP B 1 42 ? -3.502 -3.928 -32.5 1 80.38 42 TRP B N 1
ATOM 2673 C CA . TRP B 1 42 ? -4.332 -5 -31.969 1 80.38 42 TRP B CA 1
ATOM 2674 C C . TRP B 1 42 ? -5.215 -4.484 -30.828 1 80.38 42 TRP B C 1
ATOM 2676 O O . TRP B 1 42 ? -6.398 -4.824 -30.75 1 80.38 42 TRP B O 1
ATOM 2686 N N . ALA B 1 43 ? -4.605 -3.73 -29.969 1 81.62 43 ALA B N 1
ATOM 2687 C CA . ALA B 1 43 ? -5.316 -3.188 -28.812 1 81.62 43 ALA B CA 1
ATOM 2688 C C . ALA B 1 43 ? -6.309 -2.111 -29.25 1 81.62 43 ALA B C 1
ATOM 2690 O O . ALA B 1 43 ? -7.23 -1.778 -28.5 1 81.62 43 ALA B O 1
ATOM 2691 N N . GLY B 1 44 ? -6.133 -1.479 -30.406 1 82.31 44 GLY B N 1
ATOM 2692 C CA . GLY B 1 44 ? -7.012 -0.443 -30.922 1 82.31 44 GLY B CA 1
ATOM 2693 C C . GLY B 1 44 ? -6.777 0.912 -30.281 1 82.31 44 GLY B C 1
ATOM 2694 O O . GLY B 1 44 ? -7.68 1.752 -30.234 1 82.31 44 GLY B O 1
ATOM 2695 N N . ALA B 1 45 ? -5.676 1.037 -29.641 1 84.75 45 ALA B N 1
ATOM 2696 C CA . ALA B 1 45 ? -5.336 2.287 -28.953 1 84.75 45 ALA B CA 1
ATOM 2697 C C . ALA B 1 45 ? -3.828 2.52 -28.953 1 84.75 45 ALA B C 1
ATOM 2699 O O . ALA B 1 45 ? -3.047 1.567 -29.047 1 84.75 45 ALA B O 1
ATOM 2700 N N . ARG B 1 46 ? -3.498 3.797 -28.922 1 88.69 46 ARG B N 1
ATOM 2701 C CA . ARG B 1 46 ? -2.098 4.137 -28.688 1 88.69 46 ARG B CA 1
ATOM 2702 C C . ARG B 1 46 ? -1.708 3.891 -27.234 1 88.69 46 ARG B C 1
ATOM 2704 O O . ARG B 1 46 ? -2.365 4.391 -26.328 1 88.69 46 ARG B O 1
ATOM 2711 N N . LEU B 1 47 ? -0.697 3.057 -27.125 1 89.44 47 LEU B N 1
ATOM 2712 C CA . LEU B 1 47 ? -0.284 2.67 -25.781 1 89.44 47 LEU B CA 1
ATOM 2713 C C . LEU B 1 47 ? 0.923 3.484 -25.328 1 89.44 47 LEU B C 1
ATOM 2715 O O . LEU B 1 47 ? 1.147 3.654 -24.125 1 89.44 47 LEU B O 1
ATOM 2719 N N . ILE B 1 48 ? 1.675 3.963 -26.328 1 89.25 48 ILE B N 1
ATOM 2720 C CA . ILE B 1 48 ? 2.922 4.664 -26.047 1 89.25 48 ILE B CA 1
ATOM 2721 C C . ILE B 1 48 ? 2.816 6.113 -26.516 1 89.25 48 ILE B C 1
ATOM 2723 O O . ILE B 1 48 ? 2.34 6.383 -27.625 1 89.25 48 ILE B O 1
ATOM 2727 N N . ASP B 1 49 ? 3.139 6.996 -25.578 1 83.56 49 ASP B N 1
ATOM 2728 C CA . ASP B 1 49 ? 3.293 8.398 -25.953 1 83.56 49 ASP B CA 1
ATOM 2729 C C . ASP B 1 49 ? 4.711 8.68 -26.453 1 83.56 49 ASP B C 1
ATOM 2731 O O . ASP B 1 49 ? 5.613 8.93 -25.641 1 83.56 49 ASP B O 1
ATOM 2735 N N . ARG B 1 50 ? 4.84 8.766 -27.688 1 74.56 50 ARG B N 1
ATOM 2736 C CA . ARG B 1 50 ? 6.16 8.906 -28.297 1 74.56 50 ARG B CA 1
ATOM 2737 C C . ARG B 1 50 ? 6.613 10.359 -28.297 1 74.56 50 ARG B C 1
ATOM 2739 O O . ARG B 1 50 ? 7.754 10.656 -28.656 1 74.56 50 ARG B O 1
ATOM 2746 N N . SER B 1 51 ? 5.707 11.227 -27.859 1 70.56 51 SER B N 1
ATOM 2747 C CA . SER B 1 51 ? 6.035 12.648 -27.859 1 70.56 51 SER B CA 1
ATOM 2748 C C . SER B 1 51 ? 6.723 13.062 -26.562 1 70.56 51 SER B C 1
ATOM 2750 O O . SER B 1 51 ? 7.215 14.188 -26.453 1 70.56 51 SER B O 1
ATOM 2752 N N . ALA B 1 52 ? 6.754 12.219 -25.734 1 62.66 52 ALA B N 1
ATOM 2753 C CA . ALA B 1 52 ? 7.344 12.531 -24.438 1 62.66 52 ALA B CA 1
ATOM 2754 C C . ALA B 1 52 ? 8.711 11.867 -24.281 1 62.66 52 ALA B C 1
ATOM 2756 O O . ALA B 1 52 ? 8.938 10.773 -24.812 1 62.66 52 ALA B O 1
ATOM 2757 N N . PHE B 1 53 ? 9.75 12.633 -23.75 1 63.53 53 PHE B N 1
ATOM 2758 C CA . PHE B 1 53 ? 11.016 12.023 -23.344 1 63.53 53 PHE B CA 1
ATOM 2759 C C . PHE B 1 53 ? 11.234 12.172 -21.844 1 63.53 53 PHE B C 1
ATOM 2761 O O . PHE B 1 53 ? 11.133 13.273 -21.297 1 63.53 53 PHE B O 1
ATOM 2768 N N . PRO B 1 54 ? 11.531 11.023 -21.219 1 69.38 54 PRO B N 1
ATOM 2769 C CA . PRO B 1 54 ? 11.562 9.625 -21.672 1 69.38 54 PRO B CA 1
ATOM 2770 C C . PRO B 1 54 ? 10.195 9.109 -22.094 1 69.38 54 PRO B C 1
ATOM 2772 O O . PRO B 1 54 ? 9.172 9.719 -21.766 1 69.38 54 PRO B O 1
ATOM 2775 N N . THR B 1 55 ? 10.242 8.047 -22.906 1 79.62 55 THR B N 1
ATOM 2776 C CA . THR B 1 55 ? 9.016 7.434 -23.391 1 79.62 55 THR B CA 1
ATOM 2777 C C . THR B 1 55 ? 8.047 7.168 -22.25 1 79.62 55 THR B C 1
ATOM 2779 O O . THR B 1 55 ? 8.445 6.699 -21.188 1 79.62 55 THR B O 1
ATOM 2782 N N . GLN B 1 56 ? 6.863 7.621 -22.422 1 80.94 56 GLN B N 1
ATOM 2783 C CA . GLN B 1 56 ? 5.828 7.414 -21.422 1 80.94 56 GLN B CA 1
ATOM 2784 C C . GLN B 1 56 ? 4.648 6.629 -21.984 1 80.94 56 GLN B C 1
ATOM 2786 O O . GLN B 1 56 ? 4.48 6.559 -23.203 1 80.94 56 GLN B O 1
ATOM 2791 N N . LEU B 1 57 ? 3.953 5.992 -21.078 1 82.44 57 LEU B N 1
ATOM 2792 C CA . LEU B 1 57 ? 2.725 5.32 -21.469 1 82.44 57 LEU B CA 1
ATOM 2793 C C . LEU B 1 57 ? 1.566 6.309 -21.562 1 82.44 57 LEU B C 1
ATOM 2795 O O . LEU B 1 57 ? 1.516 7.281 -20.812 1 82.44 57 LEU B O 1
ATOM 2799 N N . THR B 1 58 ? 0.712 6.07 -22.547 1 78.69 58 THR B N 1
ATOM 2800 C CA . THR B 1 58 ? -0.588 6.73 -22.531 1 78.69 58 THR B CA 1
ATOM 2801 C C . THR B 1 58 ? -1.446 6.195 -21.391 1 78.69 58 THR B C 1
ATOM 2803 O O . THR B 1 58 ? -1.061 5.238 -20.703 1 78.69 58 THR B O 1
ATOM 2806 N N . GLU B 1 59 ? -2.537 6.77 -21.172 1 70.38 59 GLU B N 1
ATOM 2807 C CA . GLU B 1 59 ? -3.475 6.246 -20.188 1 70.38 59 GLU B CA 1
ATOM 2808 C C . GLU B 1 59 ? -3.891 4.816 -20.531 1 70.38 59 GLU B C 1
ATOM 2810 O O . GLU B 1 59 ? -3.924 3.949 -19.656 1 70.38 59 GLU B O 1
ATOM 2815 N N . ALA B 1 60 ? -4.227 4.754 -21.766 1 76.56 60 ALA B N 1
ATOM 2816 C CA . ALA B 1 60 ? -4.555 3.412 -22.234 1 76.56 60 ALA B CA 1
ATOM 2817 C C . ALA B 1 60 ? -3.385 2.455 -22.031 1 76.56 60 ALA B C 1
ATOM 2819 O O . ALA B 1 60 ? -3.584 1.287 -21.688 1 76.56 60 ALA B O 1
ATOM 2820 N N . GLY B 1 61 ? -2.234 3.016 -22.188 1 82.88 61 GLY B N 1
ATOM 2821 C CA . GLY B 1 61 ? -1.034 2.223 -21.969 1 82.88 61 GLY B CA 1
ATOM 2822 C C . GLY B 1 61 ? -0.868 1.776 -20.531 1 82.88 61 GLY B C 1
ATOM 2823 O O . GLY B 1 61 ? -0.489 0.633 -20.266 1 82.88 61 GLY B O 1
ATOM 2824 N N . GLU B 1 62 ? -1.211 2.619 -19.641 1 75.06 62 GLU B N 1
ATOM 2825 C CA . GLU B 1 62 ? -1.107 2.297 -18.219 1 75.06 62 GLU B CA 1
ATOM 2826 C C . GLU B 1 62 ? -2.1 1.206 -17.828 1 75.06 62 GLU B C 1
ATOM 2828 O O . GLU B 1 62 ? -1.751 0.273 -17.094 1 75.06 62 GLU B O 1
ATOM 2833 N N . ARG B 1 63 ? -3.24 1.312 -18.281 1 71.19 63 ARG B N 1
ATOM 2834 C CA . ARG B 1 63 ? -4.254 0.292 -18.031 1 71.19 63 ARG B CA 1
ATOM 2835 C C . ARG B 1 63 ? -3.861 -1.037 -18.656 1 71.19 63 ARG B C 1
ATOM 2837 O O . ARG B 1 63 ? -4.004 -2.094 -18.047 1 71.19 63 ARG B O 1
ATOM 2844 N N . PHE B 1 64 ? -3.365 -0.882 -19.859 1 78.88 64 PHE B N 1
ATOM 2845 C CA . PHE B 1 64 ? -2.969 -2.082 -20.594 1 78.88 64 PHE B CA 1
ATOM 2846 C C . PHE B 1 64 ? -1.792 -2.768 -19.906 1 78.88 64 PHE B C 1
ATOM 2848 O O . PHE B 1 64 ? -1.694 -3.996 -19.906 1 78.88 64 PHE B O 1
ATOM 2855 N N . ARG B 1 65 ? -0.92 -1.934 -19.328 1 81.12 65 ARG B N 1
ATOM 2856 C CA . ARG B 1 65 ? 0.247 -2.484 -18.641 1 81.12 65 ARG B CA 1
ATOM 2857 C C . ARG B 1 65 ? -0.169 -3.432 -17.516 1 81.12 65 ARG B C 1
ATOM 2859 O O . ARG B 1 65 ? 0.365 -4.539 -17.406 1 81.12 65 ARG B O 1
ATOM 2866 N N . VAL B 1 66 ? -1.081 -3.059 -16.797 1 70.19 66 VAL B N 1
ATOM 2867 C CA . VAL B 1 66 ? -1.568 -3.881 -15.703 1 70.19 66 VAL B CA 1
ATOM 2868 C C . VAL B 1 66 ? -2.115 -5.199 -16.25 1 70.19 66 VAL B C 1
ATOM 2870 O O . VAL B 1 66 ? -1.755 -6.273 -15.758 1 70.19 66 VAL B O 1
ATOM 2873 N N . ALA B 1 67 ? -2.859 -5.094 -17.234 1 73.38 67 ALA B N 1
ATOM 2874 C CA . ALA B 1 67 ? -3.463 -6.273 -17.859 1 73.38 67 ALA B CA 1
ATOM 2875 C C . ALA B 1 67 ? -2.4 -7.168 -18.484 1 73.38 67 ALA B C 1
ATOM 2877 O O . ALA B 1 67 ? -2.479 -8.391 -18.406 1 73.38 67 ALA B O 1
ATOM 2878 N N . ALA B 1 68 ? -1.46 -6.504 -19.156 1 80.62 68 ALA B N 1
ATOM 2879 C CA . ALA B 1 68 ? -0.399 -7.246 -19.828 1 80.62 68 ALA B CA 1
ATOM 2880 C C . ALA B 1 68 ? 0.428 -8.047 -18.828 1 80.62 68 ALA B C 1
ATOM 2882 O O . ALA B 1 68 ? 0.714 -9.227 -19.047 1 80.62 68 ALA B O 1
ATOM 2883 N N . ILE B 1 69 ? 0.731 -7.414 -17.766 1 75.31 69 ILE B N 1
ATOM 2884 C CA . ILE B 1 69 ? 1.516 -8.078 -16.719 1 75.31 69 ILE B CA 1
ATOM 2885 C C . ILE B 1 69 ? 0.738 -9.266 -16.172 1 75.31 69 ILE B C 1
ATOM 2887 O O . ILE B 1 69 ? 1.289 -10.359 -16.016 1 75.31 69 ILE B O 1
ATOM 2891 N N . GLU B 1 70 ? -0.469 -9.055 -15.93 1 70.31 70 GLU B N 1
ATOM 2892 C CA . GLU B 1 70 ? -1.321 -10.117 -15.406 1 70.31 70 GLU B CA 1
ATOM 2893 C C . GLU B 1 70 ? -1.38 -11.297 -16.375 1 70.31 70 GLU B C 1
ATOM 2895 O O . GLU B 1 70 ? -1.281 -12.453 -15.961 1 70.31 70 GLU B O 1
ATOM 2900 N N . LEU B 1 71 ? -1.534 -10.984 -17.625 1 73.12 71 LEU B N 1
ATOM 2901 C CA . LEU B 1 71 ? -1.651 -12.031 -18.625 1 73.12 71 LEU B CA 1
ATOM 2902 C C . LEU B 1 71 ? -0.354 -12.828 -18.75 1 73.12 71 LEU B C 1
ATOM 2904 O O . LEU B 1 71 ? -0.377 -14.055 -18.812 1 73.12 71 LEU B O 1
ATOM 2908 N N . VAL B 1 72 ? 0.745 -12.141 -18.797 1 75.44 72 VAL B N 1
ATOM 2909 C CA . VAL B 1 72 ? 2.037 -12.805 -18.922 1 75.44 72 VAL B CA 1
ATOM 2910 C C . VAL B 1 72 ? 2.273 -13.688 -17.688 1 75.44 72 VAL B C 1
ATOM 2912 O O . VAL B 1 72 ? 2.758 -14.82 -17.812 1 75.44 72 VAL B O 1
ATOM 2915 N N . ASN B 1 73 ? 1.933 -13.188 -16.594 1 71.38 73 ASN B N 1
ATOM 2916 C CA . ASN B 1 73 ? 2.088 -13.945 -15.359 1 71.38 73 ASN B CA 1
ATOM 2917 C C . ASN B 1 73 ? 1.212 -15.195 -15.359 1 71.38 73 ASN B C 1
ATOM 2919 O O . ASN B 1 73 ? 1.635 -16.266 -14.898 1 71.38 73 ASN B O 1
ATOM 2923 N N . GLN B 1 74 ? 0.07 -15.023 -15.828 1 68.88 74 GLN B N 1
ATOM 2924 C CA . GLN B 1 74 ? -0.819 -16.172 -15.93 1 68.88 74 GLN B CA 1
ATOM 2925 C C . GLN B 1 74 ? -0.225 -17.25 -16.844 1 68.88 74 GLN B C 1
ATOM 2927 O O . GLN B 1 74 ? -0.341 -18.438 -16.547 1 68.88 74 GLN B O 1
ATOM 2932 N N . LEU B 1 75 ? 0.398 -16.828 -17.859 1 69.44 75 LEU B N 1
ATOM 2933 C CA . LEU B 1 75 ? 1.023 -17.766 -18.781 1 69.44 75 LEU B CA 1
ATOM 2934 C C . LEU B 1 75 ? 2.195 -18.484 -18.125 1 69.44 75 LEU B C 1
ATOM 2936 O O . LEU B 1 75 ? 2.369 -19.688 -18.297 1 69.44 75 LEU B O 1
ATOM 2940 N N . VAL B 1 76 ? 2.912 -17.75 -17.422 1 67.69 76 VAL B N 1
ATOM 2941 C CA . VAL B 1 76 ? 4.047 -18.312 -16.703 1 67.69 76 VAL B CA 1
ATOM 2942 C C . VAL B 1 76 ? 3.551 -19.328 -15.68 1 67.69 76 VAL B C 1
ATOM 2944 O O . VAL B 1 76 ? 4.121 -20.422 -15.547 1 67.69 76 VAL B O 1
ATOM 2947 N N . GLU B 1 77 ? 2.547 -18.922 -15.047 1 69.31 77 GLU B N 1
ATOM 2948 C CA . GLU B 1 77 ? 1.966 -19.812 -14.047 1 69.31 77 GLU B CA 1
ATOM 2949 C C . GLU B 1 77 ? 1.444 -21.094 -14.68 1 69.31 77 GLU B C 1
ATOM 2951 O O . GLU B 1 77 ? 1.606 -22.188 -14.125 1 69.31 77 GLU B O 1
ATOM 2956 N N . ALA B 1 78 ? 0.81 -20.938 -15.734 1 67.62 78 ALA B N 1
ATOM 2957 C CA . ALA B 1 78 ? 0.292 -22.094 -16.438 1 67.62 78 ALA B CA 1
ATOM 2958 C C . ALA B 1 78 ? 1.42 -23.047 -16.828 1 67.62 78 ALA B C 1
ATOM 2960 O O . ALA B 1 78 ? 1.287 -24.266 -16.703 1 67.62 78 ALA B O 1
ATOM 2961 N N . ARG B 1 79 ? 2.449 -22.469 -17.219 1 66.44 79 ARG B N 1
ATOM 2962 C CA . ARG B 1 79 ? 3.604 -23.266 -17.625 1 66.44 79 ARG B CA 1
ATOM 2963 C C . ARG B 1 79 ? 4.246 -23.953 -16.438 1 66.44 79 ARG B C 1
ATOM 2965 O O . ARG B 1 79 ? 4.727 -25.078 -16.547 1 66.44 79 ARG B O 1
ATOM 2972 N N . ALA B 1 80 ? 4.172 -23.281 -15.359 1 66.75 80 ALA B N 1
ATOM 2973 C CA . ALA B 1 80 ? 4.836 -23.781 -14.156 1 66.75 80 ALA B CA 1
ATOM 2974 C C . ALA B 1 80 ? 3.965 -24.797 -13.43 1 66.75 80 ALA B C 1
ATOM 2976 O O . ALA B 1 80 ? 4.395 -25.406 -12.445 1 66.75 80 ALA B O 1
ATOM 2977 N N . GLY B 1 81 ? 2.801 -25 -13.945 1 67.69 81 GLY B N 1
ATOM 2978 C CA . GLY B 1 81 ? 1.919 -25.969 -13.32 1 67.69 81 GLY B CA 1
ATOM 2979 C C . GLY B 1 81 ? 1.1 -25.391 -12.188 1 67.69 81 GLY B C 1
ATOM 2980 O O . GLY B 1 81 ? 0.538 -26.125 -11.375 1 67.69 81 GLY B O 1
ATOM 2981 N N . ILE B 1 82 ? 1.249 -24.109 -12.07 1 73.56 82 ILE B N 1
ATOM 2982 C CA . ILE B 1 82 ? 0.408 -23.469 -11.055 1 73.56 82 ILE B CA 1
ATOM 2983 C C . ILE B 1 82 ? -1.02 -23.344 -11.586 1 73.56 82 ILE B C 1
ATOM 2985 O O . ILE B 1 82 ? -1.252 -22.688 -12.609 1 73.56 82 ILE B O 1
ATOM 2989 N N . ALA B 1 83 ? -1.899 -24.125 -10.977 1 70.81 83 ALA B N 1
ATOM 2990 C CA . ALA B 1 83 ? -3.289 -24.094 -11.422 1 70.81 83 ALA B CA 1
ATOM 2991 C C . ALA B 1 83 ? -4 -22.828 -10.953 1 70.81 83 ALA B C 1
ATOM 2993 O O . ALA B 1 83 ? -3.68 -22.281 -9.898 1 70.81 83 ALA B O 1
ATOM 2994 N N . ALA B 1 84 ? -4.707 -22.344 -11.906 1 68.31 84 ALA B N 1
ATOM 2995 C CA . ALA B 1 84 ? -5.547 -21.203 -11.539 1 68.31 84 ALA B CA 1
ATOM 2996 C C . ALA B 1 84 ? -6.953 -21.656 -11.156 1 68.31 84 ALA B C 1
ATOM 2998 O O . ALA B 1 84 ? -7.461 -22.641 -11.711 1 68.31 84 ALA B O 1
ATOM 2999 N N . VAL B 1 85 ? -7.457 -21.094 -10.078 1 74.31 85 VAL B N 1
ATOM 3000 C CA . VAL B 1 85 ? -8.867 -21.297 -9.75 1 74.31 85 VAL B CA 1
ATOM 3001 C C . VAL B 1 85 ? -9.742 -20.812 -10.906 1 74.31 85 VAL B C 1
ATOM 3003 O O . VAL B 1 85 ? -9.453 -19.781 -11.516 1 74.31 85 VAL B O 1
ATOM 3006 N N . PRO B 1 86 ? -10.672 -21.594 -11.258 1 70.81 86 PRO B N 1
ATOM 3007 C CA . PRO B 1 86 ? -11.57 -21.141 -12.328 1 70.81 86 PRO B CA 1
ATOM 3008 C C . PRO B 1 86 ? -12.086 -19.734 -12.109 1 70.81 86 PRO B C 1
ATOM 3010 O O . PRO B 1 86 ? -12.312 -19.312 -10.969 1 70.81 86 PRO B O 1
ATOM 3013 N N . ALA B 1 87 ? -12.219 -19.031 -13.18 1 71.06 87 ALA B N 1
ATOM 3014 C CA . ALA B 1 87 ? -12.609 -17.625 -13.141 1 71.06 87 ALA B CA 1
ATOM 3015 C C . ALA B 1 87 ? -13.891 -17.422 -12.336 1 71.06 87 ALA B C 1
ATOM 3017 O O . ALA B 1 87 ? -14.031 -16.422 -11.625 1 71.06 87 ALA B O 1
ATOM 3018 N N . ARG B 1 88 ? -14.773 -18.391 -12.5 1 72.94 88 ARG B N 1
ATOM 3019 C CA . ARG B 1 88 ? -16.062 -18.297 -11.82 1 72.94 88 ARG B CA 1
ATOM 3020 C C . ARG B 1 88 ? -15.883 -18.328 -10.305 1 72.94 88 ARG B C 1
ATOM 3022 O O . ARG B 1 88 ? -16.766 -17.891 -9.562 1 72.94 88 ARG B O 1
ATOM 3029 N N . ASN B 1 89 ? -14.734 -18.75 -9.875 1 85.19 89 ASN B N 1
ATOM 3030 C CA . ASN B 1 89 ? -14.469 -18.844 -8.445 1 85.19 89 ASN B CA 1
ATOM 3031 C C . ASN B 1 89 ? -13.461 -17.797 -7.996 1 85.19 89 ASN B C 1
ATOM 3033 O O . ASN B 1 89 ? -12.969 -17.844 -6.863 1 85.19 89 ASN B O 1
ATOM 3037 N N . GLN B 1 90 ? -13.234 -16.828 -8.852 1 88.56 90 GLN B N 1
ATOM 3038 C CA . GLN B 1 90 ? -12.289 -15.766 -8.531 1 88.56 90 GLN B CA 1
ATOM 3039 C C . GLN B 1 90 ? -13.016 -14.5 -8.078 1 88.56 90 GLN B C 1
ATOM 3041 O O . GLN B 1 90 ? -13.984 -14.07 -8.711 1 88.56 90 GLN B O 1
ATOM 3046 N N . LEU B 1 91 ? -12.594 -14 -6.965 1 94.44 91 LEU B N 1
ATOM 3047 C CA . LEU B 1 91 ? -13.148 -12.773 -6.418 1 94.44 91 LEU B CA 1
ATOM 3048 C C . LEU B 1 91 ? -12.109 -11.656 -6.422 1 94.44 91 LEU B C 1
ATOM 3050 O O . LEU B 1 91 ? -10.938 -11.891 -6.094 1 94.44 91 LEU B O 1
ATOM 3054 N N . ARG B 1 92 ? -12.531 -10.555 -6.887 1 95.38 92 ARG B N 1
ATOM 3055 C CA . ARG B 1 92 ? -11.703 -9.352 -6.832 1 95.38 92 ARG B CA 1
ATOM 3056 C C . ARG B 1 92 ? -12.203 -8.391 -5.762 1 95.38 92 ARG B C 1
ATOM 3058 O O . ARG B 1 92 ? -13.336 -7.914 -5.828 1 95.38 92 ARG B O 1
ATOM 3065 N N . LEU B 1 93 ? -11.328 -8.062 -4.836 1 97.25 93 LEU B N 1
ATOM 3066 C CA . LEU B 1 93 ? -11.695 -7.246 -3.686 1 97.25 93 LEU B CA 1
ATOM 3067 C C . LEU B 1 93 ? -10.852 -5.973 -3.639 1 97.25 93 LEU B C 1
ATOM 3069 O O . LEU B 1 93 ? -9.625 -6.031 -3.762 1 97.25 93 LEU B O 1
ATOM 3073 N N . ALA B 1 94 ? -11.477 -4.836 -3.521 1 96.69 94 ALA B N 1
ATOM 3074 C CA . ALA B 1 94 ? -10.789 -3.561 -3.314 1 96.69 94 ALA B CA 1
ATOM 3075 C C . ALA B 1 94 ? -11.016 -3.041 -1.896 1 96.69 94 ALA B C 1
ATOM 3077 O O . ALA B 1 94 ? -12.141 -3.064 -1.391 1 96.69 94 ALA B O 1
ATOM 3078 N N . THR B 1 95 ? -9.961 -2.629 -1.268 1 96.62 95 THR B N 1
ATOM 3079 C CA . THR B 1 95 ? -10.086 -2.098 0.084 1 96.62 95 THR B CA 1
ATOM 3080 C C . THR B 1 95 ? -8.898 -1.196 0.423 1 96.62 95 THR B C 1
ATOM 3082 O O . THR B 1 95 ? -8 -1.003 -0.402 1 96.62 95 THR B O 1
ATOM 3085 N N . SER B 1 96 ? -8.945 -0.539 1.566 1 93.94 96 SER B N 1
ATOM 3086 C CA . SER B 1 96 ? -7.863 0.322 2.027 1 93.94 96 SER B CA 1
ATOM 3087 C C . SER B 1 96 ? -6.746 -0.493 2.664 1 93.94 96 SER B C 1
ATOM 3089 O O . SER B 1 96 ? -6.953 -1.644 3.055 1 93.94 96 SER B O 1
ATOM 3091 N N . TYR B 1 97 ? -5.637 0.167 2.795 1 91.56 97 TYR B N 1
ATOM 3092 C CA . TYR B 1 97 ? -4.488 -0.476 3.422 1 91.56 97 TYR B CA 1
ATOM 3093 C C . TYR B 1 97 ? -4.801 -0.875 4.859 1 91.56 97 TYR B C 1
ATOM 3095 O O . TYR B 1 97 ? -4.5 -1.995 5.277 1 91.56 97 TYR B O 1
ATOM 3103 N N . ALA B 1 98 ? -5.422 -0.013 5.551 1 92.69 98 ALA B N 1
ATOM 3104 C CA . ALA B 1 98 ? -5.719 -0.244 6.961 1 92.69 98 ALA B CA 1
ATOM 3105 C C . ALA B 1 98 ? -6.641 -1.446 7.137 1 92.69 98 ALA B C 1
ATOM 3107 O O . ALA B 1 98 ? -6.41 -2.289 8.008 1 92.69 98 ALA B O 1
ATOM 3108 N N . LEU B 1 99 ? -7.633 -1.546 6.34 1 95.19 99 LEU B N 1
ATOM 3109 C CA . LEU B 1 99 ? -8.586 -2.641 6.469 1 95.19 99 LEU B CA 1
ATOM 3110 C C . LEU B 1 99 ? -7.961 -3.963 6.031 1 95.19 99 LEU B C 1
ATOM 3112 O O . LEU B 1 99 ? -8.273 -5.016 6.594 1 95.19 99 LEU B O 1
ATOM 3116 N N . ALA B 1 100 ? -7.094 -3.908 5.059 1 95.31 100 ALA B N 1
ATOM 3117 C CA . ALA B 1 100 ? -6.438 -5.102 4.535 1 95.31 100 ALA B CA 1
ATOM 3118 C C . ALA B 1 100 ? -5.578 -5.77 5.605 1 95.31 100 ALA B C 1
ATOM 3120 O O . ALA B 1 100 ? -5.484 -6.996 5.66 1 95.31 100 ALA B O 1
ATOM 3121 N N . THR B 1 101 ? -4.988 -4.977 6.461 1 90.88 101 THR B N 1
ATOM 3122 C CA . THR B 1 101 ? -4.027 -5.535 7.402 1 90.88 101 THR B CA 1
ATOM 3123 C C . THR B 1 101 ? -4.68 -5.773 8.766 1 90.88 101 THR B C 1
ATOM 3125 O O . THR B 1 101 ? -4.141 -6.508 9.594 1 90.88 101 THR B O 1
ATOM 3128 N N . THR B 1 102 ? -5.832 -5.219 9 1 91.75 102 THR B N 1
ATOM 3129 C CA . THR B 1 102 ? -6.395 -5.324 10.344 1 91.75 102 THR B CA 1
ATOM 3130 C C . THR B 1 102 ? -7.586 -6.277 10.359 1 91.75 102 THR B C 1
ATOM 3132 O O . THR B 1 102 ? -7.77 -7.039 11.305 1 91.75 102 THR B O 1
ATOM 3135 N N . HIS B 1 103 ? -8.391 -6.238 9.32 1 93.88 103 HIS B N 1
ATOM 3136 C CA . HIS B 1 103 ? -9.664 -6.953 9.383 1 93.88 103 HIS B CA 1
ATOM 3137 C C . HIS B 1 103 ? -9.711 -8.078 8.352 1 93.88 103 HIS B C 1
ATOM 3139 O O . HIS B 1 103 ? -10.195 -9.172 8.648 1 93.88 103 HIS B O 1
ATOM 3145 N N . LEU B 1 104 ? -9.188 -7.855 7.238 1 95.19 104 LEU B N 1
ATOM 3146 C CA . LEU B 1 104 ? -9.445 -8.703 6.082 1 95.19 104 LEU B CA 1
ATOM 3147 C C . LEU B 1 104 ? -9.008 -10.141 6.348 1 95.19 104 LEU B C 1
ATOM 3149 O O . LEU B 1 104 ? -9.711 -11.086 5.988 1 95.19 104 LEU B O 1
ATOM 3153 N N . PRO B 1 105 ? -7.82 -10.359 6.961 1 91.88 105 PRO B N 1
ATOM 3154 C CA . PRO B 1 105 ? -7.398 -11.75 7.141 1 91.88 105 PRO B CA 1
ATOM 3155 C C . PRO B 1 105 ? -8.414 -12.578 7.926 1 91.88 105 PRO B C 1
ATOM 3157 O O . PRO B 1 105 ? -8.727 -13.711 7.539 1 91.88 105 PRO B O 1
ATOM 3160 N N . ARG B 1 106 ? -8.984 -12.008 8.938 1 91.5 106 ARG B N 1
ATOM 3161 C CA . ARG B 1 106 ? -10.008 -12.711 9.711 1 91.5 106 ARG B CA 1
ATOM 3162 C C . ARG B 1 106 ? -11.312 -12.828 8.922 1 91.5 106 ARG B C 1
ATOM 3164 O O . ARG B 1 106 ? -11.922 -13.898 8.875 1 91.5 106 ARG B O 1
ATOM 3171 N N . TRP B 1 107 ? -11.695 -11.734 8.336 1 94.94 107 TRP B N 1
ATOM 3172 C CA . TRP B 1 107 ? -12.914 -11.727 7.531 1 94.94 107 TRP B CA 1
ATOM 3173 C C . TRP B 1 107 ? -12.836 -12.773 6.422 1 94.94 107 TRP B C 1
ATOM 3175 O O . TRP B 1 107 ? -13.773 -13.555 6.234 1 94.94 107 TRP B O 1
ATOM 3185 N N . TRP B 1 108 ? -11.695 -12.812 5.746 1 94.94 108 TRP B N 1
ATOM 3186 C CA . TRP B 1 108 ? -11.562 -13.711 4.602 1 94.94 108 TRP B CA 1
ATOM 3187 C C . TRP B 1 108 ? -11.594 -15.172 5.051 1 94.94 108 TRP B C 1
ATOM 3189 O O . TRP B 1 108 ? -12.188 -16.016 4.383 1 94.94 108 TRP B O 1
ATOM 3199 N N . ARG B 1 109 ? -10.922 -15.453 6.133 1 92.12 109 ARG B N 1
ATOM 3200 C CA . ARG B 1 109 ? -10.977 -16.812 6.68 1 92.12 109 ARG B CA 1
ATOM 3201 C C . ARG B 1 109 ? -12.414 -17.266 6.883 1 92.12 109 ARG B C 1
ATOM 3203 O O . ARG B 1 109 ? -12.789 -18.359 6.477 1 92.12 109 ARG B O 1
ATOM 3210 N N . ASP B 1 110 ? -13.195 -16.391 7.398 1 93.62 110 ASP B N 1
ATOM 3211 C CA . ASP B 1 110 ? -14.586 -16.703 7.68 1 93.62 110 ASP B CA 1
ATOM 3212 C C . ASP B 1 110 ? -15.406 -16.781 6.391 1 93.62 110 ASP B C 1
ATOM 3214 O O . ASP B 1 110 ? -16.219 -17.688 6.211 1 93.62 110 ASP B O 1
ATOM 3218 N N . TRP B 1 111 ? -15.195 -15.828 5.52 1 94.31 111 TRP B N 1
ATOM 3219 C CA . TRP B 1 111 ? -16.016 -15.703 4.316 1 94.31 111 TRP B CA 1
ATOM 3220 C C . TRP B 1 111 ? -15.695 -16.812 3.322 1 94.31 111 TRP B C 1
ATOM 3222 O O . TRP B 1 111 ? -16.562 -17.234 2.553 1 94.31 111 TRP B O 1
ATOM 3232 N N . SER B 1 112 ? -14.461 -17.266 3.312 1 92.06 112 SER B N 1
ATOM 3233 C CA . SER B 1 112 ? -14.039 -18.25 2.316 1 92.06 112 SER B CA 1
ATOM 3234 C C . SER B 1 112 ? -14.141 -19.672 2.855 1 92.06 112 SER B C 1
ATOM 3236 O O . SER B 1 112 ? -13.906 -20.641 2.129 1 92.06 112 SER B O 1
ATOM 3238 N N . ALA B 1 113 ? -14.5 -19.859 4.066 1 90.25 113 ALA B N 1
ATOM 3239 C CA . ALA B 1 113 ? -14.539 -21.188 4.699 1 90.25 113 ALA B CA 1
ATOM 3240 C C . ALA B 1 113 ? -15.422 -22.141 3.918 1 90.25 113 ALA B C 1
ATOM 3242 O O . ALA B 1 113 ? -16.578 -21.828 3.619 1 90.25 113 ALA B O 1
ATOM 3243 N N . GLY B 1 114 ? -14.75 -23.281 3.529 1 85.81 114 GLY B N 1
ATOM 3244 C CA . GLY B 1 114 ? -15.508 -24.328 2.865 1 85.81 114 GLY B CA 1
ATOM 3245 C C . GLY B 1 114 ? -15.742 -24.047 1.392 1 85.81 114 GLY B C 1
ATOM 3246 O O . GLY B 1 114 ? -16.422 -24.812 0.712 1 85.81 114 GLY B O 1
ATOM 3247 N N . GLN B 1 115 ? -15.195 -23.016 0.921 1 87.06 115 GLN B N 1
ATOM 3248 C CA . GLN B 1 115 ? -15.398 -22.625 -0.473 1 87.06 115 GLN B CA 1
ATOM 3249 C C . GLN B 1 115 ? -14.094 -22.719 -1.265 1 87.06 115 GLN B C 1
ATOM 3251 O O . GLN B 1 115 ? -13.008 -22.562 -0.704 1 87.06 115 GLN B O 1
ATOM 3256 N N . GLN B 1 116 ? -14.234 -23.062 -2.492 1 84.88 116 GLN B N 1
ATOM 3257 C CA . GLN B 1 116 ? -13.086 -23.062 -3.393 1 84.88 116 GLN B CA 1
ATOM 3258 C C . GLN B 1 116 ? -12.953 -21.734 -4.125 1 84.88 116 GLN B C 1
ATOM 3260 O O . GLN B 1 116 ? -13.273 -21.641 -5.309 1 84.88 116 GLN B O 1
ATOM 3265 N N . LEU B 1 117 ? -12.5 -20.734 -3.383 1 91.38 117 LEU B N 1
ATOM 3266 C CA . LEU B 1 117 ? -12.422 -19.375 -3.916 1 91.38 117 LEU B CA 1
ATOM 3267 C C . LEU B 1 117 ? -10.977 -18.891 -3.973 1 91.38 117 LEU B C 1
ATOM 3269 O O . LEU B 1 117 ? -10.141 -19.328 -3.182 1 91.38 117 LEU B O 1
ATOM 3273 N N . SER B 1 118 ? -10.742 -18.172 -4.93 1 92.38 118 SER B N 1
ATOM 3274 C CA . SER B 1 118 ? -9.531 -17.359 -4.945 1 92.38 118 SER B CA 1
ATOM 3275 C C . SER B 1 118 ? -9.859 -15.867 -4.871 1 92.38 118 SER B C 1
ATOM 3277 O O . SER B 1 118 ? -10.969 -15.453 -5.203 1 92.38 118 SER B O 1
ATOM 3279 N N . CYS B 1 119 ? -8.922 -15.117 -4.328 1 95.31 119 CYS B N 1
ATOM 3280 C CA . CYS B 1 119 ? -9.148 -13.688 -4.16 1 95.31 119 CYS B CA 1
ATOM 3281 C C . CYS B 1 119 ? -7.957 -12.883 -4.656 1 95.31 119 CYS B C 1
ATOM 3283 O O . CYS B 1 119 ? -6.809 -13.211 -4.359 1 95.31 119 CYS B O 1
ATOM 3285 N N . SER B 1 120 ? -8.258 -11.93 -5.461 1 94.19 120 SER B N 1
ATOM 3286 C CA . SER B 1 120 ? -7.293 -10.891 -5.812 1 94.19 120 SER B CA 1
ATOM 3287 C C . SER B 1 120 ? -7.59 -9.586 -5.078 1 94.19 120 SER B C 1
ATOM 3289 O O . SER B 1 120 ? -8.641 -8.984 -5.273 1 94.19 120 SER B O 1
ATOM 3291 N N . LEU B 1 121 ? -6.633 -9.18 -4.301 1 96.5 121 LEU B N 1
ATOM 3292 C CA . LEU B 1 121 ? -6.824 -8.008 -3.455 1 96.5 121 LEU B CA 1
ATOM 3293 C C . LEU B 1 121 ? -6.145 -6.781 -4.059 1 96.5 121 LEU B C 1
ATOM 3295 O O . LEU B 1 121 ? -4.953 -6.82 -4.371 1 96.5 121 LEU B O 1
ATOM 3299 N N . GLN B 1 122 ? -6.887 -5.77 -4.184 1 92.75 122 GLN B N 1
ATOM 3300 C CA . GLN B 1 122 ? -6.359 -4.461 -4.566 1 92.75 122 GLN B CA 1
ATOM 3301 C C . GLN B 1 122 ? -6.484 -3.463 -3.418 1 92.75 122 GLN B C 1
ATOM 3303 O O . GLN B 1 122 ? -7.578 -3.252 -2.889 1 92.75 122 GLN B O 1
ATOM 3308 N N . THR B 1 123 ? -5.32 -2.941 -3.125 1 92.69 123 THR B N 1
ATOM 3309 C CA . THR B 1 123 ? -5.324 -1.917 -2.086 1 92.69 123 THR B CA 1
ATOM 3310 C C . THR B 1 123 ? -4.941 -0.559 -2.666 1 92.69 123 THR B C 1
ATOM 3312 O O . THR B 1 123 ? -4.289 -0.485 -3.709 1 92.69 123 THR B O 1
ATOM 3315 N N . GLY B 1 124 ? -5.441 0.51 -1.939 1 86.06 124 GLY B N 1
ATOM 3316 C CA . GLY B 1 124 ? -5.078 1.835 -2.418 1 86.06 124 GLY B CA 1
ATOM 3317 C C . GLY B 1 124 ? -5.859 2.947 -1.742 1 86.06 124 GLY B C 1
ATOM 3318 O O . GLY B 1 124 ? -6.508 2.725 -0.717 1 86.06 124 GLY B O 1
ATOM 3319 N N . ASN B 1 125 ? -5.684 4.129 -2.387 1 81.81 125 ASN B N 1
ATOM 3320 C CA . ASN B 1 125 ? -6.441 5.277 -1.903 1 81.81 125 ASN B CA 1
ATOM 3321 C C . ASN B 1 125 ? -7.91 5.191 -2.305 1 81.81 125 ASN B C 1
ATOM 3323 O O . ASN B 1 125 ? -8.297 4.297 -3.057 1 81.81 125 ASN B O 1
ATOM 3327 N N . VAL B 1 126 ? -8.641 6.027 -1.76 1 77.94 126 VAL B N 1
ATOM 3328 C CA . VAL B 1 126 ? -10.094 5.98 -1.912 1 77.94 126 VAL B CA 1
ATOM 3329 C C . VAL B 1 126 ? -10.461 6.105 -3.389 1 77.94 126 VAL B C 1
ATOM 3331 O O . VAL B 1 126 ? -11.32 5.367 -3.883 1 77.94 126 VAL B O 1
ATOM 3334 N N . HIS B 1 127 ? -9.797 6.934 -4.027 1 75.38 127 HIS B N 1
ATOM 3335 C CA . HIS B 1 127 ? -10.109 7.145 -5.438 1 75.38 127 HIS B CA 1
ATOM 3336 C C . HIS B 1 127 ? -9.844 5.883 -6.254 1 75.38 127 HIS B C 1
ATOM 3338 O O . HIS B 1 127 ? -10.695 5.453 -7.031 1 75.38 127 HIS B O 1
ATOM 3344 N N . ASP B 1 128 ? -8.766 5.344 -6.051 1 79.69 128 ASP B N 1
ATOM 3345 C CA . ASP B 1 128 ? -8.367 4.168 -6.82 1 79.69 128 ASP B CA 1
ATOM 3346 C C . ASP B 1 128 ? -9.281 2.98 -6.516 1 79.69 128 ASP B C 1
ATOM 3348 O O . ASP B 1 128 ? -9.688 2.254 -7.422 1 79.69 128 ASP B O 1
ATOM 3352 N N . THR B 1 129 ? -9.625 2.779 -5.305 1 89.94 129 THR B N 1
ATOM 3353 C CA . THR B 1 129 ? -10.422 1.62 -4.922 1 89.94 129 THR B CA 1
ATOM 3354 C C . THR B 1 129 ? -11.875 1.785 -5.371 1 89.94 129 THR B C 1
ATOM 3356 O O . THR B 1 129 ? -12.492 0.836 -5.859 1 89.94 129 THR B O 1
ATOM 3359 N N . VAL B 1 130 ? -12.359 3.006 -5.281 1 86.25 130 VAL B N 1
ATOM 3360 C CA . VAL B 1 130 ? -13.719 3.275 -5.738 1 86.25 130 VAL B CA 1
ATOM 3361 C C . VAL B 1 130 ? -13.789 3.143 -7.258 1 86.25 130 VAL B C 1
ATOM 3363 O O . VAL B 1 130 ? -14.734 2.559 -7.797 1 86.25 130 VAL B O 1
ATOM 3366 N N . SER B 1 131 ? -12.781 3.645 -7.891 1 81.31 131 SER B N 1
ATOM 3367 C CA . SER B 1 131 ? -12.719 3.551 -9.344 1 81.31 131 SER B CA 1
ATOM 3368 C C . SER B 1 131 ? -12.656 2.098 -9.805 1 81.31 131 SER B C 1
ATOM 3370 O O . SER B 1 131 ? -13.336 1.71 -10.758 1 81.31 131 SER B O 1
ATOM 3372 N N . ALA B 1 132 ? -11.867 1.314 -9.125 1 85.75 132 ALA B N 1
ATOM 3373 C CA . ALA B 1 132 ? -11.773 -0.106 -9.453 1 85.75 132 ALA B CA 1
ATOM 3374 C C . ALA B 1 132 ? -13.125 -0.795 -9.312 1 85.75 132 ALA B C 1
ATOM 3376 O O . ALA B 1 132 ? -13.508 -1.606 -10.156 1 85.75 132 ALA B O 1
ATOM 3377 N N . PHE B 1 133 ? -13.836 -0.393 -8.32 1 92 133 PHE B N 1
ATOM 3378 C CA . PHE B 1 133 ? -15.133 -0.999 -8.047 1 92 133 PHE B CA 1
ATOM 3379 C C . PHE B 1 133 ? -16.172 -0.549 -9.07 1 92 133 PHE B C 1
ATOM 3381 O O . PHE B 1 133 ? -16.859 -1.376 -9.664 1 92 133 PHE B O 1
ATOM 3388 N N . THR B 1 134 ? -16.188 0.711 -9.367 1 85.69 134 THR B N 1
ATOM 3389 C CA . THR B 1 134 ? -17.219 1.262 -10.234 1 85.69 134 THR B CA 1
ATOM 3390 C C . THR B 1 134 ? -16.969 0.885 -11.688 1 85.69 134 THR B C 1
ATOM 3392 O O . THR B 1 134 ? -17.906 0.804 -12.492 1 85.69 134 THR B O 1
ATOM 3395 N N . SER B 1 135 ? -15.719 0.664 -12 1 79.62 135 SER B N 1
ATOM 3396 C CA . SER B 1 135 ? -15.367 0.279 -13.359 1 79.62 135 SER B CA 1
ATOM 3397 C C . SER B 1 135 ? -15.547 -1.22 -13.578 1 79.62 135 SER B C 1
ATOM 3399 O O . SER B 1 135 ? -15.422 -1.711 -14.695 1 79.62 135 SER B O 1
ATOM 3401 N N . GLY B 1 136 ? -15.742 -1.951 -12.508 1 86.75 136 GLY B N 1
ATOM 3402 C CA . GLY B 1 136 ? -15.93 -3.389 -12.609 1 86.75 136 GLY B CA 1
ATOM 3403 C C . GLY B 1 136 ? -14.641 -4.172 -12.453 1 86.75 136 GLY B C 1
ATOM 3404 O O . GLY B 1 136 ? -14.633 -5.398 -12.594 1 86.75 136 GLY B O 1
ATOM 3405 N N . ALA B 1 137 ? -13.625 -3.5 -12.133 1 85.5 137 ALA B N 1
ATOM 3406 C CA . ALA B 1 137 ? -12.344 -4.164 -11.922 1 85.5 137 ALA B CA 1
ATOM 3407 C C . ALA B 1 137 ? -12.297 -4.848 -10.562 1 85.5 137 ALA B C 1
ATOM 3409 O O . ALA B 1 137 ? -11.438 -5.695 -10.312 1 85.5 137 ALA B O 1
ATOM 3410 N N . ALA B 1 138 ? -13.203 -4.516 -9.703 1 93.44 138 ALA B N 1
ATOM 3411 C CA . ALA B 1 138 ? -13.406 -5.188 -8.422 1 93.44 138 ALA B CA 1
ATOM 3412 C C . ALA B 1 138 ? -14.859 -5.613 -8.25 1 93.44 138 ALA B C 1
ATOM 3414 O O . ALA B 1 138 ? -15.773 -4.902 -8.672 1 93.44 138 ALA B O 1
ATOM 3415 N N . ASP B 1 139 ? -15.016 -6.734 -7.625 1 95.88 139 ASP B N 1
ATOM 3416 C CA . ASP B 1 139 ? -16.344 -7.273 -7.391 1 95.88 139 ASP B CA 1
ATOM 3417 C C . ASP B 1 139 ? -16.938 -6.727 -6.094 1 95.88 139 ASP B C 1
ATOM 3419 O O . ASP B 1 139 ? -18.156 -6.586 -5.973 1 95.88 139 ASP B O 1
ATOM 3423 N N . LEU B 1 140 ? -16.094 -6.527 -5.156 1 97.19 140 LEU B N 1
ATOM 3424 C CA . LEU B 1 140 ? -16.484 -6.023 -3.84 1 97.19 140 LEU B CA 1
ATOM 3425 C C . LEU B 1 140 ? -15.586 -4.867 -3.414 1 97.19 140 LEU B C 1
ATOM 3427 O O . LEU B 1 140 ? -14.383 -4.859 -3.715 1 97.19 140 LEU B O 1
ATOM 3431 N N . LEU B 1 141 ? -16.172 -3.918 -2.752 1 97 141 LEU B N 1
ATOM 3432 C CA . LEU B 1 141 ? -15.461 -2.805 -2.139 1 97 141 LEU B CA 1
ATOM 3433 C C . LEU B 1 141 ? -15.727 -2.748 -0.637 1 97 141 LEU B C 1
ATOM 3435 O O . LEU B 1 141 ? -16.875 -2.783 -0.205 1 97 141 LEU B O 1
ATOM 3439 N N . ILE B 1 142 ? -14.711 -2.764 0.125 1 96.81 142 ILE B N 1
ATOM 3440 C CA . ILE B 1 142 ? -14.812 -2.518 1.56 1 96.81 142 ILE B CA 1
ATOM 3441 C C . ILE B 1 142 ? -14.023 -1.261 1.926 1 96.81 142 ILE B C 1
ATOM 3443 O O . ILE B 1 142 ? -12.844 -1.145 1.604 1 96.81 142 ILE B O 1
ATOM 3447 N N . CYS B 1 143 ? -14.664 -0.343 2.598 1 94.81 143 CYS B N 1
ATOM 3448 C CA . CYS B 1 143 ? -14 0.929 2.861 1 94.81 143 CYS B CA 1
ATOM 3449 C C . CYS B 1 143 ? -14.539 1.572 4.133 1 94.81 143 CYS B C 1
ATOM 3451 O O . CYS B 1 143 ? -15.586 1.169 4.645 1 94.81 143 CYS B O 1
ATOM 3453 N N . PHE B 1 144 ? -13.773 2.471 4.602 1 93.12 144 PHE B N 1
ATOM 3454 C CA . PHE B 1 144 ? -14.258 3.338 5.672 1 93.12 144 PHE B CA 1
ATOM 3455 C C . PHE B 1 144 ? -15.195 4.406 5.125 1 93.12 144 PHE B C 1
ATOM 3457 O O . PHE B 1 144 ? -15.07 4.816 3.969 1 93.12 144 PHE B O 1
ATOM 3464 N N . HIS B 1 145 ? -16.047 4.777 5.973 1 90 145 HIS B N 1
ATOM 3465 C CA . HIS B 1 145 ? -17.031 5.785 5.586 1 90 145 HIS B CA 1
ATOM 3466 C C . HIS B 1 145 ? -17.375 6.695 6.762 1 90 145 HIS B C 1
ATOM 3468 O O . HIS B 1 145 ? -17.453 6.238 7.902 1 90 145 HIS B O 1
ATOM 3474 N N . GLN B 1 146 ? -17.469 7.941 6.387 1 87.88 146 GLN B N 1
ATOM 3475 C CA . GLN B 1 146 ? -18.016 8.93 7.309 1 87.88 146 GLN B CA 1
ATOM 3476 C C . GLN B 1 146 ? -19.016 9.844 6.609 1 87.88 146 GLN B C 1
ATOM 3478 O O . GLN B 1 146 ? -18.781 10.273 5.473 1 87.88 146 GLN B O 1
ATOM 3483 N N . LEU B 1 147 ? -20.062 10.148 7.312 1 77.31 147 LEU B N 1
ATOM 3484 C CA . LEU B 1 147 ? -21.156 10.914 6.73 1 77.31 147 LEU B CA 1
ATOM 3485 C C . LEU B 1 147 ? -20.688 12.297 6.297 1 77.31 147 LEU B C 1
ATOM 3487 O O . LEU B 1 147 ? -21.125 12.82 5.27 1 77.31 147 LEU B O 1
ATOM 3491 N N . ALA B 1 148 ? -19.828 12.828 7.059 1 74.5 148 ALA B N 1
ATOM 3492 C CA . ALA B 1 148 ? -19.344 14.18 6.77 1 74.5 148 ALA B CA 1
ATOM 3493 C C . ALA B 1 148 ? -18.438 14.188 5.547 1 74.5 148 ALA B C 1
ATOM 3495 O O . ALA B 1 148 ? -18.156 15.25 4.98 1 74.5 148 ALA B O 1
ATOM 3496 N N . GLN B 1 149 ? -18.016 13.047 5.195 1 71.38 149 GLN B N 1
ATOM 3497 C CA . GLN B 1 149 ? -17.141 12.867 4.039 1 71.38 149 GLN B CA 1
ATOM 3498 C C . GLN B 1 149 ? -17.547 11.648 3.217 1 71.38 149 GLN B C 1
ATOM 3500 O O . GLN B 1 149 ? -16.828 10.648 3.18 1 71.38 149 GLN B O 1
ATOM 3505 N N . PRO B 1 150 ? -18.625 11.828 2.484 1 69.56 150 PRO B N 1
ATOM 3506 C CA . PRO B 1 150 ? -19.188 10.641 1.824 1 69.56 150 PRO B CA 1
ATOM 3507 C C . PRO B 1 150 ? -18.344 10.188 0.624 1 69.56 150 PRO B C 1
ATOM 3509 O O . PRO B 1 150 ? -17.656 11 0.012 1 69.56 150 PRO B O 1
ATOM 3512 N N . LEU B 1 151 ? -18.469 8.883 0.394 1 74.44 151 LEU B N 1
ATOM 3513 C CA . LEU B 1 151 ? -17.859 8.297 -0.791 1 74.44 151 LEU B CA 1
ATOM 3514 C C . LEU B 1 151 ? -18.672 8.609 -2.041 1 74.44 151 LEU B C 1
ATOM 3516 O O . LEU B 1 151 ? -19.891 8.711 -1.975 1 74.44 151 LEU B O 1
ATOM 3520 N N . PRO B 1 152 ? -17.969 8.812 -3.109 1 71.5 152 PRO B N 1
ATOM 3521 C CA . PRO B 1 152 ? -18.688 9.094 -4.359 1 71.5 152 PRO B CA 1
ATOM 3522 C C . PRO B 1 152 ? -19.281 7.844 -5 1 71.5 152 PRO B C 1
ATOM 3524 O O . PRO B 1 152 ? -18.828 7.43 -6.074 1 71.5 152 PRO B O 1
ATOM 3527 N N . LEU B 1 153 ? -20.219 7.219 -4.395 1 80.25 153 LEU B N 1
ATOM 3528 C CA . LEU B 1 153 ? -20.875 6.027 -4.918 1 80.25 153 LEU B CA 1
ATOM 3529 C C . LEU B 1 153 ? -22.391 6.23 -5.012 1 80.25 153 LEU B C 1
ATOM 3531 O O . LEU B 1 153 ? -22.984 6.844 -4.125 1 80.25 153 LEU B O 1
ATOM 3535 N N . ASP B 1 154 ? -22.922 5.867 -6.133 1 77.19 154 ASP B N 1
ATOM 3536 C CA . ASP B 1 154 ? -24.375 5.871 -6.312 1 77.19 154 ASP B CA 1
ATOM 3537 C C . ASP B 1 154 ? -25.031 4.703 -5.574 1 77.19 154 ASP B C 1
ATOM 3539 O O . ASP B 1 154 ? -25 3.568 -6.055 1 77.19 154 ASP B O 1
ATOM 3543 N N . LEU B 1 155 ? -25.672 4.98 -4.559 1 78.5 155 LEU B N 1
ATOM 3544 C CA . LEU B 1 155 ? -26.203 3.949 -3.674 1 78.5 155 LEU B CA 1
ATOM 3545 C C . LEU B 1 155 ? -27.375 3.227 -4.332 1 78.5 155 LEU B C 1
ATOM 3547 O O . LEU B 1 155 ? -27.797 2.162 -3.869 1 78.5 155 LEU B O 1
ATOM 3551 N N . SER B 1 156 ? -27.844 3.764 -5.383 1 83.75 156 SER B N 1
ATOM 3552 C CA . SER B 1 156 ? -28.953 3.1 -6.062 1 83.75 156 SER B CA 1
ATOM 3553 C C . SER B 1 156 ? -28.453 1.903 -6.871 1 83.75 156 SER B C 1
ATOM 3555 O O . SER B 1 156 ? -29.234 0.984 -7.156 1 83.75 156 SER B O 1
ATOM 3557 N N . ARG B 1 157 ? -27.297 1.854 -7.164 1 89.81 157 ARG B N 1
ATOM 3558 C CA . ARG B 1 157 ? -26.75 0.82 -8.031 1 89.81 157 ARG B CA 1
ATOM 3559 C C . ARG B 1 157 ? -26.094 -0.289 -7.211 1 89.81 157 ARG B C 1
ATOM 3561 O O . ARG B 1 157 ? -25.891 -1.396 -7.711 1 89.81 157 ARG B O 1
ATOM 3568 N N . TYR B 1 158 ? -25.812 0.043 -6.023 1 93.56 158 TYR B N 1
ATOM 3569 C CA . TYR B 1 158 ? -24.984 -0.872 -5.25 1 93.56 158 TYR B CA 1
ATOM 3570 C C . TYR B 1 158 ? -25.688 -1.292 -3.965 1 93.56 158 TYR B C 1
ATOM 3572 O O . TYR B 1 158 ? -26.375 -0.487 -3.336 1 93.56 158 TYR B O 1
ATOM 3580 N N . ASP B 1 159 ? -25.578 -2.613 -3.637 1 95.06 159 ASP B N 1
ATOM 3581 C CA . ASP B 1 159 ? -25.922 -3.053 -2.289 1 95.06 159 ASP B CA 1
ATOM 3582 C C . ASP B 1 159 ? -24.875 -2.613 -1.279 1 95.06 159 ASP B C 1
ATOM 3584 O O . ASP B 1 159 ? -23.688 -2.482 -1.624 1 95.06 159 ASP B O 1
ATOM 3588 N N . CYS B 1 160 ? -25.344 -2.352 -0.143 1 94.5 160 CYS B N 1
ATOM 3589 C CA . CYS B 1 160 ? -24.453 -1.863 0.899 1 94.5 160 CYS B CA 1
ATOM 3590 C C . CYS B 1 160 ? -24.672 -2.605 2.209 1 94.5 160 CYS B C 1
ATOM 3592 O O . CYS B 1 160 ? -25.828 -2.863 2.588 1 94.5 160 CYS B O 1
ATOM 3594 N N . LEU B 1 161 ? -23.578 -3.031 2.904 1 95.38 161 LEU B N 1
ATOM 3595 C CA . LEU B 1 161 ? -23.609 -3.643 4.23 1 95.38 161 LEU B CA 1
ATOM 3596 C C . LEU B 1 161 ? -22.719 -2.881 5.199 1 95.38 161 LEU B C 1
ATOM 3598 O O . LEU B 1 161 ? -21.625 -2.438 4.828 1 95.38 161 LEU B O 1
ATOM 3602 N N . THR B 1 162 ? -23.188 -2.732 6.402 1 95.5 162 THR B N 1
ATOM 3603 C CA . THR B 1 162 ? -22.344 -2.229 7.48 1 95.5 162 THR B CA 1
ATOM 3604 C C . THR B 1 162 ? -21.625 -3.373 8.188 1 95.5 162 THR B C 1
ATOM 3606 O O . THR B 1 162 ? -22.266 -4.219 8.82 1 95.5 162 THR B O 1
ATOM 3609 N N . LEU B 1 163 ? -20.297 -3.342 8.094 1 96 163 LEU B N 1
ATOM 3610 C CA . LEU B 1 163 ? -19.531 -4.438 8.664 1 96 163 LEU B CA 1
ATOM 3611 C C . LEU B 1 163 ? -19.094 -4.113 10.086 1 96 163 LEU B C 1
ATOM 3613 O O . LEU B 1 163 ? -18.766 -5.016 10.859 1 96 163 LEU B O 1
ATOM 3617 N N . GLY B 1 164 ? -19.016 -2.812 10.375 1 94.12 164 GLY B N 1
ATOM 3618 C CA . GLY B 1 164 ? -18.609 -2.42 11.719 1 94.12 164 GLY B CA 1
ATOM 3619 C C . GLY B 1 164 ? -18.391 -0.925 11.859 1 94.12 164 GLY B C 1
ATOM 3620 O O . GLY B 1 164 ? -18.672 -0.161 10.93 1 94.12 164 GLY B O 1
ATOM 3621 N N . ARG B 1 165 ? -18.094 -0.529 13.109 1 94.25 165 ARG B N 1
ATOM 3622 C CA . ARG B 1 165 ? -17.734 0.838 13.469 1 94.25 165 ARG B CA 1
ATOM 3623 C C . ARG B 1 165 ? -16.422 0.874 14.242 1 94.25 165 ARG B C 1
ATOM 3625 O O . ARG B 1 165 ? -16.094 -0.068 14.969 1 94.25 165 ARG B O 1
ATOM 3632 N N . GLU B 1 166 ? -15.727 1.927 13.93 1 93.31 166 GLU B N 1
ATOM 3633 C CA . GLU B 1 166 ? -14.438 2.074 14.602 1 93.31 166 GLU B CA 1
ATOM 3634 C C . GLU B 1 166 ? -14.172 3.529 14.969 1 93.31 166 GLU B C 1
ATOM 3636 O O . GLU B 1 166 ? -14.82 4.438 14.445 1 93.31 166 GLU B O 1
ATOM 3641 N N . LEU B 1 167 ? -13.227 3.654 15.945 1 95.69 167 LEU B N 1
ATOM 3642 C CA . LEU B 1 167 ? -12.727 4.98 16.297 1 95.69 167 LEU B CA 1
ATOM 3643 C C . LEU B 1 167 ? -11.297 5.164 15.797 1 95.69 167 LEU B C 1
ATOM 3645 O O . LEU B 1 167 ? -10.477 4.25 15.898 1 95.69 167 LEU B O 1
ATOM 3649 N N . ILE B 1 168 ? -11.117 6.266 15.164 1 96.44 168 ILE B N 1
ATOM 3650 C CA . ILE B 1 168 ? -9.781 6.746 14.844 1 96.44 168 ILE B CA 1
ATOM 3651 C C . ILE B 1 168 ? -9.336 7.77 15.883 1 96.44 168 ILE B C 1
ATOM 3653 O O . ILE B 1 168 ? -9.984 8.805 16.062 1 96.44 168 ILE B O 1
ATOM 3657 N N . ARG B 1 169 ? -8.188 7.473 16.562 1 97.12 169 ARG B N 1
ATOM 3658 C CA . ARG B 1 169 ? -7.746 8.312 17.672 1 97.12 169 ARG B CA 1
ATOM 3659 C C . ARG B 1 169 ? -6.266 8.648 17.547 1 97.12 169 ARG B C 1
ATOM 3661 O O . ARG B 1 169 ? -5.512 7.922 16.891 1 97.12 169 ARG B O 1
ATOM 3668 N N . PRO B 1 170 ? -5.93 9.789 18.109 1 97.69 170 PRO B N 1
ATOM 3669 C CA . PRO B 1 170 ? -4.496 10.07 18.188 1 97.69 170 PRO B CA 1
ATOM 3670 C C . PRO B 1 170 ? -3.777 9.188 19.203 1 97.69 170 PRO B C 1
ATOM 3672 O O . PRO B 1 170 ? -4.145 9.18 20.391 1 97.69 170 PRO B O 1
ATOM 3675 N N . TYR B 1 171 ? -2.777 8.469 18.75 1 97.62 171 TYR B N 1
ATOM 3676 C CA . TYR B 1 171 ? -1.989 7.578 19.594 1 97.62 171 TYR B CA 1
ATOM 3677 C C . TYR B 1 171 ? -0.531 8.023 19.641 1 97.62 171 TYR B C 1
ATOM 3679 O O . TYR B 1 171 ? -0.014 8.578 18.672 1 97.62 171 TYR B O 1
ATOM 3687 N N . ALA B 1 172 ? 0.083 7.801 20.75 1 97.88 172 ALA B N 1
ATOM 3688 C CA . ALA B 1 172 ? 1.521 7.984 20.938 1 97.88 172 ALA B CA 1
ATOM 3689 C C . ALA B 1 172 ? 2.09 6.949 21.906 1 97.88 172 ALA B C 1
ATOM 3691 O O . ALA B 1 172 ? 1.338 6.254 22.594 1 97.88 172 ALA B O 1
ATOM 3692 N N . ALA B 1 173 ? 3.418 6.809 21.844 1 97.06 173 ALA B N 1
ATOM 3693 C CA . ALA B 1 173 ? 4.066 5.922 22.812 1 97.06 173 ALA B CA 1
ATOM 3694 C C . ALA B 1 173 ? 3.795 6.375 24.25 1 97.06 173 ALA B C 1
ATOM 3696 O O . ALA B 1 173 ? 3.893 7.566 24.562 1 97.06 173 ALA B O 1
ATOM 3697 N N . ARG B 1 174 ? 3.504 5.418 25.094 1 96.31 174 ARG B N 1
ATOM 3698 C CA . ARG B 1 174 ? 3.244 5.719 26.5 1 96.31 174 ARG B CA 1
ATOM 3699 C C . ARG B 1 174 ? 4.387 6.527 27.109 1 96.31 174 ARG B C 1
ATOM 3701 O O . ARG B 1 174 ? 4.148 7.504 27.828 1 96.31 174 ARG B O 1
ATOM 3708 N N . ALA B 1 175 ? 5.523 6.137 26.844 1 95.94 175 ALA B N 1
ATOM 3709 C CA . ALA B 1 175 ? 6.699 6.82 27.375 1 95.94 175 ALA B CA 1
ATOM 3710 C C . ALA B 1 175 ? 6.727 8.281 26.953 1 95.94 175 ALA B C 1
ATOM 3712 O O . ALA B 1 175 ? 7.074 9.164 27.734 1 95.94 175 ALA B O 1
ATOM 3713 N N . LEU B 1 176 ? 6.41 8.539 25.734 1 95.69 176 LEU B N 1
ATOM 3714 C CA . LEU B 1 176 ? 6.387 9.906 25.219 1 95.69 176 LEU B CA 1
ATOM 3715 C C . LEU B 1 176 ? 5.297 10.727 25.906 1 95.69 176 LEU B C 1
ATOM 3717 O O . LEU B 1 176 ? 5.527 11.867 26.297 1 95.69 176 LEU B O 1
ATOM 3721 N N . VAL B 1 177 ? 4.164 10.156 26.047 1 96.81 177 VAL B N 1
ATOM 3722 C CA . VAL B 1 177 ? 3.021 10.82 26.672 1 96.81 177 VAL B CA 1
ATOM 3723 C C . VAL B 1 177 ? 3.365 11.195 28.109 1 96.81 177 VAL B C 1
ATOM 3725 O O . VAL B 1 177 ? 3.105 12.312 28.547 1 96.81 177 VAL B O 1
ATOM 3728 N N . GLU B 1 178 ? 3.973 10.258 28.812 1 96.44 178 GLU B N 1
ATOM 3729 C CA . GLU B 1 178 ? 4.293 10.461 30.219 1 96.44 178 GLU B CA 1
ATOM 3730 C C . GLU B 1 178 ? 5.441 11.453 30.391 1 96.44 178 GLU B C 1
ATOM 3732 O O . GLU B 1 178 ? 5.379 12.344 31.234 1 96.44 178 GLU B O 1
ATOM 3737 N N . ARG B 1 179 ? 6.43 11.305 29.594 1 95.62 179 ARG B N 1
ATOM 3738 C CA . ARG B 1 179 ? 7.621 12.141 29.719 1 95.62 179 ARG B CA 1
ATOM 3739 C C . ARG B 1 179 ? 7.301 13.594 29.375 1 95.62 179 ARG B C 1
ATOM 3741 O O . ARG B 1 179 ? 7.75 14.508 30.062 1 95.62 179 ARG B O 1
ATOM 3748 N N . GLU B 1 180 ? 6.516 13.836 28.406 1 94.75 180 GLU B N 1
ATOM 3749 C CA . GLU B 1 180 ? 6.273 15.188 27.906 1 94.75 180 GLU B CA 1
ATOM 3750 C C . GLU B 1 180 ? 4.898 15.695 28.328 1 94.75 180 GLU B C 1
ATOM 3752 O O . GLU B 1 180 ? 4.516 16.812 28 1 94.75 180 GLU B O 1
ATOM 3757 N N . ARG B 1 181 ? 4.148 14.82 29.047 1 94.88 181 ARG B N 1
ATOM 3758 C CA . ARG B 1 181 ? 2.748 15.133 29.297 1 94.88 181 ARG B CA 1
ATOM 3759 C C . ARG B 1 181 ? 2.039 15.539 28.016 1 94.88 181 ARG B C 1
ATOM 3761 O O . ARG B 1 181 ? 1.354 16.562 27.969 1 94.88 181 ARG B O 1
ATOM 3768 N N . LEU B 1 182 ? 2.314 14.766 27.016 1 95.81 182 LEU B N 1
ATOM 3769 C CA . LEU B 1 182 ? 1.878 15.047 25.641 1 95.81 182 LEU B CA 1
ATOM 3770 C C . LEU B 1 182 ? 0.366 14.898 25.516 1 95.81 182 LEU B C 1
ATOM 3772 O O . LEU B 1 182 ? -0.2 13.891 25.953 1 95.81 182 LEU B O 1
ATOM 3776 N N . ASP B 1 183 ? -0.235 15.914 24.891 1 96.25 183 ASP B N 1
ATOM 3777 C CA . ASP B 1 183 ? -1.654 15.891 24.547 1 96.25 183 ASP B CA 1
ATOM 3778 C C . ASP B 1 183 ? -1.968 16.891 23.438 1 96.25 183 ASP B C 1
ATOM 3780 O O . ASP B 1 183 ? -1.081 17.609 22.969 1 96.25 183 ASP B O 1
ATOM 3784 N N . LEU B 1 184 ? -3.105 16.812 22.875 1 93.44 184 LEU B N 1
ATOM 3785 C CA . LEU B 1 184 ? -3.59 17.797 21.922 1 93.44 184 LEU B CA 1
ATOM 3786 C C . LEU B 1 184 ? -4.379 18.891 22.609 1 93.44 184 LEU B C 1
ATOM 3788 O O . LEU B 1 184 ? -5.012 18.656 23.641 1 93.44 184 LEU B O 1
ATOM 3792 N N . PRO B 1 185 ? -4.312 20.094 22.109 1 93.75 185 PRO B N 1
ATOM 3793 C CA . PRO B 1 185 ? -3.865 20.562 20.797 1 93.75 185 PRO B CA 1
ATOM 3794 C C . PRO B 1 185 ? -2.41 21.016 20.797 1 93.75 185 PRO B C 1
ATOM 3796 O O . PRO B 1 185 ? -1.907 21.484 19.781 1 93.75 185 PRO B O 1
ATOM 3799 N N . GLY B 1 186 ? -1.696 20.938 21.891 1 93 186 GLY B N 1
ATOM 3800 C CA . GLY B 1 186 ? -0.375 21.531 21.984 1 93 186 GLY B CA 1
ATOM 3801 C C . GLY B 1 186 ? -0.412 23.047 22.094 1 93 186 GLY B C 1
ATOM 3802 O O . GLY B 1 186 ? -1.443 23.625 22.453 1 93 186 GLY B O 1
ATOM 3803 N N . THR B 1 187 ? 0.795 23.656 22.047 1 91.12 187 THR B N 1
ATOM 3804 C CA . THR B 1 187 ? 0.914 25.109 22.078 1 91.12 187 THR B CA 1
ATOM 3805 C C . THR B 1 187 ? 1.932 25.594 21.047 1 91.12 187 THR B C 1
ATOM 3807 O O . THR B 1 187 ? 2.67 24.781 20.469 1 91.12 187 THR B O 1
ATOM 3810 N N . THR B 1 188 ? 1.836 26.859 20.812 1 87.19 188 THR B N 1
ATOM 3811 C CA . THR B 1 188 ? 2.805 27.438 19.891 1 87.19 188 THR B CA 1
ATOM 3812 C C . THR B 1 188 ? 4.23 27.203 20.375 1 87.19 188 THR B C 1
ATOM 3814 O O . THR B 1 188 ? 5.141 26.984 19.578 1 87.19 188 THR B O 1
ATOM 3817 N N . ALA B 1 189 ? 4.422 27.203 21.703 1 90.56 189 ALA B N 1
ATOM 3818 C CA . ALA B 1 189 ? 5.742 27.031 22.312 1 90.56 189 ALA B CA 1
ATOM 3819 C C . ALA B 1 189 ? 6.152 25.562 22.297 1 90.56 189 ALA B C 1
ATOM 3821 O O . ALA B 1 189 ? 7.344 25.234 22.281 1 90.56 189 ALA B O 1
ATOM 3822 N N . ARG B 1 190 ? 5.129 24.719 22.344 1 92.38 190 ARG B N 1
ATOM 3823 C CA . ARG B 1 190 ? 5.367 23.281 22.359 1 92.38 190 ARG B CA 1
ATOM 3824 C C . ARG B 1 190 ? 4.469 22.562 21.344 1 92.38 190 ARG B C 1
ATOM 3826 O O . ARG B 1 190 ? 3.553 21.844 21.734 1 92.38 190 ARG B O 1
ATOM 3833 N N . PRO B 1 191 ? 4.844 22.734 20.094 1 93.44 191 PRO B N 1
ATOM 3834 C CA . PRO B 1 191 ? 4.02 22.078 19.078 1 93.44 191 PRO B CA 1
ATOM 3835 C C . PRO B 1 191 ? 4.109 20.547 19.141 1 93.44 191 PRO B C 1
ATOM 3837 O O . PRO B 1 191 ? 5.176 20 19.438 1 93.44 191 PRO B O 1
ATOM 3840 N N . VAL B 1 192 ? 3.008 19.875 18.844 1 95.12 192 VAL B N 1
ATOM 3841 C CA . VAL B 1 192 ? 2.936 18.422 18.875 1 95.12 192 VAL B CA 1
ATOM 3842 C C . VAL B 1 192 ? 3.564 17.844 17.609 1 95.12 192 VAL B C 1
ATOM 3844 O O . VAL B 1 192 ? 3.234 18.266 16.5 1 95.12 192 VAL B O 1
ATOM 3847 N N . PRO B 1 193 ? 4.543 16.906 17.75 1 95 193 PRO B N 1
ATOM 3848 C CA . PRO B 1 193 ? 5.016 16.188 16.562 1 95 193 PRO B CA 1
ATOM 3849 C C . PRO B 1 193 ? 3.945 15.281 15.953 1 95 193 PRO B C 1
ATOM 3851 O O . PRO B 1 193 ? 3.414 14.398 16.641 1 95 193 PRO B O 1
ATOM 3854 N N . LEU B 1 194 ? 3.736 15.492 14.68 1 96 194 LEU B N 1
ATOM 3855 C CA . LEU B 1 194 ? 2.625 14.797 14.047 1 96 194 LEU B CA 1
ATOM 3856 C C . LEU B 1 194 ? 3.131 13.836 12.969 1 96 194 LEU B C 1
ATOM 3858 O O . LEU B 1 194 ? 4.016 14.195 12.18 1 96 194 LEU B O 1
ATOM 3862 N N . LEU B 1 195 ? 2.613 12.648 13.031 1 96.94 195 LEU B N 1
ATOM 3863 C CA . LEU B 1 195 ? 2.756 11.633 12 1 96.94 195 LEU B CA 1
ATOM 3864 C C . LEU B 1 195 ? 1.471 11.5 11.188 1 96.94 195 LEU B C 1
ATOM 3866 O O . LEU B 1 195 ? 0.497 10.906 11.648 1 96.94 195 LEU B O 1
ATOM 3870 N N . MET B 1 196 ? 1.544 11.984 9.945 1 95 196 MET B N 1
ATOM 3871 C CA . MET B 1 196 ? 0.293 12.25 9.242 1 95 196 MET B CA 1
ATOM 3872 C C . MET B 1 196 ? 0.178 11.367 8 1 95 196 MET B C 1
ATOM 3874 O O . MET B 1 196 ? 1.184 10.875 7.488 1 95 196 MET B O 1
ATOM 3878 N N . TYR B 1 197 ? -1.04 11.219 7.566 1 94.06 197 TYR B N 1
ATOM 3879 C CA . TYR B 1 197 ? -1.294 10.492 6.328 1 94.06 197 TYR B CA 1
ATOM 3880 C C . TYR B 1 197 ? -1.027 11.375 5.113 1 94.06 197 TYR B C 1
ATOM 3882 O O . TYR B 1 197 ? -1.266 12.586 5.156 1 94.06 197 TYR B O 1
ATOM 3890 N N . SER B 1 198 ? -0.601 10.664 4.059 1 90.19 198 SER B N 1
ATOM 3891 C CA . SER B 1 198 ? -0.504 11.367 2.785 1 90.19 198 SER B CA 1
ATOM 3892 C C . SER B 1 198 ? -1.868 11.867 2.324 1 90.19 198 SER B C 1
ATOM 3894 O O . SER B 1 198 ? -2.889 11.227 2.574 1 90.19 198 SER B O 1
ATOM 3896 N N . PRO B 1 199 ? -1.924 12.898 1.535 1 81.44 199 PRO B N 1
ATOM 3897 C CA . PRO B 1 199 ? -3.182 13.57 1.201 1 81.44 199 PRO B CA 1
ATOM 3898 C C . PRO B 1 199 ? -4.137 12.68 0.411 1 81.44 199 PRO B C 1
ATOM 3900 O O . PRO B 1 199 ? -5.352 12.891 0.438 1 81.44 199 PRO B O 1
ATOM 3903 N N . SER B 1 200 ? -3.686 11.688 -0.253 1 76.69 200 SER B N 1
ATOM 3904 C CA . SER B 1 200 ? -4.547 10.859 -1.089 1 76.69 200 SER B CA 1
ATOM 3905 C C . SER B 1 200 ? -5.258 9.789 -0.262 1 76.69 200 SER B C 1
ATOM 3907 O O . SER B 1 200 ? -6.176 9.133 -0.75 1 76.69 200 SER B O 1
ATOM 3909 N N . VAL B 1 201 ? -4.914 9.711 0.966 1 86.19 201 VAL B N 1
ATOM 3910 C CA . VAL B 1 201 ? -5.488 8.688 1.839 1 86.19 201 VAL B CA 1
ATOM 3911 C C . VAL B 1 201 ? -6.773 9.211 2.475 1 86.19 201 VAL B C 1
ATOM 3913 O O . VAL B 1 201 ? -6.855 10.391 2.842 1 86.19 201 VAL B O 1
ATOM 3916 N N . TYR B 1 202 ? -7.734 8.367 2.625 1 87.31 202 TYR B N 1
ATOM 3917 C CA . TYR B 1 202 ? -9.023 8.758 3.18 1 87.31 202 TYR B CA 1
ATOM 3918 C C . TYR B 1 202 ? -8.867 9.312 4.59 1 87.31 202 TYR B C 1
ATOM 3920 O O . TYR B 1 202 ? -9.492 10.32 4.945 1 87.31 202 TYR B O 1
ATOM 3928 N N . PHE B 1 203 ? -8.023 8.781 5.379 1 90.81 203 PHE B N 1
ATOM 3929 C CA . PHE B 1 203 ? -7.812 9.203 6.758 1 90.81 203 PHE B CA 1
ATOM 3930 C C . PHE B 1 203 ? -7.281 10.633 6.809 1 90.81 203 PHE B C 1
ATOM 3932 O O . PHE B 1 203 ? -7.586 11.375 7.742 1 90.81 203 PHE B O 1
ATOM 3939 N N . ALA B 1 204 ? -6.543 10.969 5.793 1 90.25 204 ALA B N 1
ATOM 3940 C CA . ALA B 1 204 ? -6.039 12.336 5.762 1 90.25 204 ALA B CA 1
ATOM 3941 C C . ALA B 1 204 ? -7.184 13.344 5.73 1 90.25 204 ALA B C 1
ATOM 3943 O O . ALA B 1 204 ? -7.168 14.336 6.461 1 90.25 204 ALA B O 1
ATOM 3944 N N . ARG B 1 205 ? -8.125 13.008 4.961 1 84.38 205 ARG B N 1
ATOM 3945 C CA . ARG B 1 205 ? -9.289 13.883 4.836 1 84.38 205 ARG B CA 1
ATOM 3946 C C . ARG B 1 205 ? -10.062 13.953 6.145 1 84.38 205 ARG B C 1
ATOM 3948 O O . ARG B 1 205 ? -10.492 15.031 6.566 1 84.38 205 ARG B O 1
ATOM 3955 N N . LEU B 1 206 ? -10.25 12.859 6.75 1 89.88 206 LEU B N 1
ATOM 3956 C CA . LEU B 1 206 ? -10.992 12.797 8 1 89.88 206 LEU B CA 1
ATOM 3957 C C . LEU B 1 206 ? -10.281 13.578 9.102 1 89.88 206 LEU B C 1
ATOM 3959 O O . LEU B 1 206 ? -10.906 14.328 9.844 1 89.88 206 LEU B O 1
ATOM 3963 N N . ILE B 1 207 ? -9.031 13.406 9.156 1 91.62 207 ILE B N 1
ATOM 3964 C CA . ILE B 1 207 ? -8.227 14.023 10.203 1 91.62 207 ILE B CA 1
ATOM 3965 C C . ILE B 1 207 ? -8.164 15.531 9.992 1 91.62 207 ILE B C 1
ATOM 3967 O O . ILE B 1 207 ? -8.312 16.312 10.945 1 91.62 207 ILE B O 1
ATOM 3971 N N . ASP B 1 208 ? -8.008 15.875 8.758 1 85.5 208 ASP B N 1
ATOM 3972 C CA . ASP B 1 208 ? -8 17.297 8.445 1 85.5 208 ASP B CA 1
ATOM 3973 C C . ASP B 1 208 ? -9.32 17.953 8.836 1 85.5 208 ASP B C 1
ATOM 3975 O O . ASP B 1 208 ? -9.336 19.062 9.383 1 85.5 208 ASP B O 1
ATOM 3979 N N . ALA B 1 209 ? -10.344 17.312 8.5 1 84.88 209 ALA B N 1
ATOM 3980 C CA . ALA B 1 209 ? -11.664 17.828 8.859 1 84.88 209 ALA B CA 1
ATOM 3981 C C . ALA B 1 209 ? -11.82 17.953 10.375 1 84.88 209 ALA B C 1
ATOM 3983 O O . ALA B 1 209 ? -12.391 18.922 10.875 1 84.88 209 ALA B O 1
ATOM 3984 N N . ALA B 1 210 ? -11.328 16.984 11.07 1 87.12 210 ALA B N 1
ATOM 3985 C CA . ALA B 1 210 ? -11.398 17 12.523 1 87.12 210 ALA B CA 1
ATOM 3986 C C . ALA B 1 210 ? -10.562 18.141 13.109 1 87.12 210 ALA B C 1
ATOM 3988 O O . ALA B 1 210 ? -10.953 18.766 14.086 1 87.12 210 ALA B O 1
ATOM 3989 N N . ILE B 1 211 ? -9.453 18.375 12.516 1 85.75 211 ILE B N 1
ATOM 3990 C CA . ILE B 1 211 ? -8.562 19.438 12.969 1 85.75 211 ILE B CA 1
ATOM 3991 C C . ILE B 1 211 ? -9.195 20.797 12.711 1 85.75 211 ILE B C 1
ATOM 3993 O O . ILE B 1 211 ? -9.195 21.656 13.586 1 85.75 211 ILE B O 1
ATOM 3997 N N . GLU B 1 212 ? -9.734 20.906 11.578 1 81.81 212 GLU B N 1
ATOM 3998 C CA . GLU B 1 212 ? -10.359 22.172 11.195 1 81.81 212 GLU B CA 1
ATOM 3999 C C . GLU B 1 212 ? -11.609 22.453 12.031 1 81.81 212 GLU B C 1
ATOM 4001 O O . GLU B 1 212 ? -11.891 23.594 12.383 1 81.81 212 GLU B O 1
ATOM 4006 N N . GLY B 1 213 ? -12.344 21.453 12.266 1 80.56 213 GLY B N 1
ATOM 4007 C CA . GLY B 1 213 ? -13.602 21.594 12.984 1 80.56 213 GLY B CA 1
ATOM 4008 C C . GLY B 1 213 ? -13.445 21.516 14.492 1 80.56 213 GLY B C 1
ATOM 4009 O O . GLY B 1 213 ? -14.43 21.594 15.227 1 80.56 213 GLY B O 1
ATOM 4010 N N . GLY B 1 214 ? -12.195 21.406 14.914 1 79.62 214 GLY B N 1
ATOM 4011 C CA . GLY B 1 214 ? -11.953 21.234 16.344 1 79.62 214 GLY B CA 1
ATOM 4012 C C . GLY B 1 214 ? -12.242 22.484 17.141 1 79.62 214 GLY B C 1
ATOM 4013 O O . GLY B 1 214 ? -12.422 23.562 16.578 1 79.62 214 GLY B O 1
ATOM 4014 N N . PRO B 1 215 ? -12.398 22.281 18.484 1 82.19 215 PRO B N 1
ATOM 4015 C CA . PRO B 1 215 ? -12.773 23.406 19.359 1 82.19 215 PRO B CA 1
ATOM 4016 C C . PRO B 1 215 ? -11.688 24.484 19.438 1 82.19 215 PRO B C 1
ATOM 4018 O O . PRO B 1 215 ? -11.984 25.641 19.734 1 82.19 215 PRO B O 1
ATOM 4021 N N . GLU B 1 216 ? -10.43 24.047 19.266 1 85.75 216 GLU B N 1
ATOM 4022 C CA . GLU B 1 216 ? -9.289 24.969 19.266 1 85.75 216 GLU B CA 1
ATOM 4023 C C . GLU B 1 216 ? -8.273 24.594 18.188 1 85.75 216 GLU B C 1
ATOM 4025 O O . GLU B 1 216 ? -8.266 23.453 17.703 1 85.75 216 GLU B O 1
ATOM 4030 N N . PRO B 1 217 ? -7.48 25.609 17.891 1 87.38 217 PRO B N 1
ATOM 4031 C CA . PRO B 1 217 ? -6.461 25.312 16.875 1 87.38 217 PRO B CA 1
ATOM 4032 C C . PRO B 1 217 ? -5.434 24.297 17.359 1 87.38 217 PRO B C 1
ATOM 4034 O O . PRO B 1 217 ? -4.98 24.359 18.516 1 87.38 217 PRO B O 1
ATOM 4037 N N . LEU B 1 218 ? -5.184 23.391 16.484 1 91.25 218 LEU B N 1
ATOM 4038 C CA . LEU B 1 218 ? -4.152 22.391 16.766 1 91.25 218 LEU B CA 1
ATOM 4039 C C . LEU B 1 218 ? -2.768 22.938 16.453 1 91.25 218 LEU B C 1
ATOM 4041 O O . LEU B 1 218 ? -2.539 23.469 15.359 1 91.25 218 LEU B O 1
ATOM 4045 N N . HIS B 1 219 ? -1.927 22.938 17.453 1 91.62 219 HIS B N 1
ATOM 4046 C CA . HIS B 1 219 ? -0.542 23.344 17.266 1 91.62 219 HIS B CA 1
ATOM 4047 C C . HIS B 1 219 ? 0.375 22.141 17.094 1 91.62 219 HIS B C 1
ATOM 4049 O O . HIS B 1 219 ? 0.734 21.5 18.078 1 91.62 219 HIS B O 1
ATOM 4055 N N . GLY B 1 220 ? 0.747 21.891 15.805 1 92.25 220 GLY B N 1
ATOM 4056 C CA . GLY B 1 220 ? 1.578 20.734 15.539 1 92.25 220 GLY B CA 1
ATOM 4057 C C . GLY B 1 220 ? 2.562 20.938 14.406 1 92.25 220 GLY B C 1
ATOM 4058 O O . GLY B 1 220 ? 2.537 21.984 13.742 1 92.25 220 GLY B O 1
ATOM 4059 N N . VAL B 1 221 ? 3.49 20.031 14.359 1 91.12 221 VAL B N 1
ATOM 4060 C CA . VAL B 1 221 ? 4.457 20.016 13.266 1 91.12 221 VAL B CA 1
ATOM 4061 C C . VAL B 1 221 ? 4.434 18.641 12.586 1 91.12 221 VAL B C 1
ATOM 4063 O O . VAL B 1 221 ? 4.547 17.609 13.258 1 91.12 221 VAL B O 1
ATOM 4066 N N . ARG B 1 222 ? 4.242 18.656 11.297 1 91.44 222 ARG B N 1
ATOM 4067 C CA . ARG B 1 222 ? 4.262 17.406 10.539 1 91.44 222 ARG B CA 1
ATOM 4068 C C . ARG B 1 222 ? 5.688 16.891 10.359 1 91.44 222 ARG B C 1
ATOM 4070 O O . ARG B 1 222 ? 6.484 17.5 9.648 1 91.44 222 ARG B O 1
ATOM 4077 N N . LEU B 1 223 ? 5.957 15.719 10.922 1 93.44 223 LEU B N 1
ATOM 4078 C CA . LEU B 1 223 ? 7.324 15.203 10.891 1 93.44 223 LEU B CA 1
ATOM 4079 C C . LEU B 1 223 ? 7.441 14.023 9.938 1 93.44 223 LEU B C 1
ATOM 4081 O O . LEU B 1 223 ? 8.539 13.695 9.484 1 93.44 223 LEU B O 1
ATOM 4085 N N . PHE B 1 224 ? 6.34 13.375 9.758 1 94.88 224 PHE B N 1
ATOM 4086 C CA . PHE B 1 224 ? 6.34 12.195 8.906 1 94.88 224 PHE B CA 1
ATOM 4087 C C . PHE B 1 224 ? 5 12.031 8.203 1 94.88 224 PHE B C 1
ATOM 4089 O O . PHE B 1 224 ? 3.947 12.297 8.789 1 94.88 224 PHE B O 1
ATOM 4096 N N . GLU B 1 225 ? 5.086 11.672 6.984 1 94.75 225 GLU B N 1
ATOM 4097 C CA . GLU B 1 225 ? 3.895 11.438 6.172 1 94.75 225 GLU B CA 1
ATOM 4098 C C . GLU B 1 225 ? 3.973 10.094 5.445 1 94.75 225 GLU B C 1
ATOM 4100 O O . GLU B 1 225 ? 4.988 9.781 4.824 1 94.75 225 GLU B O 1
ATOM 4105 N N . ALA B 1 226 ? 2.918 9.336 5.574 1 95.38 226 ALA B N 1
ATOM 4106 C CA . ALA B 1 226 ? 2.859 8.031 4.922 1 95.38 226 ALA B CA 1
ATOM 4107 C C . ALA B 1 226 ? 1.418 7.637 4.613 1 95.38 226 ALA B C 1
ATOM 4109 O O . ALA B 1 226 ? 0.478 8.234 5.141 1 95.38 226 ALA B O 1
ATOM 4110 N N . GLU B 1 227 ? 1.265 6.637 3.766 1 92.44 227 GLU B N 1
ATOM 4111 C CA . GLU B 1 227 ? -0.066 6.164 3.396 1 92.44 227 GLU B CA 1
ATOM 4112 C C . GLU B 1 227 ? -0.526 5.035 4.316 1 92.44 227 GLU B C 1
ATOM 4114 O O . GLU B 1 227 ? -1.728 4.809 4.477 1 92.44 227 GLU B O 1
ATOM 4119 N N . MET B 1 228 ? 0.404 4.414 4.926 1 92.69 228 MET B N 1
ATOM 4120 C CA . MET B 1 228 ? 0.102 3.166 5.621 1 92.69 228 MET B CA 1
ATOM 4121 C C . MET B 1 228 ? 0.026 3.387 7.129 1 92.69 228 MET B C 1
ATOM 4123 O O . MET B 1 228 ? 0.991 3.848 7.742 1 92.69 228 MET B O 1
ATOM 4127 N N . SER B 1 229 ? -1.058 2.951 7.703 1 93.75 229 SER B N 1
ATOM 4128 C CA . SER B 1 229 ? -1.257 3.084 9.141 1 93.75 229 SER B CA 1
ATOM 4129 C C . SER B 1 229 ? -0.199 2.307 9.922 1 93.75 229 SER B C 1
ATOM 4131 O O . SER B 1 229 ? 0.232 2.738 10.992 1 93.75 229 SER B O 1
ATOM 4133 N N . ASP B 1 230 ? 0.171 1.188 9.352 1 91.38 230 ASP B N 1
ATOM 4134 C CA . ASP B 1 230 ? 1.158 0.36 10.039 1 91.38 230 ASP B CA 1
ATOM 4135 C C . ASP B 1 230 ? 2.477 1.108 10.219 1 91.38 230 ASP B C 1
ATOM 4137 O O . ASP B 1 230 ? 3.107 1.027 11.273 1 91.38 230 ASP B O 1
ATOM 4141 N N . VAL B 1 231 ? 2.82 1.807 9.227 1 93.69 231 VAL B N 1
ATOM 4142 C CA . VAL B 1 231 ? 4.062 2.568 9.281 1 93.69 231 VAL B CA 1
ATOM 4143 C C . VAL B 1 231 ? 3.938 3.693 10.312 1 93.69 231 VAL B C 1
ATOM 4145 O O . VAL B 1 231 ? 4.812 3.865 11.164 1 93.69 231 VAL B O 1
ATOM 4148 N N . LEU B 1 232 ? 2.867 4.402 10.234 1 96.25 232 LEU B N 1
ATOM 4149 C CA . LEU B 1 232 ? 2.648 5.504 11.164 1 96.25 232 LEU B CA 1
ATOM 4150 C C . LEU B 1 232 ? 2.588 4.996 12.602 1 96.25 232 LEU B C 1
ATOM 4152 O O . LEU B 1 232 ? 3.145 5.621 13.508 1 96.25 232 LEU B O 1
ATOM 4156 N N . GLY B 1 233 ? 1.932 3.883 12.797 1 95.38 233 GLY B N 1
ATOM 4157 C CA . GLY B 1 233 ? 1.884 3.279 14.117 1 95.38 233 GLY B CA 1
ATOM 4158 C C . GLY B 1 233 ? 3.252 2.881 14.641 1 95.38 233 GLY B C 1
ATOM 4159 O O . GLY B 1 233 ? 3.566 3.115 15.812 1 95.38 233 GLY B O 1
ATOM 4160 N N . ASP B 1 234 ? 4.039 2.305 13.773 1 93.12 234 ASP B N 1
ATOM 4161 C CA . ASP B 1 234 ? 5.387 1.9 14.164 1 93.12 234 ASP B CA 1
ATOM 4162 C C . ASP B 1 234 ? 6.238 3.111 14.539 1 93.12 234 ASP B C 1
ATOM 4164 O O . ASP B 1 234 ? 7.008 3.062 15.5 1 93.12 234 ASP B O 1
ATOM 4168 N N . MET B 1 235 ? 6.062 4.156 13.734 1 95.06 235 MET B N 1
ATOM 4169 C CA . MET B 1 235 ? 6.797 5.383 14.039 1 95.06 235 MET B CA 1
ATOM 4170 C C . MET B 1 235 ? 6.371 5.953 15.383 1 95.06 235 MET B C 1
ATOM 4172 O O . MET B 1 235 ? 7.211 6.383 16.172 1 95.06 235 MET B O 1
ATOM 4176 N N . ALA B 1 236 ? 5.109 5.949 15.648 1 96.75 236 ALA B N 1
ATOM 4177 C CA . ALA B 1 236 ? 4.586 6.43 16.922 1 96.75 236 ALA B CA 1
ATOM 4178 C C . ALA B 1 236 ? 5.109 5.586 18.078 1 96.75 236 ALA B C 1
ATOM 4180 O O . ALA B 1 236 ? 5.477 6.121 19.125 1 96.75 236 ALA B O 1
ATOM 4181 N N . ALA B 1 237 ? 5.172 4.297 17.844 1 93.94 237 ALA B N 1
ATOM 4182 C CA . ALA B 1 237 ? 5.633 3.365 18.875 1 93.94 237 ALA B CA 1
ATOM 4183 C C . ALA B 1 237 ? 7.09 3.635 19.25 1 93.94 237 ALA B C 1
ATOM 4185 O O . ALA B 1 237 ? 7.504 3.383 20.375 1 93.94 237 ALA B O 1
ATOM 4186 N N . GLN B 1 238 ? 7.801 4.164 18.344 1 92.25 238 GLN B N 1
ATOM 4187 C CA . GLN B 1 238 ? 9.203 4.484 18.594 1 92.25 238 GLN B CA 1
ATOM 4188 C C . GLN B 1 238 ? 9.352 5.844 19.266 1 92.25 238 GLN B C 1
ATOM 4190 O O . GLN B 1 238 ? 10.469 6.309 19.5 1 92.25 238 GLN B O 1
ATOM 4195 N N . GLY B 1 239 ? 8.273 6.48 19.469 1 93.88 239 GLY B N 1
ATOM 4196 C CA . GLY B 1 239 ? 8.289 7.738 20.203 1 93.88 239 GLY B CA 1
ATOM 4197 C C . GLY B 1 239 ? 8.539 8.938 19.312 1 93.88 239 GLY B C 1
ATOM 4198 O O . GLY B 1 239 ? 8.992 9.984 19.781 1 93.88 239 GLY B O 1
ATOM 4199 N N . LEU B 1 240 ? 8.195 8.828 18.078 1 94.56 240 LEU B N 1
ATOM 4200 C CA . LEU B 1 240 ? 8.555 9.891 17.141 1 94.56 240 LEU B CA 1
ATOM 4201 C C . LEU B 1 240 ? 7.43 10.914 17.016 1 94.56 240 LEU B C 1
ATOM 4203 O O . LEU B 1 240 ? 7.621 11.984 16.453 1 94.56 240 LEU B O 1
ATOM 4207 N N . GLY B 1 241 ? 6.242 10.57 17.531 1 96.56 241 GLY B N 1
ATOM 4208 C CA . GLY B 1 241 ? 5.152 11.531 17.469 1 96.56 241 GLY B CA 1
ATOM 4209 C C . GLY B 1 241 ? 3.789 10.906 17.688 1 96.56 241 GLY B C 1
ATOM 4210 O O . GLY B 1 241 ? 3.686 9.836 18.281 1 96.56 241 GLY B O 1
ATOM 4211 N N . VAL B 1 242 ? 2.762 11.688 17.25 1 97.75 242 VAL B N 1
ATOM 4212 C CA . VAL B 1 242 ? 1.363 11.305 17.406 1 97.75 242 VAL B CA 1
ATOM 4213 C C . VAL B 1 242 ? 0.782 10.906 16.062 1 97.75 242 VAL B C 1
ATOM 4215 O O . VAL B 1 242 ? 0.919 11.641 15.078 1 97.75 242 VAL B O 1
ATOM 4218 N N . ALA B 1 243 ? 0.182 9.75 15.992 1 97.94 243 ALA B N 1
ATOM 4219 C CA . ALA B 1 243 ? -0.484 9.273 14.789 1 97.94 243 ALA B CA 1
ATOM 4220 C C . ALA B 1 243 ? -1.947 8.938 15.062 1 97.94 243 ALA B C 1
ATOM 4222 O O . ALA B 1 243 ? -2.268 8.336 16.094 1 97.94 243 ALA B O 1
ATOM 4223 N N . TRP B 1 244 ? -2.852 9.461 14.195 1 97.5 244 TRP B N 1
ATOM 4224 C CA . TRP B 1 244 ? -4.23 8.984 14.242 1 97.5 244 TRP B CA 1
ATOM 4225 C C . TRP B 1 244 ? -4.332 7.559 13.711 1 97.5 244 TRP B C 1
ATOM 4227 O O . TRP B 1 244 ? -3.963 7.293 12.562 1 97.5 244 TRP B O 1
ATOM 4237 N N . LEU B 1 245 ? -4.816 6.664 14.5 1 96.94 245 LEU B N 1
ATOM 4238 C CA . LEU B 1 245 ? -4.953 5.258 14.133 1 96.94 245 LEU B CA 1
ATOM 4239 C C . LEU B 1 245 ? -6.336 4.734 14.492 1 96.94 245 LEU B C 1
ATOM 4241 O O . LEU B 1 245 ? -6.906 5.117 15.516 1 96.94 245 LEU B O 1
ATOM 4245 N N . ALA B 1 246 ? -6.852 3.859 13.586 1 95.5 246 ALA B N 1
ATOM 4246 C CA . ALA B 1 246 ? -8.023 3.094 14.008 1 95.5 246 ALA B CA 1
ATOM 4247 C C . ALA B 1 246 ? -7.684 2.174 15.18 1 95.5 246 ALA B C 1
ATOM 4249 O O . ALA B 1 246 ? -6.59 1.61 15.234 1 95.5 246 ALA B O 1
ATOM 4250 N N . ASP B 1 247 ? -8.633 1.949 16.031 1 92.19 247 ASP B N 1
ATOM 4251 C CA . ASP B 1 247 ? -8.398 1.114 17.203 1 92.19 247 ASP B CA 1
ATOM 4252 C C . ASP B 1 247 ? -7.934 -0.282 16.797 1 92.19 247 ASP B C 1
ATOM 4254 O O . ASP B 1 247 ? -7.125 -0.896 17.5 1 92.19 247 ASP B O 1
ATOM 4258 N N . SER B 1 248 ? -8.383 -0.759 15.719 1 90.94 248 SER B N 1
ATOM 4259 C CA . SER B 1 248 ? -8.031 -2.102 15.266 1 90.94 248 SER B CA 1
ATOM 4260 C C . SER B 1 248 ? -6.555 -2.197 14.914 1 90.94 248 SER B C 1
ATOM 4262 O O . SER B 1 248 ? -5.984 -3.289 14.898 1 90.94 248 SER B O 1
ATOM 4264 N N . ALA B 1 249 ? -5.973 -1.049 14.594 1 89.06 249 ALA B N 1
ATOM 4265 C CA . ALA B 1 249 ? -4.555 -1.044 14.242 1 89.06 249 ALA B CA 1
ATOM 4266 C C . ALA B 1 249 ? -3.693 -1.465 15.43 1 89.06 249 ALA B C 1
ATOM 4268 O O . ALA B 1 249 ? -2.572 -1.945 15.258 1 89.06 249 ALA B O 1
ATOM 4269 N N . LEU B 1 250 ? -4.164 -1.309 16.625 1 87.06 250 LEU B N 1
ATOM 4270 C CA . LEU B 1 250 ? -3.408 -1.62 17.828 1 87.06 250 LEU B CA 1
ATOM 4271 C C . LEU B 1 250 ? -3.232 -3.127 17.984 1 87.06 250 LEU B C 1
ATOM 4273 O O . LEU B 1 250 ? -2.336 -3.58 18.703 1 87.06 250 LEU B O 1
ATOM 4277 N N . ARG B 1 251 ? -4.07 -3.848 17.359 1 78.56 251 ARG B N 1
ATOM 4278 C CA . ARG B 1 251 ? -3.955 -5.301 17.438 1 78.56 251 ARG B CA 1
ATOM 4279 C C . ARG B 1 251 ? -2.656 -5.777 16.797 1 78.56 251 ARG B C 1
ATOM 4281 O O . ARG B 1 251 ? -2.084 -6.789 17.219 1 78.56 251 ARG B O 1
ATOM 4288 N N . ARG B 1 252 ? -2.17 -5.043 15.852 1 76.06 252 ARG B N 1
ATOM 4289 C CA . ARG B 1 252 ? -0.949 -5.406 15.141 1 76.06 252 ARG B CA 1
ATOM 4290 C C . ARG B 1 252 ? 0.281 -4.832 15.828 1 76.06 252 ARG B C 1
ATOM 4292 O O . ARG B 1 252 ? 1.413 -5.176 15.484 1 76.06 252 ARG B O 1
ATOM 4299 N N . LEU B 1 253 ? 0.003 -3.955 16.688 1 74.12 253 LEU B N 1
ATOM 4300 C CA . LEU B 1 253 ? 1.081 -3.271 17.391 1 74.12 253 LEU B CA 1
ATOM 4301 C C . LEU B 1 253 ? 1.126 -3.693 18.859 1 74.12 253 LEU B C 1
ATOM 4303 O O . LEU B 1 253 ? 1.377 -2.867 19.734 1 74.12 253 LEU B O 1
ATOM 4307 N N . GLU B 1 254 ? 0.824 -4.859 18.984 1 65.38 254 GLU B N 1
ATOM 4308 C CA . GLU B 1 254 ? 0.593 -5.305 20.359 1 65.38 254 GLU B CA 1
ATOM 4309 C C . GLU B 1 254 ? 1.852 -5.152 21.219 1 65.38 254 GLU B C 1
ATOM 4311 O O . GLU B 1 254 ? 1.771 -4.801 22.391 1 65.38 254 GLU B O 1
ATOM 4316 N N . THR B 1 255 ? 2.861 -5.312 20.578 1 68.25 255 THR B N 1
ATOM 4317 C CA . THR B 1 255 ? 4.066 -5.199 21.391 1 68.25 255 THR B CA 1
ATOM 4318 C C . THR B 1 255 ? 4.473 -3.738 21.547 1 68.25 255 THR B C 1
ATOM 4320 O O . THR B 1 255 ? 5.383 -3.426 22.328 1 68.25 255 THR B O 1
ATOM 4323 N N . ALA B 1 256 ? 3.609 -3.041 20.859 1 77.5 256 ALA B N 1
ATOM 4324 C CA . ALA B 1 256 ? 3.918 -1.617 20.969 1 77.5 256 ALA B CA 1
ATOM 4325 C C . ALA B 1 256 ? 3.201 -0.992 22.156 1 77.5 256 ALA B C 1
ATOM 4327 O O . ALA B 1 256 ? 2.076 -1.378 22.484 1 77.5 256 ALA B O 1
ATOM 4328 N N . ASP B 1 257 ? 3.799 -0.223 22.953 1 88.75 257 ASP B N 1
ATOM 4329 C CA . ASP B 1 257 ? 3.207 0.476 24.094 1 88.75 257 ASP B CA 1
ATOM 4330 C C . ASP B 1 257 ? 2.629 1.824 23.672 1 88.75 257 ASP B C 1
ATOM 4332 O O . ASP B 1 257 ? 3.137 2.875 24.062 1 88.75 257 ASP B O 1
ATOM 4336 N N . LEU B 1 258 ? 1.547 1.703 22.859 1 95.38 258 LEU B N 1
ATOM 4337 C CA . LEU B 1 258 ? 0.833 2.881 22.375 1 95.38 258 LEU B CA 1
ATOM 4338 C C . LEU B 1 258 ? -0.398 3.156 23.234 1 95.38 258 LEU B C 1
ATOM 4340 O O . LEU B 1 258 ? -1.095 2.225 23.641 1 95.38 258 LEU B O 1
ATOM 4344 N N . VAL B 1 259 ? -0.67 4.438 23.5 1 95.75 259 VAL B N 1
ATOM 4345 C CA . VAL B 1 259 ? -1.853 4.848 24.25 1 95.75 259 VAL B CA 1
ATOM 4346 C C . VAL B 1 259 ? -2.537 6.012 23.531 1 95.75 259 VAL B C 1
ATOM 4348 O O . VAL B 1 259 ? -1.872 6.852 22.922 1 95.75 259 VAL B O 1
ATOM 4351 N N . PRO B 1 260 ? -3.879 6 23.578 1 96.62 260 PRO B N 1
ATOM 4352 C CA . PRO B 1 260 ? -4.547 7.191 23.062 1 96.62 260 PRO B CA 1
ATOM 4353 C C . PRO B 1 260 ? -4.281 8.438 23.906 1 96.62 260 PRO B C 1
ATOM 4355 O O . PRO B 1 260 ? -4.121 8.336 25.125 1 96.62 260 PRO B O 1
ATOM 4358 N N . LEU B 1 261 ? -4.195 9.602 23.281 1 97.44 261 LEU B N 1
ATOM 4359 C CA . LEU B 1 261 ? -4.059 10.852 24.031 1 97.44 261 LEU B CA 1
ATOM 4360 C C . LEU B 1 261 ? -5.316 11.141 24.844 1 97.44 261 LEU B C 1
ATOM 4362 O O . LEU B 1 261 ? -6.395 10.633 24.516 1 97.44 261 LEU B O 1
ATOM 4366 N N . ALA B 1 262 ? -5.152 11.875 25.875 1 96.25 262 ALA B N 1
ATOM 4367 C CA . ALA B 1 262 ? -6.207 12.086 26.859 1 96.25 262 ALA B CA 1
ATOM 4368 C C . ALA B 1 262 ? -7.359 12.898 26.281 1 96.25 262 ALA B C 1
ATOM 4370 O O . ALA B 1 262 ? -8.523 12.617 26.562 1 96.25 262 ALA B O 1
ATOM 4371 N N . ASN B 1 263 ? -7.082 13.906 25.516 1 95.12 263 ASN B N 1
ATOM 4372 C CA . ASN B 1 263 ? -8.117 14.758 24.922 1 95.12 263 ASN B CA 1
ATOM 4373 C C . ASN B 1 263 ? -8.883 14.023 23.828 1 95.12 263 ASN B C 1
ATOM 4375 O O . ASN B 1 263 ? -8.344 13.797 22.75 1 95.12 263 ASN B O 1
ATOM 4379 N N . ARG B 1 264 ? -10.117 13.789 24.031 1 93.69 264 ARG B N 1
ATOM 4380 C CA . ARG B 1 264 ? -10.906 12.945 23.141 1 93.69 264 ARG B CA 1
ATOM 4381 C C . ARG B 1 264 ? -11.609 13.781 22.078 1 93.69 264 ARG B C 1
ATOM 4383 O O . ARG B 1 264 ? -12.359 13.25 21.25 1 93.69 264 ARG B O 1
ATOM 4390 N N . ALA B 1 265 ? -11.344 15.016 22.016 1 92.31 265 ALA B N 1
ATOM 4391 C CA . ALA B 1 265 ? -12.008 15.938 21.094 1 92.31 265 ALA B CA 1
ATOM 4392 C C . ALA B 1 265 ? -11.609 15.641 19.656 1 92.31 265 ALA B C 1
ATOM 4394 O O . ALA B 1 265 ? -12.305 16.031 18.719 1 92.31 265 ALA B O 1
ATOM 4395 N N . TRP B 1 266 ? -10.578 14.867 19.547 1 91.62 266 TRP B N 1
ATOM 4396 C CA . TRP B 1 266 ? -10.039 14.656 18.203 1 91.62 266 TRP B CA 1
ATOM 4397 C C . TRP B 1 266 ? -10.305 13.227 17.734 1 91.62 266 TRP B C 1
ATOM 4399 O O . TRP B 1 266 ? -9.781 12.805 16.703 1 91.62 266 TRP B O 1
ATOM 4409 N N . ASP B 1 267 ? -11.102 12.531 18.484 1 95 267 ASP B N 1
ATOM 4410 C CA . ASP B 1 267 ? -11.523 11.195 18.062 1 95 267 ASP B CA 1
ATOM 4411 C C . ASP B 1 267 ? -12.477 11.281 16.859 1 95 267 ASP B C 1
ATOM 4413 O O . ASP B 1 267 ? -13.297 12.195 16.781 1 95 267 ASP B O 1
ATOM 4417 N N . ILE B 1 268 ? -12.312 10.375 15.977 1 94.94 268 ILE B N 1
ATOM 4418 C CA . ILE B 1 268 ? -13.148 10.344 14.781 1 94.94 268 ILE B CA 1
ATOM 4419 C C . ILE B 1 268 ? -13.867 9 14.688 1 94.94 268 ILE B C 1
ATOM 4421 O O . ILE B 1 268 ? -13.227 7.945 14.688 1 94.94 268 ILE B O 1
ATOM 4425 N N . GLU B 1 269 ? -15.148 9.047 14.57 1 94.81 269 GLU B N 1
ATOM 4426 C CA . GLU B 1 269 ? -15.914 7.816 14.375 1 94.81 269 GLU B CA 1
ATOM 4427 C C . GLU B 1 269 ? -16.109 7.52 12.891 1 94.81 269 GLU B C 1
ATOM 4429 O O . GLU B 1 269 ? -16.469 8.414 12.109 1 94.81 269 GLU B O 1
ATOM 4434 N N . VAL B 1 270 ? -15.844 6.23 12.562 1 94.25 270 VAL B N 1
ATOM 4435 C CA . VAL B 1 270 ? -16.031 5.824 11.18 1 94.25 270 VAL B CA 1
ATOM 4436 C C . VAL B 1 270 ? -16.812 4.516 11.125 1 94.25 270 VAL B C 1
ATOM 4438 O O . VAL B 1 270 ? -16.844 3.758 12.102 1 94.25 270 VAL B O 1
ATOM 4441 N N . THR B 1 271 ? -17.484 4.355 10.016 1 94.38 271 THR B N 1
ATOM 4442 C CA . THR B 1 271 ? -18.156 3.098 9.719 1 94.38 271 THR B CA 1
ATOM 4443 C C . THR B 1 271 ? -17.422 2.334 8.625 1 94.38 271 THR B C 1
ATOM 4445 O O . THR B 1 271 ? -16.781 2.939 7.754 1 94.38 271 THR B O 1
ATOM 4448 N N . ILE B 1 272 ? -17.406 1.03 8.727 1 95.62 272 ILE B N 1
ATOM 4449 C CA . ILE B 1 272 ? -16.875 0.168 7.676 1 95.62 272 ILE B CA 1
ATOM 4450 C C . ILE B 1 272 ? -18.016 -0.369 6.82 1 95.62 272 ILE B C 1
ATOM 4452 O O . ILE B 1 272 ? -18.891 -1.073 7.32 1 95.62 272 ILE B O 1
ATOM 4456 N N . LEU B 1 273 ? -17.938 -0.061 5.527 1 94.75 273 LEU B N 1
ATOM 4457 C CA . LEU B 1 273 ? -19 -0.463 4.613 1 94.75 273 LEU B CA 1
ATOM 4458 C C . LEU B 1 273 ? -18.469 -1.412 3.543 1 94.75 273 LEU B C 1
ATOM 4460 O O . LEU B 1 273 ? -17.312 -1.295 3.123 1 94.75 273 LEU B O 1
ATOM 4464 N N . ALA B 1 274 ? -19.312 -2.314 3.154 1 96.81 274 ALA B N 1
ATOM 4465 C CA . ALA B 1 274 ? -19.078 -3.156 1.985 1 96.81 274 ALA B CA 1
ATOM 4466 C C . ALA B 1 274 ? -20.078 -2.85 0.876 1 96.81 274 ALA B C 1
ATOM 4468 O O . ALA B 1 274 ? -21.25 -2.623 1.146 1 96.81 274 ALA B O 1
ATOM 4469 N N . PHE B 1 275 ? -19.609 -2.875 -0.323 1 96.06 275 PHE B N 1
ATOM 4470 C CA . PHE B 1 275 ? -20.469 -2.621 -1.474 1 96.06 275 PHE B CA 1
ATOM 4471 C C . PHE B 1 275 ? -20.359 -3.752 -2.49 1 96.06 275 PHE B C 1
ATOM 4473 O O . PHE B 1 275 ? -19.281 -4.293 -2.713 1 96.06 275 PHE B O 1
ATOM 4480 N N . LYS B 1 276 ? -21.422 -4.051 -3.1 1 96.62 276 LYS B N 1
ATOM 4481 C CA . LYS B 1 276 ? -21.531 -5.012 -4.191 1 96.62 276 LYS B CA 1
ATOM 4482 C C . LYS B 1 276 ? -22.438 -4.469 -5.301 1 96.62 276 LYS B C 1
ATOM 4484 O O . LYS B 1 276 ? -23.453 -3.836 -5.027 1 96.62 276 LYS B O 1
ATOM 4489 N N . ASP B 1 277 ? -22.062 -4.664 -6.531 1 94.62 277 ASP B N 1
ATOM 4490 C CA . ASP B 1 277 ? -22.953 -4.324 -7.629 1 94.62 277 ASP B CA 1
ATOM 4491 C C . ASP B 1 277 ? -24.203 -5.215 -7.613 1 94.62 277 ASP B C 1
ATOM 4493 O O . ASP B 1 277 ? -24.094 -6.441 -7.645 1 94.62 277 ASP B O 1
ATOM 4497 N N . ARG B 1 278 ? -25.344 -4.637 -7.664 1 93.5 278 ARG B N 1
ATOM 4498 C CA . ARG B 1 278 ? -26.609 -5.375 -7.605 1 93.5 278 ARG B CA 1
ATOM 4499 C C . ARG B 1 278 ? -26.75 -6.324 -8.789 1 93.5 278 ARG B C 1
ATOM 4501 O O . ARG B 1 278 ? -27.359 -7.387 -8.672 1 93.5 278 ARG B O 1
ATOM 4508 N N . SER B 1 279 ? -26.109 -5.98 -9.781 1 91.06 279 SER B N 1
ATOM 4509 C CA . SER B 1 279 ? -26.266 -6.754 -11.008 1 91.06 279 SER B CA 1
ATOM 4510 C C . SER B 1 279 ? -25.312 -7.945 -11.031 1 91.06 279 SER B C 1
ATOM 4512 O O . SER B 1 279 ? -25.438 -8.836 -11.875 1 91.06 279 SER B O 1
ATOM 4514 N N . ASP B 1 280 ? -24.328 -7.949 -10.148 1 89.75 280 ASP B N 1
ATOM 4515 C CA . ASP B 1 280 ? -23.391 -9.07 -10.109 1 89.75 280 ASP B CA 1
ATOM 4516 C C . ASP B 1 280 ? -24.031 -10.305 -9.484 1 89.75 280 ASP B C 1
ATOM 4518 O O . ASP B 1 280 ? -24.188 -10.383 -8.266 1 89.75 280 ASP B O 1
ATOM 4522 N N . ALA B 1 281 ? -24.25 -11.344 -10.352 1 86.75 281 ALA B N 1
ATOM 4523 C CA . ALA B 1 281 ? -24.984 -12.531 -9.906 1 86.75 281 ALA B CA 1
ATOM 4524 C C . ALA B 1 281 ? -24.078 -13.758 -9.883 1 86.75 281 ALA B C 1
ATOM 4526 O O . ALA B 1 281 ? -24.547 -14.891 -9.781 1 86.75 281 ALA B O 1
ATOM 4527 N N . ARG B 1 282 ? -22.812 -13.547 -9.992 1 91.75 282 ARG B N 1
ATOM 4528 C CA . ARG B 1 282 ? -21.906 -14.688 -9.945 1 91.75 282 ARG B CA 1
ATOM 4529 C C . ARG B 1 282 ? -22 -15.406 -8.609 1 91.75 282 ARG B C 1
ATOM 4531 O O . ARG B 1 282 ? -22.062 -14.766 -7.555 1 91.75 282 ARG B O 1
ATOM 4538 N N . ALA B 1 283 ? -21.938 -16.656 -8.625 1 90.88 283 ALA B N 1
ATOM 4539 C CA . ALA B 1 283 ? -22.125 -17.5 -7.445 1 90.88 283 ALA B CA 1
ATOM 4540 C C . ALA B 1 283 ? -21.062 -17.203 -6.387 1 90.88 283 ALA B C 1
ATOM 4542 O O . ALA B 1 283 ? -21.375 -17.141 -5.195 1 90.88 283 ALA B O 1
ATOM 4543 N N . ALA B 1 284 ? -19.859 -17.031 -6.777 1 91.38 284 ALA B N 1
ATOM 4544 C CA . ALA B 1 284 ? -18.75 -16.781 -5.852 1 91.38 284 ALA B CA 1
ATOM 4545 C C . ALA B 1 284 ? -18.969 -15.469 -5.094 1 91.38 284 ALA B C 1
ATOM 4547 O O . ALA B 1 284 ? -18.766 -15.406 -3.879 1 91.38 284 ALA B O 1
ATOM 4548 N N . VAL B 1 285 ? -19.406 -14.43 -5.777 1 94.69 285 VAL B N 1
ATOM 4549 C CA . VAL B 1 285 ? -19.625 -13.117 -5.18 1 94.69 285 VAL B CA 1
ATOM 4550 C C . VAL B 1 285 ? -20.812 -13.18 -4.223 1 94.69 285 VAL B C 1
ATOM 4552 O O . VAL B 1 285 ? -20.734 -12.688 -3.096 1 94.69 285 VAL B O 1
ATOM 4555 N N . GLU B 1 286 ? -21.844 -13.883 -4.668 1 94.25 286 GLU B N 1
ATOM 4556 C CA . GLU B 1 286 ? -23.047 -14.008 -3.854 1 94.25 286 GLU B CA 1
ATOM 4557 C C . GLU B 1 286 ? -22.766 -14.789 -2.574 1 94.25 286 GLU B C 1
ATOM 4559 O O . GLU B 1 286 ? -23.297 -14.461 -1.509 1 94.25 286 GLU 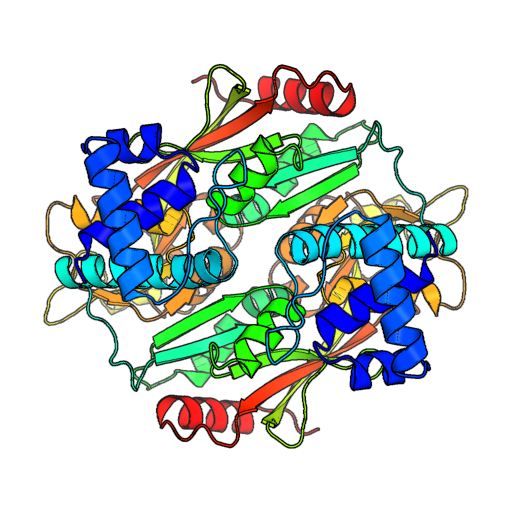B O 1
ATOM 4564 N N . ALA B 1 287 ? -22.047 -15.773 -2.709 1 93.88 287 ALA B N 1
ATOM 4565 C CA . ALA B 1 287 ? -21.734 -16.594 -1.545 1 93.88 287 ALA B CA 1
ATOM 4566 C C . ALA B 1 287 ? -20.984 -15.797 -0.487 1 93.88 287 ALA B C 1
ATOM 4568 O O . ALA B 1 287 ? -21.312 -15.859 0.7 1 93.88 287 ALA B O 1
ATOM 4569 N N . VAL B 1 288 ? -20 -15.039 -0.881 1 95.69 288 VAL B N 1
ATOM 4570 C CA . VAL B 1 288 ? -19.219 -14.227 0.044 1 95.69 288 VAL B CA 1
ATOM 4571 C C . VAL B 1 288 ? -20.094 -13.109 0.612 1 95.69 288 VAL B C 1
ATOM 4573 O O . VAL B 1 288 ? -20.047 -12.828 1.812 1 95.69 288 VAL B O 1
ATOM 4576 N N . TRP B 1 289 ? -20.906 -12.531 -0.235 1 96.38 289 TRP B N 1
ATOM 4577 C CA . TRP B 1 289 ? -21.797 -11.453 0.19 1 96.38 289 TRP B CA 1
ATOM 4578 C C . TRP B 1 289 ? -22.766 -11.938 1.26 1 96.38 289 TRP B C 1
ATOM 4580 O O . TRP B 1 289 ? -23.016 -11.242 2.244 1 96.38 289 TRP B O 1
ATOM 4590 N N . ARG B 1 290 ? -23.328 -13.109 1.066 1 95.19 290 ARG B N 1
ATOM 4591 C CA . ARG B 1 290 ? -24.25 -13.695 2.033 1 95.19 290 ARG B CA 1
ATOM 4592 C C . ARG B 1 290 ? -23.562 -13.914 3.379 1 95.19 290 ARG B C 1
ATOM 4594 O O . ARG B 1 290 ? -24.172 -13.688 4.43 1 95.19 290 ARG B O 1
ATOM 4601 N N . ARG B 1 291 ? -22.375 -14.328 3.355 1 95.62 291 ARG B N 1
ATOM 4602 C CA . ARG B 1 291 ? -21.625 -14.523 4.594 1 95.62 291 ARG B CA 1
ATOM 4603 C C . ARG B 1 291 ? -21.328 -13.188 5.273 1 95.62 291 ARG B C 1
ATOM 4605 O O . ARG B 1 291 ? -21.359 -13.094 6.5 1 95.62 291 ARG B O 1
ATOM 4612 N N . MET B 1 292 ? -20.969 -12.195 4.445 1 95.88 292 MET B N 1
ATOM 4613 C CA . MET B 1 292 ? -20.781 -10.852 4.98 1 95.88 292 MET B CA 1
ATOM 4614 C C . MET B 1 292 ? -22.047 -10.352 5.672 1 95.88 292 MET B C 1
ATOM 4616 O O . MET B 1 292 ? -21.969 -9.789 6.766 1 95.88 292 MET B O 1
ATOM 4620 N N . ALA B 1 293 ? -23.141 -10.594 5.043 1 95.31 293 ALA B N 1
ATOM 4621 C CA . ALA B 1 293 ? -24.438 -10.133 5.562 1 95.31 293 ALA B CA 1
ATOM 4622 C C . ALA B 1 293 ? -24.766 -10.82 6.883 1 95.31 293 ALA B C 1
ATOM 4624 O O . ALA B 1 293 ? -25.328 -10.203 7.789 1 95.31 293 ALA B O 1
ATOM 4625 N N . ALA B 1 294 ? -24.391 -12.023 6.977 1 92.81 294 ALA B N 1
ATOM 4626 C CA . ALA B 1 294 ? -24.656 -12.797 8.188 1 92.81 294 ALA B CA 1
ATOM 4627 C C . ALA B 1 294 ? -23.844 -12.273 9.367 1 92.81 294 ALA B C 1
ATOM 4629 O O . ALA B 1 294 ? -24.281 -12.359 10.516 1 92.81 294 ALA B O 1
ATOM 4630 N N . ALA B 1 295 ? -22.656 -11.75 9.031 1 88.19 295 ALA B N 1
ATOM 4631 C CA . ALA B 1 295 ? -21.75 -11.273 10.078 1 88.19 295 ALA B CA 1
ATOM 4632 C C . ALA B 1 295 ? -21.938 -9.781 10.32 1 88.19 295 ALA B C 1
ATOM 4634 O O . ALA B 1 295 ? -21.359 -9.227 11.258 1 88.19 295 ALA B O 1
ATOM 4635 N N . ALA B 1 296 ? -22.656 -9.211 9.453 1 85.19 296 ALA B N 1
ATOM 4636 C CA . ALA B 1 296 ? -22.797 -7.758 9.484 1 85.19 296 ALA B CA 1
ATOM 4637 C C . ALA B 1 296 ? -23.516 -7.297 10.742 1 85.19 296 ALA B C 1
ATOM 4639 O O . ALA B 1 296 ? -24.312 -8.047 11.32 1 85.19 296 ALA B O 1
ATOM 4640 N N . GLN B 1 297 ? -22.953 -6.223 11.227 1 74.31 297 GLN B N 1
ATOM 4641 C CA . GLN B 1 297 ? -23.594 -5.602 12.375 1 74.31 297 GLN B CA 1
ATOM 4642 C C . GLN B 1 297 ? -24.812 -4.797 11.953 1 74.31 297 GLN B C 1
ATOM 4644 O O . GLN B 1 297 ? -24.812 -4.152 10.898 1 74.31 297 GLN B O 1
ATOM 4649 N N . PRO B 1 298 ? -25.953 -5.105 12.531 1 56.81 298 PRO B N 1
ATOM 4650 C CA . PRO B 1 298 ? -27.125 -4.293 12.195 1 56.81 298 PRO B CA 1
ATOM 4651 C C . PRO B 1 298 ? -26.859 -2.793 12.312 1 56.81 298 PRO B C 1
ATOM 4653 O O . PRO B 1 298 ? -26.062 -2.371 13.156 1 56.81 298 PRO B O 1
ATOM 4656 N N . ALA B 1 299 ? -27.219 -2.193 11.328 1 48.44 299 ALA B N 1
ATOM 4657 C CA . ALA B 1 299 ? -27.156 -0.735 11.359 1 48.44 299 ALA B CA 1
ATOM 4658 C C . ALA B 1 299 ? -27.766 -0.185 12.641 1 48.44 299 ALA B C 1
ATOM 4660 O O . ALA B 1 299 ? -28.703 -0.772 13.195 1 48.44 299 ALA B O 1
#

Solvent-accessible surface area (backbone atoms only — not comparable to full-atom values): 31198 Å² total; per-residue (Å²): 136,58,70,64,44,44,51,50,47,52,42,28,70,69,58,26,31,65,60,62,26,10,53,74,67,74,37,53,48,68,60,40,51,50,42,50,50,49,47,24,60,70,70,71,43,70,35,64,33,81,86,42,87,66,44,35,64,27,72,61,20,53,58,45,46,55,52,41,47,49,50,52,48,50,51,52,31,53,71,39,45,32,43,73,60,54,70,75,28,53,40,32,37,19,27,33,58,58,48,45,67,58,45,38,48,62,51,47,54,64,46,44,60,98,52,84,56,23,39,41,49,44,69,44,36,53,66,58,32,49,48,32,34,76,72,60,72,18,60,31,34,39,42,79,41,34,84,94,57,64,73,94,65,67,65,89,57,35,45,75,45,43,60,43,73,47,46,31,32,46,27,25,11,45,66,46,31,66,74,66,67,51,47,72,42,46,33,90,91,51,51,34,45,28,34,40,52,33,69,69,28,60,64,26,53,55,50,49,49,44,50,68,69,36,96,57,72,36,20,27,31,53,37,34,29,30,75,44,55,68,39,38,49,46,34,10,44,71,51,70,26,35,18,73,40,48,62,62,55,48,70,71,37,60,89,40,59,61,37,70,46,81,58,63,80,61,52,40,75,35,34,33,36,37,36,34,51,66,79,62,76,50,64,49,61,46,54,35,48,52,46,48,58,71,63,32,43,80,126,136,58,71,64,43,44,50,48,49,50,42,29,70,68,58,26,30,66,60,60,28,11,54,75,67,71,38,52,50,68,60,40,52,50,42,50,49,50,47,23,60,70,71,71,44,69,35,66,32,81,87,41,86,66,43,38,65,26,71,61,20,52,58,44,47,55,52,40,45,48,50,53,49,50,51,51,31,53,71,40,46,33,42,71,62,56,71,73,28,52,41,31,38,20,27,32,57,58,49,46,66,56,45,39,50,62,51,47,55,63,47,44,58,97,52,84,57,22,37,42,49,42,69,43,35,53,65,58,30,51,48,32,33,76,71,61,71,18,59,30,35,41,41,78,42,35,85,94,58,66,73,96,64,67,67,87,57,35,45,76,45,43,62,44,72,46,45,31,32,45,27,24,10,46,66,46,33,65,74,65,67,52,48,73,43,46,33,91,92,52,51,33,44,28,36,40,52,32,68,69,29,62,65,27,54,55,49,50,50,43,51,68,70,35,98,56,72,36,20,28,31,53,37,33,30,30,76,44,57,67,39,39,50,48,34,10,45,72,51,68,26,35,16,73,39,46,62,60,55,49,71,72,37,61,88,40,58,61,37,69,46,80,59,65,81,62,52,41,75,35,34,32,37,36,37,34,51,67,79,63,75,49,65,49,60,47,53,36,49,52,46,47,58,71,64,31,43,79,126

pLDDT: mean 87.37, std 9.28, range [48.44, 97.94]

InterPro domains:
  IPR000847 LysR, HTH, N-terminal domain [PF00126] (4-62)
  IPR000847 LysR, HTH, N-terminal domain [PR00039] (18-29)
  IPR000847 LysR, HTH, N-terminal domain [PR00039] (29-39)
  IPR000847 LysR, HTH, N-terminal domain [PR00039] (39-50)
  IPR000847 LysR, HTH, N-terminal domain [PS50931] (1-58)
  IPR005119 LysR, substrate-binding [PF03466] (88-295)
  IPR036388 Winged helix-like DNA-binding domain superfamily [G3DSA:1.10.10.10] (1-81)
  IPR036390 Winged helix DNA-binding domain superfamily [SSF46785] (1-81)